Protein AF-A0A2N1U7B7-F1 (afdb_monomer)

Foldseek 3Di:
DCVVPVPVLLVVLQVCQQDLDPVSLLVLLQSLVVCVLVVVVVSNLSSLVSNQDALVVCVSVVVSLLVVLLLLLLVCLVVLCSLPSVSQLRSLVRLLPSPDPSSNVSSVLSNVSSVCSVVVAAWDDKDQQFDPDDDDDPVRLVVLLVQVLCVLSVTVVVRIGDGFLCVLVSSLVNVLSSHDPVVNVVCVCVSLPLNHDDPDQLRSLLQSLLVVLLSCVVNVNQQVNLSSLSSSLSRNVPCSVQSPPPDDNRRHNVSRDDHDLLQDLVSLVVCCVPVHLVVSLVSLLSNCVSGVLALVSLQSNLLSCVVVVVLQLSLLSLLQSCSSPVLDLSSLLSNLLSCLSQLVLLSVVQSVVSNVPHPVCVVPVQVRFSAEKEFEAEPDFQKWKDKQNHTPGGPRDIDGRHHFAKIWMWTADPVRDIAIDIDGGDTSWYKYWYQYVVVRDIDIDIGSGDWDWDQDPNDTDIPCVSNVQQSDNHSVSRDNDGSDSSSDDDDD

Nearest PDB structures (foldseek):
  8gck-assembly2_A  TM=8.714E-01  e=4.934E-02  Homo sapiens
  8fyu-assembly2_A  TM=8.654E-01  e=5.151E-02  Homo sapiens
  8gck-assembly1_B  TM=8.516E-01  e=5.615E-02  Homo sapiens
  8ei0-assembly1_A  TM=8.539E-01  e=7.928E-02  Homo sapiens
  7n61-assembly1_1F  TM=3.099E-01  e=2.175E-02  Chlamydomonas reinhardtii

pLDDT: mean 87.08, std 11.88, range [29.77, 98.19]

Sequence (492 aa):
MYRDNLSGFVNLCRSERVSLSGSRQNDILQACRFALWHQHGDELQSLFMACGMGESEIIERKEFYLKFAAMIGHMIVMVPNLANYFMLDYIAEDMIDGGDPELAEAGMKLQVIIRHGKNHEEKIVGQVTMPSLPVLSEAKLNFYRKNQAAFIAEFLESNWTYDSDRFYGLAVTAELLSLDPEDRAQYGEMLMGALGKFSNREEFFQYFATTTARILYENNYSDWAALTLDVFSPLCGKLAEDLNRPTAPQARRGDLPPIPPELELANIADIWKTQGIDEALELARKRIELTPGDAFSCGMLGNIFLAKFDIAQALTCLSRAYWLAPDSAMVVFVLAQAYHAGYFEKQVDLCLEKLHAMPEYRQNPDEFLLGVELFLKCDIPVAQATLDGRPVGRCPLQLRGIRPGHHKIVWKLADGKQYDYSVKLEDATVAKFRYHPVSRNVSQEISRCGSITIFHDGEARLLSDVVAVYLVDDLAKLPHPDVTECIGKVDD

Structure (mmCIF, N/CA/C/O backbone):
data_AF-A0A2N1U7B7-F1
#
_entry.id   AF-A0A2N1U7B7-F1
#
loop_
_atom_site.group_PDB
_atom_site.id
_atom_site.type_symbol
_atom_site.label_atom_id
_atom_site.label_alt_id
_atom_site.label_comp_id
_atom_site.label_asym_id
_atom_site.label_entity_id
_atom_site.label_seq_id
_atom_site.pdbx_PDB_ins_code
_atom_site.Cartn_x
_atom_site.Cartn_y
_atom_site.Cartn_z
_atom_site.occupancy
_atom_site.B_iso_or_equiv
_atom_site.auth_seq_id
_atom_site.auth_comp_id
_atom_site.auth_asym_id
_atom_site.auth_atom_id
_atom_site.pdbx_PDB_model_num
ATOM 1 N N . MET A 1 1 ? -15.022 -10.354 36.076 1.00 75.75 1 MET A N 1
ATOM 2 C CA . MET A 1 1 ? -16.328 -10.927 35.662 1.00 75.75 1 MET A CA 1
ATOM 3 C C . MET A 1 1 ? -16.240 -11.595 34.300 1.00 75.75 1 MET A C 1
ATOM 5 O O . MET A 1 1 ? -16.387 -12.806 34.268 1.00 75.75 1 MET A O 1
ATOM 9 N N . TYR A 1 2 ? -15.973 -10.871 33.203 1.00 89.56 2 TYR A N 1
ATOM 10 C CA . TYR A 1 2 ? -15.843 -11.514 31.885 1.00 89.56 2 TYR A CA 1
ATOM 11 C C . TYR A 1 2 ? -14.630 -12.467 31.808 1.00 89.56 2 TYR A C 1
ATOM 13 O O . TYR A 1 2 ? -14.744 -13.525 31.206 1.00 89.56 2 TYR A O 1
ATOM 21 N N . ARG A 1 3 ? -13.514 -12.148 32.491 1.00 89.25 3 ARG A N 1
ATOM 22 C CA . ARG A 1 3 ? -12.327 -13.027 32.592 1.00 89.25 3 ARG A CA 1
ATOM 23 C C . ARG A 1 3 ? -12.592 -14.335 33.341 1.00 89.25 3 ARG A C 1
ATOM 25 O O . ARG A 1 3 ? -12.086 -15.378 32.955 1.00 89.25 3 ARG A O 1
ATOM 32 N N . ASP A 1 4 ? -13.379 -14.272 34.413 1.00 89.69 4 ASP A N 1
ATOM 33 C CA . ASP A 1 4 ? -13.631 -15.425 35.290 1.00 89.69 4 ASP A CA 1
ATOM 34 C C . ASP A 1 4 ? -14.745 -16.331 34.746 1.00 89.69 4 ASP A C 1
ATOM 36 O O . ASP A 1 4 ? -14.756 -17.536 34.989 1.00 89.69 4 ASP A O 1
ATOM 40 N N . ASN A 1 5 ? -15.724 -15.740 34.052 1.00 93.88 5 ASN A N 1
ATOM 41 C CA . ASN A 1 5 ? -16.884 -16.431 33.500 1.00 93.88 5 ASN A CA 1
ATOM 42 C C . ASN A 1 5 ? -17.448 -15.660 32.294 1.00 93.88 5 ASN A C 1
ATOM 44 O O . ASN A 1 5 ? -18.440 -14.928 32.414 1.00 93.88 5 ASN A O 1
ATOM 48 N N . LEU A 1 6 ? -16.818 -15.837 31.130 1.00 95.06 6 LEU A N 1
ATOM 49 C CA . LEU A 1 6 ? -17.214 -15.165 29.892 1.00 95.06 6 LEU A CA 1
ATOM 50 C C . LEU A 1 6 ? -18.659 -15.499 29.509 1.00 95.06 6 LEU A C 1
ATOM 52 O O . LEU A 1 6 ? -19.449 -14.591 29.272 1.00 95.06 6 LEU A O 1
ATOM 56 N N . SER A 1 7 ? -19.053 -16.774 29.537 1.00 92.69 7 SER A N 1
ATOM 57 C CA . SER A 1 7 ? -20.412 -17.192 29.168 1.00 92.69 7 SER A CA 1
ATOM 58 C C . SER A 1 7 ? -21.479 -16.593 30.100 1.00 92.69 7 SER A C 1
ATOM 60 O O . SER A 1 7 ? -22.556 -16.193 29.654 1.00 92.69 7 SER A O 1
ATOM 62 N N . GLY A 1 8 ? -21.185 -16.473 31.400 1.00 94.56 8 GLY A N 1
ATOM 63 C CA . GLY A 1 8 ? -22.048 -15.785 32.362 1.00 94.56 8 GLY A CA 1
ATOM 64 C C . GLY A 1 8 ? -22.173 -14.287 32.079 1.00 94.56 8 GLY A C 1
ATOM 65 O O . GLY A 1 8 ? -23.274 -13.741 32.140 1.00 94.56 8 GLY A O 1
ATOM 66 N N . PHE A 1 9 ? -21.068 -13.634 31.714 1.00 95.81 9 PHE A N 1
ATOM 67 C CA . PHE A 1 9 ? -21.070 -12.229 31.311 1.00 95.81 9 PHE A CA 1
ATOM 68 C C . PHE A 1 9 ? -21.846 -12.003 30.003 1.00 95.81 9 PHE A C 1
ATOM 70 O O . PHE A 1 9 ? -22.675 -11.101 29.932 1.00 95.81 9 PHE A O 1
ATOM 77 N N . VAL A 1 10 ? -21.682 -12.876 29.007 1.00 93.75 10 VAL A N 1
ATOM 78 C CA . VAL A 1 10 ? -22.457 -12.849 27.755 1.00 93.75 10 VAL A CA 1
ATOM 79 C C . VAL A 1 10 ? -23.959 -12.948 28.027 1.00 93.75 10 VAL A C 1
ATOM 81 O O . VAL A 1 10 ? -24.742 -12.204 27.439 1.00 93.75 10 VAL A O 1
ATOM 84 N N . ASN A 1 11 ? -24.383 -13.828 28.939 1.00 92.69 11 ASN A N 1
ATOM 85 C CA . ASN A 1 11 ? -25.795 -13.938 29.314 1.00 92.69 11 ASN A CA 1
ATOM 86 C C . ASN A 1 11 ? -26.334 -12.650 29.951 1.00 92.69 11 ASN A C 1
ATOM 88 O O . ASN A 1 11 ? -27.462 -12.262 29.653 1.00 92.69 11 ASN A O 1
ATOM 92 N N . LEU A 1 12 ? -25.524 -11.964 30.762 1.00 92.75 12 LEU A N 1
ATOM 93 C CA . LEU A 1 12 ? -25.874 -10.654 31.310 1.00 92.75 12 LEU A CA 1
ATOM 94 C C . LEU A 1 12 ? -26.046 -9.610 30.195 1.00 92.75 12 LEU A C 1
ATOM 96 O O . LEU A 1 12 ? -27.054 -8.907 30.167 1.00 92.75 12 LEU A O 1
ATOM 100 N N . CYS A 1 13 ? -25.117 -9.552 29.236 1.00 93.12 13 CYS A N 1
ATOM 101 C CA . CYS A 1 13 ? -25.203 -8.644 28.089 1.00 93.12 13 CYS A CA 1
ATOM 102 C C . CYS A 1 13 ? -26.419 -8.936 27.199 1.00 93.12 13 CYS A C 1
ATOM 104 O O . CYS A 1 13 ? -27.029 -8.011 26.675 1.00 93.12 13 CYS A O 1
ATOM 106 N N . ARG A 1 14 ? -26.839 -10.199 27.051 1.00 90.25 14 ARG A N 1
ATOM 107 C CA . ARG A 1 14 ? -28.079 -10.528 26.323 1.00 90.25 14 ARG A CA 1
ATOM 108 C C . ARG A 1 14 ? -29.316 -9.922 26.986 1.00 90.25 14 ARG A C 1
ATOM 110 O O . ARG A 1 14 ? -30.218 -9.493 26.272 1.00 90.25 14 ARG A O 1
ATOM 117 N N . SER A 1 15 ? -29.361 -9.890 28.320 1.00 89.38 15 SER A N 1
ATOM 118 C CA . SER A 1 15 ? -30.490 -9.321 29.065 1.00 89.38 15 SER A CA 1
ATOM 119 C C . SER A 1 15 ? -30.435 -7.801 29.199 1.00 89.38 15 SER A C 1
ATOM 121 O O . SER A 1 15 ? -31.459 -7.147 29.041 1.00 89.38 15 SER A O 1
ATOM 123 N N . GLU A 1 16 ? -29.263 -7.241 29.503 1.00 90.56 16 GLU A N 1
ATOM 124 C CA . GLU A 1 16 ? -29.104 -5.811 29.807 1.00 90.56 16 GLU A CA 1
ATOM 125 C C . GLU A 1 16 ? -28.729 -4.974 28.579 1.00 90.56 16 GLU A C 1
ATOM 127 O O . GLU A 1 16 ? -28.833 -3.749 28.622 1.00 90.56 16 GLU A O 1
ATOM 132 N N . ARG A 1 17 ? -28.298 -5.627 27.490 1.00 93.38 17 ARG A N 1
ATOM 133 C CA . ARG A 1 17 ? -27.680 -4.990 26.320 1.00 93.38 17 ARG A CA 1
ATOM 134 C C . ARG A 1 17 ? -26.511 -4.087 26.753 1.00 93.38 17 ARG A C 1
ATOM 136 O O . ARG A 1 17 ? -25.799 -4.391 27.712 1.00 93.38 17 ARG A O 1
ATOM 143 N N . VAL A 1 18 ? -26.274 -2.993 26.037 1.00 94.56 18 VAL A N 1
ATOM 144 C CA . VAL A 1 18 ? -25.319 -1.943 26.411 1.00 94.56 18 VAL A CA 1
ATOM 145 C C . VAL A 1 18 ? -25.921 -1.068 27.517 1.00 94.56 18 VAL A C 1
ATOM 147 O O . VAL A 1 18 ? -26.920 -0.374 27.329 1.00 94.56 18 VAL A O 1
ATOM 150 N N . SER A 1 19 ? -25.302 -1.074 28.694 1.00 91.31 19 SER A N 1
ATOM 151 C CA . SER A 1 19 ? -25.736 -0.251 29.830 1.00 91.31 19 SER A CA 1
ATOM 152 C C . SER A 1 19 ? -25.459 1.246 29.608 1.00 91.31 19 SER A C 1
ATOM 154 O O . SER A 1 19 ? -24.524 1.611 28.901 1.00 91.31 19 SER A O 1
ATOM 156 N N . LEU A 1 20 ? -26.206 2.126 30.288 1.00 90.12 20 LEU A N 1
ATOM 157 C CA . LEU A 1 20 ? -25.865 3.556 30.415 1.00 90.12 20 LEU A CA 1
ATOM 158 C C . LEU A 1 20 ? -24.676 3.802 31.368 1.00 90.12 20 LEU A C 1
ATOM 160 O O . LEU A 1 20 ? -24.138 4.903 31.433 1.00 90.12 20 LEU A O 1
ATOM 164 N N . SER A 1 21 ? -24.260 2.792 32.138 1.00 90.38 21 SER A N 1
ATOM 165 C CA . SER A 1 21 ? -23.099 2.890 33.024 1.00 90.38 21 SER A CA 1
ATOM 166 C C . SER A 1 21 ? -21.790 2.784 32.237 1.00 90.38 21 SER A C 1
ATOM 168 O O . SER A 1 21 ? -21.498 1.742 31.649 1.00 90.38 21 SER A O 1
ATOM 170 N N . GLY A 1 22 ? -20.956 3.828 32.291 1.00 85.38 22 GLY A N 1
ATOM 171 C CA . GLY A 1 22 ? -19.671 3.863 31.582 1.00 85.38 22 GLY A CA 1
ATOM 172 C C . GLY A 1 22 ? -18.689 2.745 31.973 1.00 85.38 22 GLY A C 1
ATOM 173 O O . GLY A 1 22 ? -17.945 2.261 31.124 1.00 85.38 22 GLY A O 1
ATOM 174 N N . SER A 1 23 ? -18.706 2.264 33.224 1.00 86.56 23 SER A N 1
ATOM 175 C CA . SER A 1 23 ? -17.861 1.124 33.623 1.00 86.56 23 SER A CA 1
ATOM 176 C C . SER A 1 23 ? -18.312 -0.179 32.961 1.00 86.56 23 SER A C 1
ATOM 178 O O . SER A 1 23 ? -17.484 -0.922 32.443 1.00 86.56 23 SER A O 1
ATOM 180 N N . ARG A 1 24 ? -19.628 -0.420 32.895 1.00 89.38 24 ARG A N 1
ATOM 181 C CA . ARG A 1 24 ? -20.209 -1.581 32.204 1.00 89.38 24 ARG A CA 1
ATOM 182 C C . ARG A 1 24 ? -19.969 -1.540 30.698 1.00 89.38 24 ARG A C 1
ATOM 184 O O . ARG A 1 24 ? -19.723 -2.579 30.099 1.00 89.38 24 ARG A O 1
ATOM 191 N N . GLN A 1 25 ? -20.012 -0.356 30.093 1.00 94.19 25 GLN A N 1
ATOM 192 C CA . GLN A 1 25 ? -19.657 -0.164 28.685 1.00 94.19 25 GLN A CA 1
ATOM 193 C C . GLN A 1 25 ? -18.208 -0.587 28.409 1.00 94.19 25 GLN A C 1
ATOM 195 O O . GLN A 1 25 ? -17.950 -1.318 27.455 1.00 94.19 25 GLN A O 1
ATOM 200 N N . ASN A 1 26 ? -17.267 -0.195 29.275 1.00 92.25 26 ASN A N 1
ATOM 201 C CA . ASN A 1 26 ? -15.869 -0.604 29.145 1.00 92.25 26 ASN A CA 1
ATOM 202 C C . ASN A 1 26 ? -15.679 -2.122 29.318 1.00 92.25 26 ASN A C 1
ATOM 204 O O . ASN A 1 26 ? -14.907 -2.720 28.571 1.00 92.25 26 ASN A O 1
ATOM 208 N N . ASP A 1 27 ? -16.414 -2.757 30.240 1.00 94.31 27 ASP A N 1
ATOM 209 C CA . ASP A 1 27 ? -16.384 -4.218 30.409 1.00 94.31 27 ASP A CA 1
ATOM 210 C C . ASP A 1 27 ? -16.801 -4.953 29.123 1.00 94.31 27 ASP A C 1
ATOM 212 O O . ASP A 1 27 ? -16.214 -5.981 28.795 1.00 94.31 27 ASP A O 1
ATOM 216 N N . ILE A 1 28 ? -17.784 -4.432 28.375 1.00 96.69 28 ILE A N 1
ATOM 217 C CA . ILE A 1 28 ? -18.226 -5.019 27.097 1.00 96.69 28 ILE A CA 1
ATOM 218 C C . ILE A 1 28 ? -17.120 -4.927 26.040 1.00 96.69 28 ILE A C 1
ATOM 220 O O . ILE A 1 28 ? -16.837 -5.921 25.370 1.00 96.69 28 ILE A O 1
ATOM 224 N N . LEU A 1 29 ? -16.465 -3.766 25.909 1.00 96.00 29 LEU A N 1
ATOM 225 C CA . LEU A 1 29 ? -15.354 -3.586 24.964 1.00 96.00 29 LEU A CA 1
ATOM 226 C C . LEU A 1 29 ? -14.197 -4.547 25.278 1.00 96.00 29 LEU A C 1
ATOM 228 O O . LEU A 1 29 ? -13.679 -5.215 24.384 1.00 96.00 29 LEU A O 1
ATOM 232 N N . GLN A 1 30 ? -13.825 -4.674 26.556 1.00 95.94 30 GLN A N 1
ATOM 233 C CA . GLN A 1 30 ? -12.775 -5.607 26.974 1.00 95.94 30 GLN A CA 1
ATOM 234 C C . GLN A 1 30 ? -13.189 -7.074 26.806 1.00 95.94 30 GLN A C 1
ATOM 236 O O . GLN A 1 30 ? -12.376 -7.888 26.376 1.00 95.94 30 GLN A O 1
ATOM 241 N N . ALA A 1 31 ? -14.458 -7.420 27.042 1.00 97.06 31 ALA A N 1
ATOM 242 C CA . ALA A 1 31 ? -14.965 -8.763 26.776 1.00 97.06 31 ALA A CA 1
ATOM 243 C C . ALA A 1 31 ? -14.906 -9.128 25.283 1.00 97.06 31 ALA A C 1
ATOM 245 O O . ALA A 1 31 ? -14.601 -10.274 24.965 1.00 97.06 31 ALA A O 1
ATOM 246 N N . CYS A 1 32 ? -15.141 -8.175 24.371 1.00 97.31 32 CYS A N 1
ATOM 247 C CA . CYS A 1 32 ? -14.990 -8.401 22.928 1.00 97.31 32 CYS A CA 1
ATOM 248 C C . CYS A 1 32 ? -13.530 -8.702 22.558 1.00 97.31 32 CYS A C 1
ATOM 250 O O . CYS A 1 32 ? -13.266 -9.675 21.852 1.00 97.31 32 CYS A O 1
ATOM 252 N N . ARG A 1 33 ? -12.573 -7.918 23.079 1.00 95.88 33 ARG A N 1
ATOM 253 C CA . ARG A 1 33 ? -11.134 -8.176 22.887 1.00 95.88 33 ARG A CA 1
ATOM 254 C C . ARG A 1 33 ? -10.732 -9.538 23.440 1.00 95.88 33 ARG A C 1
ATOM 256 O O . ARG A 1 33 ? -10.102 -10.323 22.740 1.00 95.88 33 ARG A O 1
ATOM 263 N N . PHE A 1 34 ? -11.134 -9.829 24.673 1.00 96.19 34 PHE A N 1
ATOM 264 C CA . PHE A 1 34 ? -10.849 -11.099 25.327 1.00 96.19 34 PHE A CA 1
ATOM 265 C C . PHE A 1 34 ? -11.402 -12.276 24.520 1.00 96.19 34 PHE A C 1
ATOM 267 O O . PHE A 1 34 ? -10.673 -13.219 24.228 1.00 96.19 34 PHE A O 1
ATOM 274 N N . ALA A 1 35 ? -12.666 -12.201 24.097 1.00 96.56 35 ALA A N 1
ATOM 275 C CA . ALA A 1 35 ? -13.285 -13.252 23.305 1.00 96.56 35 ALA A CA 1
ATOM 276 C C . ALA A 1 35 ? -12.574 -13.458 21.957 1.00 96.56 35 ALA A C 1
ATOM 278 O O . ALA A 1 35 ? -12.356 -14.602 21.568 1.00 96.56 35 ALA A O 1
ATOM 279 N N . LEU A 1 36 ? -12.151 -12.384 21.277 1.00 94.50 36 LEU A N 1
ATOM 280 C CA . LEU A 1 36 ? -11.379 -12.497 20.037 1.00 94.50 36 LEU A CA 1
ATOM 281 C C . LEU A 1 36 ? -10.036 -13.201 20.267 1.00 94.50 36 LEU A C 1
ATOM 283 O O . LEU A 1 36 ? -9.757 -14.221 19.637 1.00 94.50 36 LEU A O 1
ATOM 287 N N . TRP A 1 37 ? -9.196 -12.658 21.151 1.00 90.50 37 TRP A N 1
ATOM 288 C CA . TRP A 1 37 ? -7.805 -13.105 21.273 1.00 90.50 37 TRP A CA 1
ATOM 289 C C . TRP A 1 37 ? -7.678 -14.486 21.921 1.00 90.50 37 TRP A C 1
ATOM 291 O O . TRP A 1 37 ? -6.771 -15.237 21.572 1.00 90.50 37 TRP A O 1
ATOM 301 N N . HIS A 1 38 ? -8.628 -14.865 22.781 1.00 92.38 38 HIS A N 1
ATOM 302 C CA . HIS A 1 38 ? -8.725 -16.213 23.358 1.00 92.38 38 HIS A CA 1
ATOM 303 C C . HIS A 1 38 ? -9.576 -17.185 22.516 1.00 92.38 38 HIS A C 1
ATOM 305 O O . HIS A 1 38 ? -9.845 -18.298 22.958 1.00 92.38 38 HIS A O 1
ATOM 311 N N . GLN A 1 39 ? -9.959 -16.804 21.290 1.00 89.44 39 GLN A N 1
ATOM 312 C CA . GLN A 1 39 ? -10.648 -17.661 20.310 1.00 89.44 39 GLN A CA 1
ATOM 313 C C . GLN A 1 39 ? -12.043 -18.164 20.745 1.00 89.44 39 GLN A C 1
ATOM 315 O O . GLN A 1 39 ? -12.482 -19.251 20.368 1.00 89.44 39 GLN A O 1
ATOM 320 N N . HIS A 1 40 ? -12.783 -17.351 21.497 1.00 93.94 40 HIS A N 1
ATOM 321 C CA . HIS A 1 40 ? -14.172 -17.595 21.899 1.00 93.94 40 HIS A CA 1
ATOM 322 C C . HIS A 1 40 ? -15.165 -17.007 20.881 1.00 93.94 40 HIS A C 1
ATOM 324 O O . HIS A 1 40 ? -15.832 -16.001 21.136 1.00 93.94 40 HIS A O 1
ATOM 330 N N . GLY A 1 41 ? -15.242 -17.617 19.694 1.00 88.50 41 GLY A N 1
ATOM 331 C CA . GLY A 1 41 ? -16.035 -17.104 18.566 1.00 88.50 41 GLY A CA 1
ATOM 332 C C . GLY A 1 41 ? -17.546 -16.996 18.828 1.00 88.50 41 GLY A C 1
ATOM 333 O O . GLY A 1 41 ? -18.159 -16.001 18.432 1.00 88.50 41 GLY A O 1
ATOM 334 N N . ASP A 1 42 ? -18.140 -17.968 19.527 1.00 92.06 42 ASP A N 1
ATOM 335 C CA . ASP A 1 42 ? -19.581 -17.994 19.835 1.00 92.06 42 ASP A CA 1
ATOM 336 C C . ASP A 1 42 ? -19.968 -16.894 20.839 1.00 92.06 42 ASP A C 1
ATOM 338 O O . ASP A 1 42 ? -20.998 -16.213 20.708 1.00 92.06 42 ASP A O 1
ATOM 342 N N . GLU A 1 43 ? -19.127 -16.687 21.854 1.00 96.94 43 GLU A N 1
ATOM 343 C CA . GLU A 1 43 ? -19.265 -15.592 22.804 1.00 96.94 43 GLU A CA 1
ATOM 344 C C . GLU A 1 43 ? -19.059 -14.236 22.131 1.00 96.94 43 GLU A C 1
ATOM 346 O O . GLU A 1 43 ? -19.864 -13.334 22.364 1.00 96.94 43 GLU A O 1
ATOM 351 N N . LEU A 1 44 ? -18.056 -14.096 21.256 1.00 96.31 44 LEU A N 1
ATOM 352 C CA . LEU A 1 44 ? -17.822 -12.868 20.493 1.00 96.31 44 LEU A CA 1
ATOM 353 C C . LEU A 1 44 ? -19.040 -12.508 19.633 1.00 96.31 44 LEU A C 1
ATOM 355 O O . LEU A 1 44 ? -19.528 -11.379 19.693 1.00 96.31 44 LEU A O 1
ATOM 359 N N . GLN A 1 45 ? -19.596 -13.488 18.911 1.00 93.62 45 GLN A N 1
ATOM 360 C CA . GLN A 1 45 ? -20.834 -13.306 18.154 1.00 93.62 45 GLN A CA 1
ATOM 361 C C . GLN A 1 45 ? -21.962 -12.803 19.055 1.00 93.62 45 GLN A C 1
ATOM 363 O O . GLN A 1 45 ? -22.675 -11.858 18.721 1.00 93.62 45 GLN A O 1
ATOM 368 N N . SER A 1 46 ? -22.127 -13.437 20.214 1.00 95.75 46 SER A N 1
ATOM 369 C CA . SER A 1 46 ? -23.184 -13.102 21.164 1.00 95.75 46 SER A CA 1
ATOM 370 C C . SER A 1 46 ? -23.017 -11.705 21.764 1.00 95.75 46 SER A C 1
ATOM 372 O O . SER A 1 46 ? -24.022 -11.043 22.026 1.00 95.75 46 SER A O 1
ATOM 374 N N . LEU A 1 47 ? -21.778 -11.249 21.968 1.00 97.62 47 LEU A N 1
ATOM 375 C CA . LEU A 1 47 ? -21.472 -9.888 22.407 1.00 97.62 47 LEU A CA 1
ATOM 376 C C . LEU A 1 47 ? -21.839 -8.868 21.329 1.00 97.62 47 LEU A C 1
ATOM 378 O O . LEU A 1 47 ? -22.522 -7.896 21.644 1.00 97.62 47 LEU A O 1
ATOM 382 N N . PHE A 1 48 ? -21.494 -9.113 20.061 1.00 96.88 48 PHE A N 1
ATOM 383 C CA . PHE A 1 48 ? -21.923 -8.245 18.958 1.00 96.88 48 PHE A CA 1
ATOM 384 C C . PHE A 1 48 ? -23.450 -8.173 18.870 1.00 96.88 48 PHE A C 1
ATOM 386 O O . PHE A 1 48 ? -24.010 -7.082 18.824 1.00 96.88 48 PHE A O 1
ATOM 393 N N . MET A 1 49 ? -24.144 -9.312 18.978 1.00 95.75 49 MET A N 1
ATOM 394 C CA . MET A 1 49 ? -25.614 -9.362 19.026 1.00 95.75 49 MET A CA 1
ATOM 395 C C . MET A 1 49 ? -26.218 -8.606 20.221 1.00 95.75 49 MET A C 1
ATOM 397 O O . MET A 1 49 ? -27.370 -8.178 20.162 1.00 95.75 49 MET A O 1
ATOM 401 N N . ALA A 1 50 ? -25.487 -8.477 21.330 1.00 95.12 50 ALA A N 1
ATOM 402 C CA . ALA A 1 50 ? -25.907 -7.687 22.484 1.00 95.12 50 ALA A CA 1
ATOM 403 C C . ALA A 1 50 ? -25.663 -6.181 22.306 1.00 95.12 50 ALA A C 1
ATOM 405 O O . ALA A 1 50 ? -26.338 -5.390 22.965 1.00 95.12 50 ALA A O 1
ATOM 406 N N . CYS A 1 51 ? -24.736 -5.809 21.420 1.00 97.50 51 CYS A N 1
ATOM 407 C CA . CYS A 1 51 ? -24.441 -4.428 21.051 1.00 97.50 51 CYS A CA 1
ATOM 408 C C . CYS A 1 51 ? -25.369 -3.883 19.956 1.00 97.50 51 CYS A C 1
ATOM 410 O O . CYS A 1 51 ? -25.379 -2.683 19.744 1.00 97.50 51 CYS A O 1
ATOM 412 N N . GLY A 1 52 ? -26.156 -4.722 19.276 1.00 94.88 52 GLY A N 1
ATOM 413 C CA . GLY A 1 52 ? -27.198 -4.249 18.359 1.00 94.88 52 GLY A CA 1
ATOM 414 C C . GLY A 1 52 ? -28.328 -3.540 19.111 1.00 94.88 52 GLY A C 1
ATOM 415 O O . GLY A 1 52 ? -28.964 -4.146 19.980 1.00 94.88 52 GLY A O 1
ATOM 416 N N . MET A 1 53 ? -28.576 -2.274 18.778 1.00 95.12 53 MET A N 1
ATOM 417 C CA . MET A 1 53 ? -29.601 -1.405 19.370 1.00 95.12 53 MET A CA 1
ATOM 418 C C . MET A 1 53 ? -30.199 -0.489 18.308 1.00 95.12 53 MET A C 1
ATOM 420 O O . MET A 1 53 ? -29.534 -0.210 17.323 1.00 95.12 53 MET A O 1
ATOM 424 N N . GLY A 1 54 ? -31.408 0.030 18.539 1.00 93.38 54 GLY A N 1
ATOM 425 C CA . GLY A 1 54 ? -31.993 1.010 17.621 1.00 93.38 54 GLY A CA 1
ATOM 426 C C . GLY A 1 54 ? -31.325 2.389 17.704 1.00 93.38 54 GLY A C 1
ATOM 427 O O . GLY A 1 54 ? -30.749 2.750 18.732 1.00 93.38 54 GLY A O 1
ATOM 428 N N . GLU A 1 55 ? -31.491 3.196 16.655 1.00 96.81 55 GLU A N 1
ATOM 429 C CA . GLU A 1 55 ? -30.941 4.556 16.489 1.00 96.81 55 GLU A CA 1
ATOM 430 C C . GLU A 1 55 ? -30.991 5.418 17.771 1.00 96.81 55 GLU A C 1
ATOM 432 O O . GLU A 1 55 ? -29.981 5.956 18.222 1.00 96.81 55 GLU A O 1
ATOM 437 N N . SER A 1 56 ? -32.163 5.521 18.415 1.00 95.56 56 SER A N 1
ATOM 438 C CA . SER A 1 56 ? -32.340 6.344 19.627 1.00 95.56 56 SER A CA 1
ATOM 439 C C . SER A 1 56 ? -31.506 5.845 20.813 1.00 95.56 56 SER A C 1
ATOM 441 O O . SER A 1 56 ? -30.949 6.645 21.563 1.00 95.56 56 SER A O 1
ATOM 443 N N . GLU A 1 57 ? -31.382 4.528 20.976 1.00 96.62 57 GLU A N 1
ATOM 444 C CA . GLU A 1 57 ? -30.584 3.929 22.047 1.00 96.62 57 GLU A CA 1
ATOM 445 C C . GLU A 1 57 ? -29.079 4.082 21.789 1.00 96.62 57 GLU A C 1
ATOM 447 O O . GLU A 1 57 ? -28.309 4.245 22.745 1.00 96.62 57 GLU A O 1
ATOM 452 N N . ILE A 1 58 ? -28.663 4.058 20.516 1.00 97.19 58 ILE A N 1
ATOM 453 C CA . ILE A 1 58 ? -27.287 4.340 20.095 1.00 97.19 58 ILE A CA 1
ATOM 454 C C . ILE A 1 58 ? -26.901 5.773 20.465 1.00 97.19 58 ILE A C 1
ATOM 456 O O . ILE A 1 58 ? -25.857 5.982 21.086 1.00 97.19 58 ILE A O 1
ATOM 460 N N . ILE A 1 59 ? -27.765 6.750 20.175 1.00 96.44 59 ILE A N 1
ATOM 461 C CA . ILE A 1 59 ? -27.531 8.167 20.498 1.00 96.44 59 ILE A CA 1
ATOM 462 C C . ILE A 1 59 ? -27.378 8.375 22.010 1.00 96.44 59 ILE A C 1
ATOM 464 O O . ILE A 1 59 ? -26.448 9.051 22.453 1.00 96.44 59 ILE A O 1
ATOM 468 N N . GLU A 1 60 ? -28.224 7.740 22.828 1.00 96.12 60 GLU A N 1
ATOM 469 C CA . GLU A 1 60 ? -28.106 7.783 24.297 1.00 96.12 60 GLU A CA 1
ATOM 470 C C . GLU A 1 60 ? -26.769 7.225 24.818 1.00 96.12 60 GLU A C 1
ATOM 472 O O . GLU A 1 60 ? -26.343 7.542 25.930 1.00 96.12 60 GLU A O 1
ATOM 477 N N . ARG A 1 61 ? -26.101 6.384 24.022 1.00 97.12 61 ARG A N 1
ATOM 478 C CA . ARG A 1 61 ? -24.843 5.698 24.348 1.00 97.12 61 ARG A CA 1
ATOM 479 C C . ARG A 1 61 ? -23.720 6.111 23.399 1.00 97.12 61 ARG A C 1
ATOM 481 O O . ARG A 1 61 ? -22.791 5.334 23.179 1.00 97.12 61 ARG A O 1
ATOM 488 N N . LYS A 1 62 ? -23.781 7.337 22.870 1.00 95.69 62 LYS A N 1
ATOM 489 C CA . LYS A 1 62 ? -22.856 7.867 21.858 1.00 95.69 62 LYS A CA 1
ATOM 490 C C . LYS A 1 62 ? -21.387 7.541 22.138 1.00 95.69 62 LYS A C 1
ATOM 492 O O . LYS A 1 62 ? -20.709 6.984 21.281 1.00 95.69 62 LYS A O 1
ATOM 497 N N . GLU A 1 63 ? -20.902 7.812 23.351 1.00 93.81 63 GLU A N 1
ATOM 498 C CA . GLU A 1 63 ? -19.498 7.551 23.708 1.00 93.81 63 GLU A CA 1
ATOM 499 C C . GLU A 1 63 ? -19.090 6.076 23.579 1.00 93.81 63 GLU A C 1
ATOM 501 O O . GLU A 1 63 ? -17.941 5.789 23.237 1.00 93.81 63 GLU A O 1
ATOM 506 N N . PHE A 1 64 ? -19.999 5.137 23.862 1.00 96.75 64 PHE A N 1
ATOM 507 C C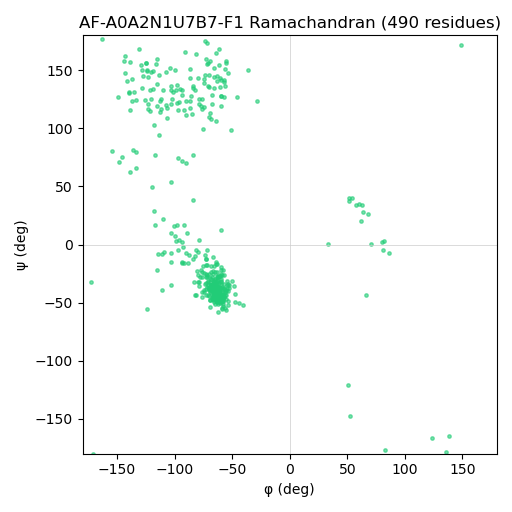A . PHE A 1 64 ? -19.734 3.712 23.680 1.0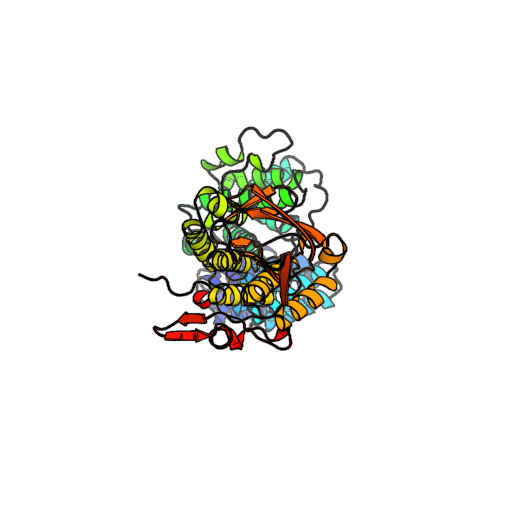0 96.75 64 PHE A CA 1
ATOM 508 C C . PHE A 1 64 ? -19.629 3.371 22.200 1.00 96.75 64 PHE A C 1
ATOM 510 O O . PHE A 1 64 ? -18.662 2.723 21.819 1.00 96.75 64 PHE A O 1
ATOM 517 N N . TYR A 1 65 ? -20.571 3.824 21.369 1.00 97.75 65 TYR A N 1
ATOM 518 C CA . TYR A 1 65 ? -20.592 3.468 19.949 1.00 97.75 65 TYR A CA 1
ATOM 519 C C . TYR A 1 65 ? -19.446 4.093 19.155 1.00 97.75 65 TYR A C 1
ATOM 521 O O . TYR A 1 65 ? -18.899 3.430 18.279 1.00 97.75 65 TYR A O 1
ATOM 529 N N . LEU A 1 66 ? -18.989 5.294 19.525 1.00 94.25 66 LEU A N 1
ATOM 530 C CA . LEU A 1 66 ? -17.760 5.866 18.963 1.00 94.25 66 LEU A CA 1
ATOM 531 C C . LEU A 1 66 ? -16.537 4.984 19.277 1.00 94.25 66 LEU A C 1
ATOM 533 O O . LEU A 1 66 ? -15.766 4.649 18.382 1.00 94.25 66 LEU A O 1
ATOM 537 N N . LYS A 1 67 ? -16.388 4.536 20.533 1.00 93.69 67 LYS A N 1
ATOM 538 C CA . LYS A 1 67 ? -15.295 3.629 20.942 1.00 93.69 67 LYS A CA 1
ATOM 539 C C . LYS A 1 67 ? -15.436 2.229 20.345 1.00 93.69 67 LYS A C 1
ATOM 541 O O . LYS A 1 67 ? -14.432 1.592 20.038 1.00 93.69 67 LYS A O 1
ATOM 546 N N . PHE A 1 68 ? -16.665 1.739 20.216 1.00 96.56 68 PHE A N 1
ATOM 547 C CA . PHE A 1 68 ? -16.976 0.442 19.631 1.00 96.56 68 PHE A CA 1
ATOM 548 C C . PHE A 1 68 ? -16.614 0.434 18.149 1.00 96.56 68 PHE A C 1
ATOM 550 O O . PHE A 1 68 ? -15.890 -0.456 17.723 1.00 96.56 68 PHE A O 1
ATOM 557 N N . ALA A 1 69 ? -17.039 1.443 17.385 1.00 94.88 69 ALA A N 1
ATOM 558 C CA . ALA A 1 69 ? -16.727 1.541 15.965 1.00 94.88 69 ALA A CA 1
ATOM 559 C C . ALA A 1 69 ? -15.216 1.614 15.708 1.00 94.88 69 ALA A C 1
ATOM 561 O O . ALA A 1 69 ? -14.715 0.869 14.869 1.00 94.88 69 ALA A O 1
ATOM 562 N N . ALA A 1 70 ? -14.494 2.420 16.492 1.00 91.31 70 ALA A N 1
ATOM 563 C CA . ALA A 1 70 ? -13.032 2.478 16.487 1.00 91.31 70 ALA A CA 1
ATOM 564 C C . ALA A 1 70 ? -12.390 1.098 16.734 1.00 91.31 70 ALA A C 1
ATOM 566 O O . ALA A 1 70 ? -11.648 0.569 15.905 1.00 91.31 70 ALA A O 1
ATOM 567 N N . MET A 1 71 ? -12.750 0.455 17.853 1.00 94.56 71 MET A N 1
ATOM 568 C CA . MET A 1 71 ? -12.236 -0.865 18.238 1.00 94.56 71 MET A CA 1
ATOM 569 C C . MET A 1 71 ? -12.522 -1.933 17.175 1.00 94.56 71 MET A C 1
ATOM 571 O O . MET A 1 71 ? -11.626 -2.685 16.797 1.00 94.56 71 MET A O 1
ATOM 575 N N . ILE A 1 72 ? -13.762 -2.018 16.690 1.00 95.06 72 ILE A N 1
ATOM 576 C CA . ILE A 1 72 ? -14.141 -2.992 15.664 1.00 95.06 72 ILE A CA 1
ATOM 577 C C . ILE A 1 72 ? -13.405 -2.707 14.358 1.00 95.06 72 ILE A C 1
ATOM 579 O O . ILE A 1 72 ? -12.935 -3.649 13.724 1.00 95.06 72 ILE A O 1
ATOM 583 N N . GLY A 1 73 ? -13.243 -1.435 13.989 1.00 90.00 73 GLY A N 1
ATOM 584 C CA . GLY A 1 73 ? -12.431 -1.032 12.849 1.00 90.00 73 GLY A CA 1
ATOM 585 C C . GLY A 1 73 ? -11.013 -1.599 12.938 1.00 90.00 73 GLY A C 1
ATOM 586 O O . GLY A 1 73 ? -10.572 -2.295 12.024 1.00 90.00 73 GLY A O 1
ATOM 587 N N . HIS A 1 74 ? -10.329 -1.403 14.070 1.00 88.62 74 HIS A N 1
ATOM 588 C CA . HIS A 1 74 ? -9.002 -1.983 14.304 1.00 88.62 74 HIS A CA 1
ATOM 589 C C . HIS A 1 74 ? -9.003 -3.515 14.230 1.00 88.62 74 HIS A C 1
ATOM 591 O O . HIS A 1 74 ? -8.130 -4.111 13.596 1.00 88.62 74 HIS A O 1
ATOM 597 N N . MET A 1 75 ? -9.983 -4.162 14.867 1.00 90.00 75 MET A N 1
ATOM 598 C CA . MET A 1 75 ? -10.090 -5.621 14.893 1.00 90.00 75 MET A CA 1
ATOM 599 C C . MET A 1 75 ? -10.323 -6.204 13.497 1.00 90.00 75 MET A C 1
ATOM 601 O O . MET A 1 75 ? -9.698 -7.207 13.174 1.00 90.00 75 MET A O 1
ATOM 605 N N . ILE A 1 76 ? -11.160 -5.587 12.656 1.00 87.44 76 ILE A N 1
ATOM 606 C CA . ILE A 1 76 ? -11.375 -6.020 11.266 1.00 87.44 76 ILE A CA 1
ATOM 607 C C . ILE A 1 76 ? -10.094 -5.854 10.450 1.00 87.44 76 ILE A C 1
ATOM 609 O O . ILE A 1 76 ? -9.758 -6.732 9.666 1.00 87.44 76 ILE A O 1
ATOM 613 N N . VAL A 1 77 ? -9.337 -4.776 10.654 1.00 79.62 77 VAL A N 1
ATOM 614 C CA . VAL A 1 77 ? -8.065 -4.595 9.942 1.00 79.62 77 VAL A CA 1
ATOM 615 C C . VAL A 1 77 ? -7.049 -5.678 10.280 1.00 79.62 77 VAL A C 1
ATOM 617 O O . VAL A 1 77 ? -6.344 -6.149 9.391 1.00 79.62 77 VAL A O 1
ATOM 620 N N . MET A 1 78 ? -6.992 -6.106 11.539 1.00 79.94 78 MET A N 1
ATOM 621 C CA . MET A 1 78 ? -6.110 -7.201 11.953 1.00 79.94 78 MET A CA 1
ATOM 622 C C . MET A 1 78 ? -6.674 -8.586 11.615 1.00 79.94 78 MET A C 1
ATOM 624 O O . MET A 1 78 ? -5.923 -9.518 11.345 1.00 79.94 78 MET A O 1
ATOM 628 N N . VAL A 1 79 ? -7.999 -8.732 11.638 1.00 83.19 79 VAL A N 1
ATOM 629 C CA . VAL A 1 79 ? -8.722 -9.988 11.424 1.00 83.19 79 VAL A CA 1
ATOM 630 C C . VAL A 1 79 ? -9.885 -9.735 10.451 1.00 83.19 79 VAL A C 1
ATOM 632 O O . VAL A 1 79 ? -11.039 -9.631 10.880 1.00 83.19 79 VAL A O 1
ATOM 635 N N . PRO A 1 80 ? -9.619 -9.675 9.128 1.00 80.50 80 PRO A N 1
ATOM 636 C CA . PRO A 1 80 ? -10.619 -9.297 8.118 1.00 80.50 80 PRO A CA 1
ATOM 637 C C . PRO A 1 80 ? -11.903 -10.127 8.150 1.00 80.50 80 PRO A C 1
ATOM 639 O O . PRO A 1 80 ? -12.990 -9.602 7.925 1.00 80.50 80 PRO A O 1
ATOM 642 N N . ASN A 1 81 ? -11.804 -11.403 8.538 1.00 80.38 81 ASN A N 1
ATOM 643 C CA . ASN A 1 81 ? -12.950 -12.305 8.678 1.00 80.38 81 ASN A CA 1
ATOM 644 C C . ASN A 1 81 ? -14.023 -11.804 9.657 1.00 80.38 81 ASN A C 1
ATOM 646 O O . ASN A 1 81 ? -15.176 -12.225 9.546 1.00 80.38 81 ASN A O 1
ATOM 650 N N . LEU A 1 82 ? -13.682 -10.906 10.590 1.00 89.88 82 LEU A N 1
ATOM 651 C CA . LEU A 1 82 ? -14.660 -10.282 11.481 1.00 89.88 82 LEU A CA 1
ATOM 652 C C . LEU A 1 82 ? -15.691 -9.437 10.728 1.00 89.88 82 LEU A C 1
ATOM 654 O O . LEU A 1 82 ? -16.810 -9.274 11.204 1.00 89.88 82 LEU A O 1
ATOM 658 N N . ALA A 1 83 ? -15.369 -8.961 9.528 1.00 88.62 83 ALA A N 1
ATOM 659 C CA . ALA A 1 83 ? -16.315 -8.224 8.705 1.00 88.62 83 ALA A CA 1
ATOM 660 C C . ALA A 1 83 ? -17.538 -9.064 8.287 1.00 88.62 83 ALA A C 1
ATOM 662 O O . ALA A 1 83 ? -18.564 -8.511 7.909 1.00 88.62 83 ALA A O 1
ATOM 663 N N . ASN A 1 84 ? -17.473 -10.397 8.390 1.00 88.69 84 ASN A N 1
ATOM 664 C CA . ASN A 1 84 ? -18.588 -11.288 8.056 1.00 88.69 84 ASN A CA 1
ATOM 665 C C . ASN A 1 84 ? -19.663 -11.383 9.156 1.00 88.69 84 ASN A C 1
ATOM 667 O O . ASN A 1 84 ? -20.707 -12.006 8.948 1.00 88.69 84 ASN A O 1
ATOM 671 N N . TYR A 1 85 ? -19.445 -10.775 10.326 1.00 93.44 85 TYR A N 1
ATOM 672 C CA . TYR A 1 85 ? -20.474 -10.688 11.358 1.00 93.44 85 TYR A CA 1
ATOM 673 C C . TYR A 1 85 ? -21.515 -9.636 10.969 1.00 93.44 85 TYR A C 1
ATOM 675 O O . TYR A 1 85 ? -21.321 -8.451 11.214 1.00 93.44 85 TYR A O 1
ATOM 683 N N . PHE A 1 86 ? -22.651 -10.088 10.427 1.00 92.75 86 PHE A N 1
ATOM 684 C CA . PHE A 1 86 ? -23.721 -9.217 9.912 1.00 92.75 86 PHE A CA 1
ATOM 685 C C . PHE A 1 86 ? -24.169 -8.116 10.887 1.00 92.75 86 PHE A C 1
ATOM 687 O O . PHE A 1 86 ? -24.568 -7.042 10.463 1.00 92.75 86 PHE A O 1
ATOM 694 N N . MET A 1 87 ? -24.108 -8.368 12.200 1.00 96.81 87 MET A N 1
ATOM 695 C CA . MET A 1 87 ? -24.503 -7.391 13.218 1.00 96.81 87 MET A CA 1
ATOM 696 C C . MET A 1 87 ? -23.640 -6.120 13.189 1.00 96.81 87 MET A C 1
ATOM 698 O O . MET A 1 87 ? -24.113 -5.056 13.570 1.00 96.81 87 MET A O 1
ATOM 702 N N . LEU A 1 88 ? -22.392 -6.208 12.720 1.00 97.12 88 LEU A N 1
ATOM 703 C CA . LEU A 1 88 ? -21.523 -5.042 12.578 1.00 97.12 88 LEU A CA 1
ATOM 704 C C . LEU A 1 88 ? -22.016 -4.100 11.471 1.00 97.12 88 LEU A C 1
ATOM 706 O O . LEU A 1 88 ? -21.915 -2.890 11.646 1.00 97.12 88 LEU A O 1
ATOM 710 N N . ASP A 1 89 ? -22.590 -4.636 10.384 1.00 95.00 89 ASP A N 1
ATOM 711 C CA . ASP A 1 89 ? -23.232 -3.817 9.346 1.00 95.00 89 ASP A CA 1
ATOM 712 C C . ASP A 1 89 ? -24.437 -3.065 9.922 1.00 95.00 89 ASP A C 1
ATOM 714 O O . ASP A 1 89 ? -24.509 -1.850 9.778 1.00 95.00 89 ASP A O 1
ATOM 718 N N . TYR A 1 90 ? -25.324 -3.765 10.645 1.00 96.56 90 TYR A N 1
ATOM 719 C CA . TYR A 1 90 ? -26.514 -3.160 11.262 1.00 96.56 90 TYR A CA 1
ATOM 720 C C . TYR A 1 90 ? -26.156 -2.038 12.238 1.00 96.56 90 TYR A C 1
ATOM 722 O O . TYR A 1 90 ? -26.720 -0.955 12.161 1.00 96.56 90 TYR A O 1
ATOM 730 N N . ILE A 1 91 ? -25.185 -2.265 13.131 1.00 98.00 91 ILE A N 1
ATOM 731 C CA . ILE A 1 91 ? -24.747 -1.226 14.074 1.00 98.00 91 ILE A CA 1
ATOM 732 C C . ILE A 1 91 ? -24.197 -0.013 13.314 1.00 98.00 91 ILE A C 1
ATOM 734 O O . ILE A 1 91 ? -24.489 1.121 13.683 1.00 98.00 91 ILE A O 1
ATOM 738 N N . ALA A 1 92 ? -23.407 -0.234 12.259 1.00 97.06 92 ALA A N 1
ATOM 739 C CA . ALA A 1 92 ? -22.856 0.856 11.464 1.00 97.06 92 ALA A CA 1
ATOM 740 C C . ALA A 1 92 ? -23.948 1.633 10.702 1.00 97.06 92 ALA A C 1
ATOM 742 O O . ALA A 1 92 ? -23.862 2.855 10.631 1.00 97.06 92 ALA A O 1
ATOM 743 N N . GLU A 1 93 ? -24.969 0.950 10.171 1.00 97.44 93 GLU A N 1
ATOM 744 C CA . GLU A 1 93 ? -26.156 1.557 9.545 1.00 97.44 93 GLU A CA 1
ATOM 745 C C . GLU A 1 93 ? -26.958 2.397 10.551 1.00 97.44 93 GLU A C 1
ATOM 747 O O . GLU A 1 93 ? -27.165 3.587 10.321 1.00 97.44 93 GLU A O 1
ATOM 752 N N . ASP A 1 94 ? -27.300 1.841 11.716 1.00 97.81 94 ASP A N 1
ATOM 753 C CA . ASP A 1 94 ? -28.077 2.552 12.743 1.00 97.81 94 ASP A CA 1
ATOM 754 C C . ASP A 1 94 ? -27.311 3.764 13.325 1.00 97.81 94 ASP A C 1
ATOM 756 O O . ASP A 1 94 ? -27.913 4.767 13.720 1.00 97.81 94 ASP A O 1
ATOM 760 N N . MET A 1 95 ? -25.971 3.715 13.356 1.00 98.19 95 MET A N 1
ATOM 761 C CA . MET A 1 95 ? -25.130 4.874 13.696 1.00 98.19 95 MET A CA 1
ATOM 762 C C . MET A 1 95 ? -25.240 6.008 12.664 1.00 98.19 95 MET A C 1
ATOM 764 O O . MET A 1 95 ? -25.151 7.177 13.043 1.00 98.19 95 MET A O 1
ATOM 768 N N . ILE A 1 96 ? -25.416 5.678 11.380 1.00 97.31 96 ILE A N 1
ATOM 769 C CA . ILE A 1 96 ? -25.567 6.643 10.280 1.00 97.31 96 ILE A CA 1
ATOM 770 C C . ILE A 1 96 ? -26.967 7.250 10.285 1.00 97.31 96 ILE A C 1
ATOM 772 O O . ILE A 1 96 ? -27.113 8.472 10.191 1.00 97.31 96 ILE A O 1
ATOM 776 N N . ASP A 1 97 ? -27.984 6.410 10.444 1.00 95.56 97 ASP A N 1
ATOM 777 C CA . ASP A 1 97 ? -29.381 6.810 10.287 1.00 95.56 97 ASP A CA 1
ATOM 778 C C . ASP A 1 97 ? -29.918 7.601 11.493 1.00 95.56 97 ASP A C 1
ATOM 780 O O . ASP A 1 97 ? -30.819 8.429 11.341 1.00 95.56 97 ASP A O 1
ATOM 784 N N . GLY A 1 98 ? -29.299 7.463 12.674 1.00 90.94 98 GLY A N 1
ATOM 785 C CA . GLY A 1 98 ? -29.712 8.165 13.896 1.00 90.94 98 GLY A CA 1
ATOM 786 C C . GLY A 1 98 ? -29.541 9.697 13.890 1.00 90.94 98 GLY A C 1
ATOM 787 O O . GLY A 1 98 ? -30.050 10.380 14.780 1.00 90.94 98 GLY A O 1
ATOM 788 N N . GLY A 1 99 ? -28.847 10.276 12.905 1.00 90.88 99 GLY A N 1
ATOM 789 C CA . GLY A 1 99 ? -28.795 11.730 12.687 1.00 90.88 99 GLY A CA 1
ATOM 790 C C . GLY A 1 99 ? -27.839 12.535 13.584 1.00 90.88 99 GLY A C 1
ATOM 791 O O . GLY A 1 99 ? -27.774 13.759 13.441 1.00 90.88 99 GLY A O 1
ATOM 792 N N . ASP A 1 100 ? -27.072 11.896 14.476 1.00 97.56 100 ASP A N 1
ATOM 793 C CA . ASP A 1 100 ? -25.939 12.543 15.158 1.00 97.56 100 ASP A CA 1
ATOM 794 C C . ASP A 1 100 ? -24.714 12.588 14.218 1.00 97.56 100 ASP A C 1
ATOM 796 O O . ASP A 1 100 ? -24.294 11.539 13.728 1.00 97.56 100 ASP A O 1
ATOM 800 N N . PRO A 1 101 ? -24.105 13.763 13.965 1.00 95.62 101 PRO A N 1
ATOM 801 C CA . PRO A 1 101 ? -23.039 13.883 12.968 1.00 95.62 101 PRO A CA 1
ATOM 802 C C . PRO A 1 101 ? -21.780 13.056 13.259 1.00 95.62 101 PRO A C 1
ATOM 804 O O . PRO A 1 101 ? -21.170 12.537 12.328 1.00 95.62 101 PRO A O 1
ATOM 807 N N . GLU A 1 102 ? -21.382 12.927 14.529 1.00 93.38 102 GLU A N 1
ATOM 808 C CA . GLU A 1 102 ? -20.169 12.184 14.901 1.00 93.38 102 GLU A CA 1
ATOM 809 C C . GLU A 1 102 ? -20.399 10.675 14.790 1.00 93.38 102 GLU A C 1
ATOM 811 O O . GLU A 1 102 ? -19.533 9.951 14.298 1.00 93.38 102 GLU A O 1
ATOM 816 N N . LEU A 1 103 ? -21.575 10.199 15.218 1.00 96.38 103 LEU A N 1
ATOM 817 C CA . LEU A 1 103 ? -21.962 8.800 15.035 1.00 96.38 103 LEU A CA 1
ATOM 818 C C . LEU A 1 103 ? -22.079 8.451 13.553 1.00 96.38 103 LEU A C 1
ATOM 820 O O . LEU A 1 103 ? -21.568 7.409 13.151 1.00 96.38 103 LEU A O 1
ATOM 824 N N . ALA A 1 104 ? -22.651 9.337 12.738 1.00 96.06 104 ALA A N 1
ATOM 825 C CA . ALA A 1 104 ? -22.754 9.106 11.306 1.00 96.06 104 ALA A CA 1
ATOM 826 C C . ALA A 1 104 ? -21.380 9.035 10.632 1.00 96.06 104 ALA A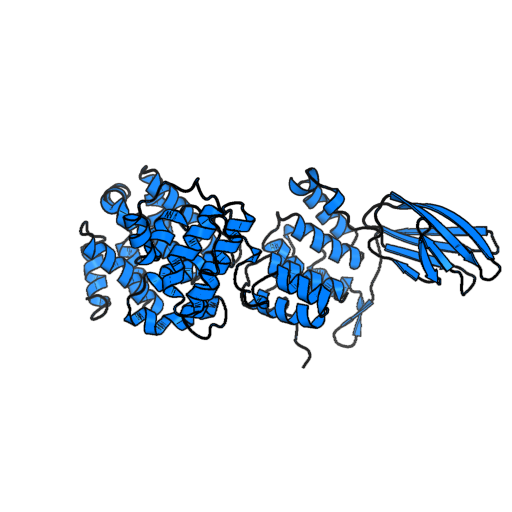 C 1
ATOM 828 O O . ALA A 1 104 ? -21.137 8.147 9.816 1.00 96.06 104 ALA A O 1
ATOM 829 N N . GLU A 1 105 ? -20.445 9.915 11.002 1.00 91.44 105 GLU A N 1
ATOM 830 C CA . GLU A 1 105 ? -19.073 9.852 10.496 1.00 91.44 105 GLU A CA 1
ATOM 831 C C . GLU A 1 105 ? -18.374 8.544 10.896 1.00 91.44 105 GLU A C 1
ATOM 833 O O . GLU A 1 105 ? -17.783 7.871 10.046 1.00 91.44 105 GLU A O 1
ATOM 838 N N . ALA A 1 106 ? -18.467 8.150 12.169 1.00 91.62 106 ALA A N 1
ATOM 839 C CA . ALA A 1 106 ? -17.882 6.904 12.659 1.00 91.62 106 ALA A CA 1
ATOM 840 C C . ALA A 1 106 ? -18.523 5.662 12.012 1.00 91.62 106 ALA A C 1
ATOM 842 O O . ALA A 1 106 ? -17.811 4.729 11.640 1.00 91.62 106 ALA A O 1
ATOM 843 N N . GLY A 1 107 ? -19.845 5.665 11.823 1.00 94.50 107 GLY A N 1
ATOM 844 C CA . GLY A 1 107 ? -20.591 4.600 11.155 1.00 94.50 107 GLY A CA 1
ATOM 845 C C . GLY A 1 107 ? -20.201 4.458 9.684 1.00 94.50 107 GLY A C 1
ATOM 846 O O . GLY A 1 107 ? -19.896 3.354 9.237 1.00 94.50 107 GLY A O 1
ATOM 847 N N . MET A 1 108 ? -20.089 5.570 8.944 1.00 91.06 108 MET A N 1
ATOM 848 C CA . MET A 1 108 ? -19.601 5.559 7.556 1.00 91.06 108 MET A CA 1
ATOM 849 C C . MET A 1 108 ? -18.173 5.010 7.462 1.00 91.06 108 MET A C 1
ATOM 851 O O . MET A 1 108 ? -17.888 4.180 6.596 1.00 91.06 108 MET A O 1
ATOM 855 N N . LYS A 1 109 ? -17.277 5.430 8.368 1.00 86.69 109 LYS A N 1
ATOM 856 C CA . LYS A 1 109 ? -15.907 4.893 8.446 1.00 86.69 109 LYS A CA 1
ATOM 857 C C . LYS A 1 109 ? -15.921 3.384 8.706 1.00 86.69 109 LYS A C 1
ATOM 859 O O . LYS A 1 109 ? -15.226 2.643 8.014 1.00 86.69 109 LYS A O 1
ATOM 864 N N . LEU A 1 110 ? -16.740 2.915 9.646 1.00 91.00 110 LEU A N 1
ATOM 865 C CA . LEU A 1 110 ? -16.857 1.494 9.963 1.00 91.00 110 LEU A CA 1
ATOM 866 C C . LEU A 1 110 ? -17.431 0.676 8.793 1.00 91.00 110 LEU A C 1
ATOM 868 O O . LEU A 1 110 ? -16.884 -0.377 8.483 1.00 91.00 110 LEU A O 1
ATOM 872 N N . GLN A 1 111 ? -18.470 1.155 8.101 1.00 90.88 111 GLN A N 1
ATOM 873 C CA . GLN A 1 111 ? -19.022 0.483 6.913 1.00 90.88 111 GLN A CA 1
ATOM 874 C C . GLN A 1 111 ? -17.985 0.313 5.810 1.00 90.88 111 GLN A C 1
ATOM 876 O O . GLN A 1 111 ? -17.923 -0.731 5.157 1.00 90.88 111 GLN A O 1
ATOM 881 N N . VAL A 1 112 ? -17.175 1.349 5.600 1.00 83.81 112 VAL A N 1
ATOM 882 C CA . VAL A 1 112 ? -16.046 1.296 4.683 1.00 83.81 112 VAL A CA 1
ATOM 883 C C . VAL A 1 112 ? -15.103 0.173 5.139 1.00 83.81 112 VAL A C 1
ATOM 885 O O . VAL A 1 112 ? -14.922 -0.789 4.399 1.00 83.81 112 VAL A O 1
ATOM 888 N N . ILE A 1 113 ? -14.630 0.166 6.387 1.00 82.75 113 ILE A N 1
ATOM 889 C CA . ILE A 1 113 ? -13.752 -0.907 6.897 1.00 82.75 113 ILE A CA 1
ATOM 890 C C . ILE A 1 113 ? -14.376 -2.309 6.746 1.00 82.75 113 ILE A C 1
ATOM 892 O O . ILE A 1 113 ? -13.694 -3.231 6.302 1.00 82.75 113 ILE A O 1
ATOM 896 N N . ILE A 1 114 ? -15.665 -2.484 7.052 1.00 88.50 114 ILE A N 1
ATOM 897 C CA . ILE A 1 114 ? -16.377 -3.764 6.902 1.00 88.50 114 ILE A CA 1
ATOM 898 C C . ILE A 1 114 ? -16.395 -4.215 5.439 1.00 88.50 114 ILE A C 1
ATOM 900 O O . ILE A 1 114 ? -16.079 -5.369 5.148 1.00 88.50 114 ILE A O 1
ATOM 904 N N . ARG A 1 115 ? -16.730 -3.323 4.501 1.00 83.06 115 ARG A N 1
ATOM 905 C CA . ARG A 1 115 ? -16.723 -3.640 3.065 1.00 83.06 115 ARG A CA 1
ATOM 906 C C . ARG A 1 115 ? -15.355 -4.151 2.625 1.00 83.06 115 ARG A C 1
ATOM 908 O O . ARG A 1 115 ? -15.276 -5.163 1.938 1.00 83.06 115 ARG A O 1
ATOM 915 N N . HIS A 1 116 ? -14.292 -3.503 3.088 1.00 74.81 116 HIS A N 1
ATOM 916 C CA . HIS A 1 116 ? -12.923 -3.898 2.770 1.00 74.81 116 HIS A CA 1
ATOM 917 C C . HIS A 1 116 ? -12.508 -5.208 3.441 1.00 74.81 116 HIS A C 1
ATOM 919 O O . HIS A 1 116 ? -11.890 -6.051 2.796 1.00 74.81 116 HIS A O 1
ATOM 925 N N . GLY A 1 117 ? -12.911 -5.434 4.693 1.00 76.94 117 GLY A N 1
ATOM 926 C CA . GLY A 1 117 ? -12.691 -6.710 5.372 1.00 76.94 117 GLY A CA 1
ATOM 927 C C . GLY A 1 117 ? -13.378 -7.885 4.666 1.00 76.94 117 GLY A C 1
ATOM 928 O O . GLY A 1 117 ? -12.773 -8.947 4.541 1.00 76.94 117 GLY A O 1
ATOM 929 N N . LYS A 1 118 ? -14.600 -7.684 4.144 1.00 80.69 118 LYS A N 1
ATOM 930 C CA . LYS A 1 118 ? -15.338 -8.678 3.334 1.00 80.69 118 LYS A CA 1
ATOM 931 C C . LYS A 1 118 ? -14.680 -8.932 1.985 1.00 80.69 118 LYS A C 1
ATOM 933 O O . LYS A 1 118 ? -14.644 -10.065 1.516 1.00 80.69 118 LYS A O 1
ATOM 938 N N . ASN A 1 119 ? -14.167 -7.872 1.375 1.00 68.06 119 ASN A N 1
ATOM 939 C CA . ASN A 1 119 ? -13.592 -7.917 0.044 1.00 68.06 119 ASN A CA 1
ATOM 940 C C . ASN A 1 119 ? -12.089 -8.191 0.052 1.00 68.06 119 ASN A C 1
ATOM 942 O O . ASN A 1 119 ? -11.529 -7.881 -0.981 1.00 68.06 119 ASN A O 1
ATOM 946 N N . HIS A 1 120 ? -11.482 -8.693 1.154 1.00 55.72 120 HIS A N 1
ATOM 947 C CA . HIS A 1 120 ? -10.084 -9.144 1.434 1.00 55.72 120 HIS A CA 1
ATOM 948 C C . HIS A 1 120 ? -8.887 -8.445 0.745 1.00 55.72 120 HIS A C 1
ATOM 950 O O . HIS A 1 120 ? -7.736 -8.841 0.927 1.00 55.72 120 HIS A O 1
ATOM 956 N N . GLU A 1 121 ? -9.140 -7.445 -0.081 1.00 47.22 121 GLU A N 1
ATOM 957 C CA . GLU A 1 121 ? -8.497 -7.419 -1.384 1.00 47.22 121 GLU A CA 1
ATOM 958 C C . GLU A 1 121 ? -8.780 -6.070 -2.126 1.00 47.22 121 GLU A C 1
ATOM 960 O O . GLU A 1 121 ? -7.885 -5.516 -2.758 1.00 47.22 121 GLU A O 1
ATOM 965 N N . GLU A 1 122 ? -9.937 -5.412 -1.942 1.00 44.38 122 GLU A N 1
ATOM 966 C CA . GLU A 1 122 ? -10.104 -3.996 -2.343 1.00 44.38 122 GLU A CA 1
ATOM 967 C C . GLU A 1 122 ? -9.316 -3.039 -1.423 1.00 44.38 122 GLU A C 1
ATOM 969 O O . GLU A 1 122 ? -9.390 -3.150 -0.195 1.00 44.38 122 GLU A O 1
ATOM 974 N N . LYS A 1 123 ? -8.625 -2.035 -1.986 1.00 46.78 123 LYS A N 1
ATOM 975 C CA . LYS A 1 123 ? -7.945 -0.982 -1.212 1.00 46.78 123 LYS A CA 1
ATOM 976 C C . LYS A 1 123 ? -8.768 0.310 -1.135 1.00 46.78 123 LYS A C 1
ATOM 978 O O . LYS A 1 123 ? -9.224 0.824 -2.152 1.00 46.78 123 LYS A O 1
ATOM 983 N N . ILE A 1 124 ? -8.882 0.865 0.075 1.00 41.59 124 ILE A N 1
ATOM 984 C CA . ILE A 1 124 ? -9.193 2.285 0.316 1.00 41.59 124 ILE A CA 1
ATOM 985 C C . ILE A 1 124 ? -7.871 3.041 0.235 1.00 41.59 124 ILE A C 1
ATOM 987 O O . ILE A 1 124 ? -6.871 2.604 0.806 1.00 41.59 124 ILE A O 1
ATOM 991 N N . VAL A 1 125 ? -7.872 4.169 -0.467 1.00 46.06 125 VAL A N 1
ATOM 992 C CA . VAL A 1 125 ? -6.746 5.103 -0.490 1.00 46.06 125 VAL A CA 1
ATOM 993 C C . VAL A 1 125 ? -6.871 6.048 0.696 1.00 46.06 125 VAL A C 1
ATOM 995 O O . VAL A 1 125 ? -7.911 6.684 0.883 1.00 46.06 125 VAL A O 1
ATOM 998 N N . GLY A 1 126 ? -5.798 6.148 1.471 1.00 52.78 126 GLY A N 1
ATOM 999 C CA . GLY A 1 126 ? -5.757 6.964 2.668 1.00 52.78 126 GLY A CA 1
ATOM 1000 C C . GLY A 1 126 ? -4.921 8.209 2.500 1.00 52.78 126 GLY A C 1
ATOM 1001 O O . GLY A 1 126 ? -3.936 8.241 1.769 1.00 52.78 126 GLY A O 1
ATOM 1002 N N . GLN A 1 127 ? -5.324 9.247 3.203 1.00 64.38 127 GLN A N 1
ATOM 1003 C CA . GLN A 1 127 ? -4.709 10.551 3.240 1.00 64.38 127 GLN A CA 1
ATOM 1004 C C . GLN A 1 127 ? -4.650 10.980 4.700 1.00 64.38 127 GLN A C 1
ATOM 1006 O O . GLN A 1 127 ? -5.635 10.940 5.439 1.00 64.38 127 GLN A O 1
ATOM 1011 N N . VAL A 1 128 ? -3.476 11.429 5.121 1.00 75.38 128 VAL A N 1
ATOM 1012 C CA . VAL A 1 128 ? -3.354 12.104 6.405 1.00 75.38 128 VAL A CA 1
ATOM 1013 C C . VAL A 1 128 ? -3.945 13.499 6.250 1.00 75.38 128 VAL A C 1
ATOM 1015 O O . VAL A 1 128 ? -3.459 14.296 5.451 1.00 75.38 128 VAL A O 1
ATOM 1018 N N . THR A 1 129 ? -4.998 13.790 7.004 1.00 83.50 129 THR A N 1
ATOM 1019 C CA . THR A 1 129 ? -5.726 15.062 6.961 1.00 83.50 129 THR A CA 1
ATOM 1020 C C . THR A 1 129 ? -5.670 15.737 8.323 1.00 83.50 129 THR A C 1
ATOM 1022 O O . THR A 1 129 ? -6.697 16.132 8.875 1.00 83.50 129 THR A O 1
ATOM 1025 N N . MET A 1 130 ? -4.467 15.841 8.901 1.00 87.56 130 MET A N 1
ATOM 1026 C CA . MET A 1 130 ? -4.318 16.453 10.220 1.00 87.56 130 MET A CA 1
ATOM 1027 C C . MET A 1 130 ? -4.792 17.915 10.192 1.00 87.56 130 MET A C 1
ATOM 1029 O O . MET A 1 130 ? -4.426 18.665 9.278 1.00 87.56 130 MET A O 1
ATOM 1033 N N . PRO A 1 131 ? -5.562 18.358 11.200 1.00 89.31 131 PRO A N 1
ATOM 1034 C CA . PRO A 1 131 ? -5.940 19.756 11.337 1.00 89.31 131 PRO A CA 1
ATOM 1035 C C . PRO A 1 131 ? -4.725 20.584 11.769 1.00 89.31 131 PRO A C 1
ATOM 1037 O O . PRO A 1 131 ? -3.676 20.045 12.119 1.00 89.31 131 PRO A O 1
ATOM 1040 N N . SER A 1 132 ? -4.848 21.909 11.815 1.00 88.56 132 SER A N 1
ATOM 1041 C CA . SER A 1 132 ? -3.842 22.730 12.502 1.00 88.56 132 SER A CA 1
ATOM 1042 C C . SER A 1 132 ? -3.695 22.275 13.955 1.00 88.56 132 SER A C 1
ATOM 1044 O O . SER A 1 132 ? -4.701 22.030 14.625 1.00 88.56 132 SER A O 1
ATOM 1046 N N . LEU A 1 133 ? -2.455 22.172 14.448 1.00 88.50 133 LEU A N 1
ATOM 1047 C CA . LEU A 1 133 ? -2.200 21.713 15.812 1.00 88.50 133 LEU A CA 1
ATOM 1048 C C . LEU A 1 133 ? -2.900 22.649 16.820 1.00 88.50 133 LEU A C 1
ATOM 1050 O O . LEU A 1 133 ? -2.601 23.849 16.839 1.00 88.50 133 LEU A O 1
ATOM 1054 N N . PRO A 1 134 ? -3.836 22.147 17.650 1.00 90.56 134 PRO A N 1
ATOM 1055 C CA . PRO A 1 134 ? -4.502 22.978 18.641 1.00 90.56 134 PRO A CA 1
ATOM 1056 C C . PRO A 1 134 ? -3.528 23.395 19.748 1.00 90.56 134 PRO A C 1
ATOM 1058 O O . PRO A 1 134 ? -2.530 22.731 20.022 1.00 90.56 134 PRO A O 1
ATOM 1061 N N . VAL A 1 135 ? -3.846 24.487 20.445 1.00 90.81 135 VAL A N 1
ATOM 1062 C CA . VAL A 1 135 ? -3.077 24.905 21.624 1.00 90.81 135 VAL A CA 1
ATOM 1063 C C . VAL A 1 135 ? -3.336 23.916 22.762 1.00 90.81 135 VAL A C 1
ATOM 1065 O O . VAL A 1 135 ? -4.426 23.883 23.332 1.00 90.81 135 VAL A O 1
ATOM 1068 N N . LEU A 1 136 ? -2.324 23.118 23.106 1.00 91.12 136 LEU A N 1
ATOM 1069 C CA . LEU A 1 136 ? -2.390 22.132 24.183 1.00 91.12 136 LEU A CA 1
ATOM 1070 C C . LEU A 1 136 ? -1.699 22.658 25.443 1.00 91.12 136 LEU A C 1
ATOM 1072 O O . LEU A 1 136 ? -0.567 23.136 25.401 1.00 91.12 136 LEU A O 1
ATOM 1076 N N . SER A 1 137 ? -2.375 22.547 26.588 1.00 94.00 137 SER A N 1
ATOM 1077 C CA . SER A 1 137 ? -1.764 22.855 27.883 1.00 94.00 137 SER A CA 1
ATOM 1078 C C . SER A 1 137 ? -0.743 21.786 28.274 1.00 94.00 137 SER A C 1
ATOM 1080 O O . SER A 1 137 ? -0.867 20.619 27.897 1.00 94.00 137 SER A O 1
ATOM 1082 N N . GLU A 1 138 ? 0.227 22.147 29.115 1.00 91.81 138 GLU A N 1
ATOM 1083 C CA . GLU A 1 138 ? 1.213 21.192 29.638 1.00 91.81 138 GLU A CA 1
ATOM 1084 C C . GLU A 1 138 ? 0.548 20.016 30.378 1.00 91.81 138 GLU A C 1
ATOM 1086 O O . GLU A 1 138 ? 0.993 18.874 30.279 1.00 91.81 138 GLU A O 1
ATOM 1091 N N . ALA A 1 139 ? -0.577 20.264 31.058 1.00 94.81 139 ALA A N 1
ATOM 1092 C CA . ALA A 1 139 ? -1.365 19.219 31.704 1.00 94.81 139 ALA A CA 1
ATOM 1093 C C . ALA A 1 139 ? -1.954 18.219 30.692 1.00 94.81 139 ALA A C 1
ATOM 1095 O O . ALA A 1 139 ? -1.903 17.013 30.935 1.00 94.81 139 ALA A O 1
ATOM 1096 N N . LYS A 1 140 ? -2.475 18.695 29.552 1.00 93.75 140 LYS A N 1
ATOM 1097 C CA . LYS A 1 140 ? -3.028 17.825 28.502 1.00 93.75 140 LYS A CA 1
ATOM 1098 C C . LYS A 1 140 ? -1.913 17.075 27.755 1.00 93.75 140 LYS A C 1
ATOM 1100 O O . LYS A 1 140 ? -2.068 15.887 27.493 1.00 93.75 140 LYS A O 1
ATOM 1105 N N . LEU A 1 141 ? -0.756 17.702 27.525 1.00 92.12 141 LEU A N 1
ATOM 1106 C CA . LEU A 1 141 ? 0.436 17.017 26.998 1.00 92.12 141 LEU A CA 1
ATOM 1107 C C . LEU A 1 141 ? 0.897 15.889 27.935 1.00 92.12 141 LEU A C 1
ATOM 1109 O O . LEU A 1 141 ? 1.072 14.749 27.511 1.00 92.12 141 LEU A O 1
ATOM 1113 N N . ASN A 1 142 ? 1.007 16.170 29.236 1.00 93.62 142 ASN A N 1
ATOM 1114 C CA . ASN A 1 142 ? 1.349 15.163 30.243 1.00 93.62 142 ASN A CA 1
ATOM 1115 C C . ASN A 1 142 ? 0.305 14.047 30.353 1.00 93.62 142 ASN A C 1
ATOM 1117 O O . ASN A 1 142 ? 0.660 12.907 30.657 1.00 93.62 142 ASN A O 1
ATOM 1121 N N . PHE A 1 143 ? -0.971 14.357 30.112 1.00 96.06 143 PHE A N 1
ATOM 1122 C CA . PHE A 1 143 ? -2.020 13.350 30.019 1.00 96.06 143 PHE A CA 1
ATOM 1123 C C . PHE A 1 143 ? -1.766 12.397 28.845 1.00 96.06 143 PHE A C 1
ATOM 1125 O O . PHE A 1 143 ? -1.760 11.188 29.068 1.00 96.06 143 PHE A O 1
ATOM 1132 N N . TYR A 1 144 ? -1.477 12.903 27.641 1.00 95.50 144 TYR A N 1
ATOM 1133 C CA . TYR A 1 144 ? -1.207 12.053 26.474 1.00 95.50 144 TYR A CA 1
ATOM 1134 C C . TYR A 1 144 ? 0.070 11.222 26.612 1.00 95.50 144 TYR A C 1
ATOM 1136 O O . TYR A 1 144 ? 0.051 10.036 26.299 1.00 95.50 144 TYR A O 1
ATOM 1144 N N . ARG A 1 145 ? 1.146 11.778 27.186 1.00 93.69 145 ARG A N 1
ATOM 1145 C CA . ARG A 1 145 ? 2.380 11.022 27.493 1.00 93.69 145 ARG A CA 1
ATOM 1146 C C . ARG A 1 145 ? 2.161 9.844 28.453 1.00 93.69 145 ARG A C 1
ATOM 1148 O O . ARG A 1 145 ? 3.007 8.959 28.544 1.00 93.69 145 ARG A O 1
ATOM 1155 N N . LYS A 1 146 ? 1.059 9.841 29.209 1.00 94.56 146 LYS A N 1
ATOM 1156 C CA . LYS A 1 146 ? 0.663 8.739 30.102 1.00 94.56 146 LYS A CA 1
ATOM 1157 C C . LYS A 1 146 ? -0.462 7.873 29.527 1.00 94.56 146 LYS A C 1
ATOM 1159 O O . LYS A 1 146 ? -0.705 6.794 30.055 1.00 94.56 146 LYS A O 1
ATOM 1164 N N . ASN A 1 147 ? -1.158 8.357 28.497 1.00 93.31 147 ASN A N 1
ATOM 1165 C CA . ASN A 1 147 ? -2.354 7.751 27.913 1.00 93.31 147 ASN A CA 1
ATOM 1166 C C . ASN A 1 147 ? -2.290 7.843 26.380 1.00 93.31 147 ASN A C 1
ATOM 1168 O O . ASN A 1 147 ? -3.122 8.492 25.747 1.00 93.31 147 ASN A O 1
ATOM 1172 N N . GLN A 1 148 ? -1.291 7.200 25.774 1.00 95.50 148 GLN A N 1
ATOM 1173 C CA . GLN A 1 148 ? -1.034 7.275 24.332 1.00 95.50 148 GLN A CA 1
ATOM 1174 C C . GLN A 1 148 ? -2.217 6.785 23.485 1.00 95.50 148 GLN A C 1
ATOM 1176 O O . GLN A 1 148 ? -2.468 7.337 22.419 1.00 95.50 148 GLN A O 1
ATOM 1181 N N . ALA A 1 149 ? -2.997 5.813 23.975 1.00 91.19 149 ALA A N 1
ATOM 1182 C CA . ALA A 1 149 ? -4.217 5.360 23.300 1.00 91.19 149 ALA A CA 1
ATOM 1183 C C . ALA A 1 149 ? -5.236 6.498 23.108 1.00 91.19 149 ALA A C 1
ATOM 1185 O O . ALA A 1 149 ? -5.880 6.578 22.068 1.00 91.19 149 ALA A O 1
ATOM 1186 N N . ALA A 1 150 ? -5.340 7.420 24.073 1.00 90.81 150 ALA A N 1
ATOM 1187 C CA . ALA A 1 150 ? -6.218 8.580 23.946 1.00 90.81 150 ALA A CA 1
ATOM 1188 C C . ALA A 1 150 ? -5.717 9.557 22.874 1.00 90.81 150 ALA A C 1
ATOM 1190 O O . ALA A 1 150 ? -6.524 10.145 22.167 1.00 90.81 150 ALA A O 1
ATOM 1191 N N . PHE A 1 151 ? -4.397 9.708 22.714 1.00 93.31 151 PHE A N 1
ATOM 1192 C CA . PHE A 1 151 ? -3.830 10.521 21.635 1.00 93.31 151 PHE A CA 1
ATOM 1193 C C . PHE A 1 151 ? -4.116 9.917 20.253 1.00 93.31 151 PHE A C 1
ATOM 1195 O O . PHE A 1 151 ? -4.450 10.651 19.324 1.00 93.31 151 PHE A O 1
ATOM 1202 N N . ILE A 1 152 ? -4.029 8.586 20.128 1.00 91.81 152 ILE A N 1
ATOM 1203 C CA . ILE A 1 152 ? -4.408 7.880 18.897 1.00 91.81 152 ILE A CA 1
ATOM 1204 C C . ILE A 1 152 ? -5.870 8.169 18.560 1.00 91.81 152 ILE A C 1
ATOM 1206 O O . ILE A 1 152 ? -6.134 8.695 17.485 1.00 91.81 152 ILE A O 1
ATOM 1210 N N . ALA A 1 153 ? -6.786 7.897 19.491 1.00 86.19 153 ALA A N 1
ATOM 1211 C CA . ALA A 1 153 ? -8.219 8.044 19.255 1.00 86.19 153 ALA A CA 1
ATOM 1212 C C . ALA A 1 153 ? -8.627 9.501 18.959 1.00 86.19 153 ALA A C 1
ATOM 1214 O O . ALA A 1 153 ? -9.351 9.772 18.002 1.00 86.19 153 ALA A O 1
ATOM 1215 N N . GLU A 1 154 ? -8.141 10.460 19.759 1.00 88.00 154 GLU A N 1
ATOM 1216 C CA . GLU A 1 154 ? -8.535 11.872 19.635 1.00 88.00 154 GLU A CA 1
ATOM 1217 C C . GLU A 1 154 ? -7.957 12.543 18.376 1.00 88.00 154 GLU A C 1
ATOM 1219 O O . GLU A 1 154 ? -8.596 13.437 17.824 1.00 88.00 154 GLU A O 1
ATOM 1224 N N . PHE A 1 155 ? -6.765 12.143 17.913 1.00 89.12 155 PHE A N 1
ATOM 1225 C CA . PHE A 1 155 ? -6.086 12.845 16.819 1.00 89.12 155 PHE A CA 1
ATOM 1226 C C . PHE A 1 155 ? -5.728 11.974 15.630 1.00 89.12 155 PHE A C 1
ATOM 1228 O O . PHE A 1 155 ? -6.095 12.334 14.515 1.00 89.12 155 PHE A O 1
ATOM 1235 N N . LEU A 1 156 ? -4.995 10.878 15.821 1.00 88.06 156 LEU A N 1
ATOM 1236 C CA . LEU A 1 156 ? -4.498 10.110 14.680 1.00 88.06 156 LEU A CA 1
ATOM 1237 C C . LEU A 1 156 ? -5.651 9.415 13.956 1.00 88.06 156 LEU A C 1
ATOM 1239 O O . LEU A 1 156 ? -5.854 9.648 12.775 1.00 88.06 156 LEU A O 1
ATOM 1243 N N . GLU A 1 157 ? -6.456 8.640 14.671 1.00 81.94 157 GLU A N 1
ATOM 1244 C CA . GLU A 1 157 ? -7.536 7.837 14.097 1.00 81.94 157 GLU A CA 1
ATOM 1245 C C . GLU A 1 157 ? -8.602 8.697 13.402 1.00 81.94 157 GLU A C 1
ATOM 1247 O O . GLU A 1 157 ? -9.029 8.405 12.286 1.00 81.94 157 GLU A O 1
ATOM 1252 N N . SER A 1 158 ? -8.980 9.817 14.020 1.00 79.06 158 SER A N 1
ATOM 1253 C CA . SER A 1 158 ? -9.994 10.715 13.461 1.00 79.06 158 SER A CA 1
ATOM 1254 C C . SER A 1 158 ? -9.535 11.426 12.180 1.00 79.06 158 SER A C 1
ATOM 1256 O O . SER A 1 158 ? -10.376 11.747 11.342 1.00 79.06 158 SER A O 1
ATOM 1258 N N . ASN A 1 159 ? -8.224 11.644 12.012 1.00 82.25 159 ASN A N 1
ATOM 1259 C CA . ASN A 1 159 ? -7.643 12.468 10.943 1.00 82.25 159 ASN A CA 1
ATOM 1260 C C . ASN A 1 159 ? -6.739 11.683 9.981 1.00 82.25 159 ASN A C 1
ATOM 1262 O O . ASN A 1 159 ? -5.944 12.270 9.242 1.00 82.25 159 ASN A O 1
ATOM 1266 N N . TRP A 1 160 ? -6.850 10.360 9.991 1.00 76.31 160 TRP A N 1
ATOM 1267 C CA . TRP A 1 160 ? -6.140 9.477 9.081 1.00 76.31 160 TRP A CA 1
ATOM 1268 C C . TRP A 1 160 ? -7.168 8.729 8.249 1.00 76.31 160 TRP A C 1
ATOM 1270 O O . TRP A 1 160 ? -7.813 7.799 8.732 1.00 76.31 160 TRP A O 1
ATOM 1280 N N . THR A 1 161 ? -7.360 9.141 6.996 1.00 65.44 161 THR A N 1
ATOM 1281 C CA . THR A 1 161 ? -8.193 8.351 6.089 1.00 65.44 161 THR A CA 1
ATOM 1282 C C . THR A 1 161 ? -7.398 7.107 5.673 1.00 65.44 161 THR A C 1
ATOM 1284 O O . THR A 1 161 ? -6.178 7.149 5.542 1.00 65.44 161 THR A O 1
ATOM 1287 N N . TYR A 1 162 ? -8.077 5.966 5.612 1.00 54.88 162 TYR A N 1
ATOM 1288 C CA . TYR A 1 162 ? -7.527 4.604 5.662 1.00 54.88 162 TYR A CA 1
ATOM 1289 C C . TYR A 1 162 ? -6.475 4.275 4.585 1.00 54.88 162 TYR A C 1
ATOM 1291 O O . TYR A 1 162 ? -6.794 4.369 3.409 1.00 54.88 162 TYR A O 1
ATOM 1299 N N . ASP A 1 163 ? -5.282 3.786 4.959 1.00 55.28 163 ASP A N 1
ATOM 1300 C CA . ASP A 1 163 ? -4.267 3.249 4.024 1.00 55.28 163 ASP A CA 1
ATOM 1301 C C . ASP A 1 163 ? -3.639 1.946 4.552 1.00 55.28 163 ASP A C 1
ATOM 1303 O O . ASP A 1 163 ? -3.377 1.803 5.752 1.00 55.28 163 ASP A O 1
ATOM 1307 N N . SER A 1 164 ? -3.369 1.000 3.648 1.00 46.00 164 SER A N 1
ATOM 1308 C CA . SER A 1 164 ? -2.709 -0.269 3.973 1.00 46.00 164 SER A CA 1
ATOM 1309 C C . SER A 1 164 ? -1.302 -0.075 4.539 1.00 46.00 164 SER A C 1
ATOM 1311 O O . SE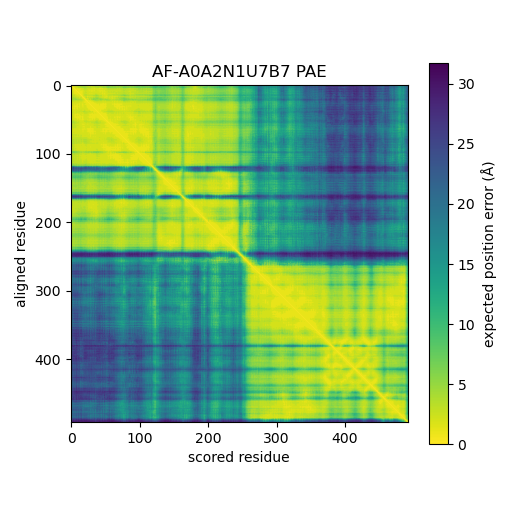R A 1 164 ? -0.718 1.008 4.520 1.00 46.00 164 SER A O 1
ATOM 1313 N N . ASP A 1 165 ? -0.779 -1.177 5.074 1.00 45.34 165 ASP A N 1
ATOM 1314 C CA . ASP A 1 165 ? 0.483 -1.373 5.801 1.00 45.34 165 ASP A CA 1
ATOM 1315 C C . ASP A 1 165 ? 0.547 -0.658 7.141 1.00 45.34 165 ASP A C 1
ATOM 1317 O O . ASP A 1 165 ? 0.990 -1.235 8.131 1.00 45.34 165 ASP A O 1
ATOM 1321 N N . ARG A 1 166 ? 0.101 0.599 7.203 1.00 57.19 166 ARG A N 1
ATOM 1322 C CA . ARG A 1 166 ? 0.365 1.467 8.356 1.00 57.19 166 ARG A CA 1
ATOM 1323 C C . ARG A 1 166 ? -0.876 1.876 9.138 1.00 57.19 166 ARG A C 1
ATOM 1325 O O . ARG A 1 166 ? -0.734 2.104 10.337 1.00 57.19 166 ARG A O 1
ATOM 1332 N N . PHE A 1 167 ? -2.082 1.832 8.556 1.00 66.25 167 PHE A N 1
ATOM 1333 C CA . PHE A 1 167 ? -3.298 1.763 9.382 1.00 66.25 167 PHE A CA 1
ATOM 1334 C C . PHE A 1 167 ? -3.306 0.475 10.216 1.00 66.25 167 PHE A C 1
ATOM 1336 O O . PHE A 1 167 ? -3.730 0.487 11.365 1.00 66.25 167 PHE A O 1
ATOM 1343 N N . TYR A 1 168 ? -2.712 -0.605 9.699 1.00 72.69 168 TYR A N 1
ATOM 1344 C CA . TYR A 1 168 ? -2.429 -1.805 10.485 1.00 72.69 168 TYR A CA 1
ATOM 1345 C C . TYR A 1 168 ? -1.502 -1.493 11.675 1.00 72.69 168 TYR A C 1
ATOM 1347 O O . TYR A 1 168 ? -1.781 -1.893 12.800 1.00 72.69 168 TYR A O 1
ATOM 1355 N N . GLY A 1 169 ? -0.449 -0.695 11.454 1.00 78.12 169 GLY A N 1
ATOM 1356 C CA . GLY A 1 169 ? 0.424 -0.143 12.500 1.00 78.12 169 GLY A CA 1
ATOM 1357 C C . GLY A 1 169 ? -0.327 0.603 13.600 1.00 78.12 169 GLY A C 1
ATOM 1358 O O . GLY A 1 169 ? -0.113 0.356 14.791 1.00 78.12 169 GLY A O 1
ATOM 1359 N N . LEU A 1 170 ? -1.230 1.497 13.195 1.00 85.06 170 LEU A N 1
ATOM 1360 C CA . LEU A 1 170 ? -2.079 2.266 14.099 1.00 85.06 170 LEU A CA 1
ATOM 1361 C C . LEU A 1 170 ? -3.049 1.365 14.870 1.00 85.06 170 LEU A C 1
ATOM 1363 O O . LEU A 1 170 ? -3.107 1.469 16.092 1.00 85.06 170 LEU A O 1
ATOM 1367 N N . ALA A 1 171 ? -3.727 0.444 14.180 1.00 85.56 171 ALA A N 1
ATOM 1368 C CA . ALA A 1 171 ? -4.665 -0.512 14.759 1.00 85.56 171 ALA A CA 1
ATOM 1369 C C . ALA A 1 171 ? -3.985 -1.421 15.790 1.00 85.56 171 ALA A C 1
ATOM 1371 O O . ALA A 1 171 ? -4.431 -1.496 16.933 1.00 85.56 171 ALA A O 1
ATOM 1372 N N . VAL A 1 172 ? -2.851 -2.035 15.435 1.00 87.44 172 VAL A N 1
ATOM 1373 C CA . VAL A 1 172 ? -2.050 -2.851 16.361 1.00 87.44 172 VAL A CA 1
ATOM 1374 C C . VAL A 1 172 ? -1.637 -2.035 17.579 1.00 87.44 172 VAL A C 1
ATOM 1376 O O . VAL A 1 172 ? -1.760 -2.510 18.705 1.00 87.44 172 VAL A O 1
ATOM 1379 N N . THR A 1 173 ? -1.164 -0.804 17.383 1.00 92.00 173 THR A N 1
ATOM 1380 C CA . THR A 1 173 ? -0.694 0.044 18.487 1.00 92.00 173 THR A CA 1
ATOM 1381 C C . THR A 1 173 ? -1.841 0.461 19.406 1.00 92.00 173 THR A C 1
ATOM 1383 O O . THR A 1 173 ? -1.708 0.368 20.630 1.00 92.00 173 THR A O 1
ATOM 1386 N N . ALA A 1 174 ? -2.972 0.886 18.840 1.00 91.75 174 ALA A N 1
ATOM 1387 C CA . ALA A 1 174 ? -4.175 1.255 19.579 1.00 91.75 174 ALA A CA 1
ATOM 1388 C C . ALA A 1 174 ? -4.699 0.079 20.410 1.00 91.75 174 ALA A C 1
ATOM 1390 O O . ALA A 1 174 ? -4.975 0.228 21.604 1.00 91.75 174 ALA A O 1
ATOM 1391 N N . GLU A 1 175 ? -4.769 -1.105 19.804 1.00 91.88 175 GLU A N 1
ATOM 1392 C CA . GLU A 1 175 ? -5.255 -2.315 20.456 1.00 91.88 175 GLU A CA 1
ATOM 1393 C C . GLU A 1 175 ? -4.274 -2.816 21.516 1.00 91.88 175 GLU A C 1
ATOM 1395 O O . GLU A 1 175 ? -4.680 -3.047 22.654 1.00 91.88 175 GLU A O 1
ATOM 1400 N N . LEU A 1 176 ? -2.968 -2.844 21.234 1.00 93.25 176 LEU A N 1
ATOM 1401 C CA . LEU A 1 176 ? -1.940 -3.200 22.216 1.00 93.25 176 LEU A CA 1
ATOM 1402 C C . LEU A 1 176 ? -2.000 -2.307 23.467 1.00 93.25 176 LEU A C 1
ATOM 1404 O O . LEU A 1 176 ? -1.840 -2.794 24.591 1.00 93.25 176 LEU A O 1
ATOM 1408 N N . LEU A 1 177 ? -2.225 -1.002 23.288 1.00 93.56 177 LEU A N 1
ATOM 1409 C CA . LEU A 1 177 ? -2.351 -0.043 24.390 1.00 93.56 177 LEU A CA 1
ATOM 1410 C C . LEU A 1 177 ? -3.687 -0.158 25.139 1.00 93.56 177 LEU A C 1
ATOM 1412 O O . LEU A 1 177 ? -3.737 0.203 26.317 1.00 93.56 177 LEU A O 1
ATOM 1416 N N . SER A 1 178 ? -4.727 -0.677 24.485 1.00 92.31 178 SER A N 1
ATOM 1417 C CA . SER A 1 178 ? -6.073 -0.849 25.046 1.00 92.31 178 SER A CA 1
ATOM 1418 C C . SER A 1 178 ? -6.304 -2.217 25.691 1.00 92.31 178 SER A C 1
ATOM 1420 O O . SER A 1 178 ? -7.257 -2.359 26.457 1.00 92.31 178 SER A O 1
ATOM 1422 N N . LEU A 1 179 ? -5.450 -3.208 25.409 1.00 91.75 179 LEU A N 1
ATOM 1423 C CA . LEU A 1 179 ? -5.477 -4.511 26.071 1.00 91.75 179 LEU A CA 1
ATOM 1424 C C . LEU A 1 179 ? -5.188 -4.382 27.563 1.00 91.75 179 LEU A C 1
ATOM 1426 O O . LEU A 1 179 ? -4.273 -3.657 27.978 1.00 91.75 179 LEU A O 1
ATOM 1430 N N . ASP A 1 180 ? -5.912 -5.177 28.341 1.00 91.88 180 ASP A N 1
ATOM 1431 C CA . ASP A 1 180 ? -5.594 -5.444 29.736 1.00 91.88 180 ASP A CA 1
ATOM 1432 C C . ASP A 1 180 ? -4.169 -6.013 29.887 1.00 91.88 180 ASP A C 1
ATOM 1434 O O . ASP A 1 180 ? -3.659 -6.676 28.974 1.00 91.88 180 ASP A O 1
ATOM 1438 N N . PRO A 1 181 ? -3.504 -5.780 31.033 1.00 91.56 181 PRO A N 1
ATOM 1439 C CA . PRO A 1 181 ? -2.113 -6.180 31.243 1.00 91.56 181 PRO A CA 1
ATOM 1440 C C . PRO A 1 181 ? -1.828 -7.664 30.976 1.00 91.56 181 PRO A C 1
ATOM 1442 O O . PRO A 1 181 ? -0.792 -7.984 30.394 1.00 91.56 181 PRO A O 1
ATOM 1445 N N . GLU A 1 182 ? -2.734 -8.555 31.377 1.00 92.25 182 GLU A N 1
ATOM 1446 C CA . GLU A 1 182 ? -2.610 -10.004 31.218 1.00 92.25 182 GLU A CA 1
ATOM 1447 C C . GLU A 1 182 ? -2.647 -10.413 29.741 1.00 92.25 182 GLU A C 1
ATOM 1449 O O . GLU A 1 182 ? -1.768 -11.138 29.275 1.00 92.25 182 GLU A O 1
ATOM 1454 N N . ASP A 1 183 ? -3.613 -9.890 28.981 1.00 92.12 183 ASP A N 1
ATOM 1455 C CA . ASP A 1 183 ? -3.739 -10.193 27.552 1.00 92.12 183 ASP A CA 1
ATOM 1456 C C . ASP A 1 183 ? -2.609 -9.540 26.753 1.00 92.12 183 ASP A C 1
ATOM 1458 O O . ASP A 1 183 ? -2.089 -10.128 25.806 1.00 92.12 183 ASP A O 1
ATOM 1462 N N . ARG A 1 184 ? -2.166 -8.344 27.157 1.00 91.44 184 ARG A N 1
ATOM 1463 C CA . ARG A 1 184 ? -1.009 -7.676 26.552 1.00 91.44 184 ARG A CA 1
ATOM 1464 C C . ARG A 1 184 ? 0.268 -8.496 26.726 1.00 91.44 184 ARG A C 1
ATOM 1466 O O . ARG A 1 184 ? 1.075 -8.545 25.802 1.00 91.44 184 ARG A O 1
ATOM 1473 N N . ALA A 1 185 ? 0.461 -9.122 27.887 1.00 88.25 185 ALA A N 1
ATOM 1474 C CA . ALA A 1 185 ? 1.607 -9.993 28.133 1.00 88.25 185 ALA A CA 1
ATOM 1475 C C . ALA A 1 185 ? 1.547 -11.279 27.293 1.00 88.25 185 ALA A C 1
ATOM 1477 O O . ALA A 1 185 ? 2.585 -11.761 26.852 1.00 88.25 185 ALA A O 1
ATOM 1478 N N . GLN A 1 186 ? 0.347 -11.812 27.054 1.00 89.69 186 GLN A N 1
ATOM 1479 C CA . GLN A 1 186 ? 0.154 -13.057 26.312 1.00 89.69 186 GLN A CA 1
ATOM 1480 C C . GLN A 1 186 ? 0.188 -12.874 24.785 1.00 89.69 186 GLN A C 1
ATOM 1482 O O . GLN A 1 186 ? 0.804 -13.676 24.089 1.00 89.69 186 GLN A O 1
ATOM 1487 N N . TYR A 1 187 ? -0.466 -11.836 24.257 1.00 86.00 187 TYR A N 1
ATOM 1488 C CA . TYR A 1 187 ? -0.685 -11.651 22.815 1.00 86.00 187 TYR A CA 1
ATOM 1489 C C . TYR A 1 187 ? 0.102 -10.485 22.213 1.00 86.00 187 TYR A C 1
ATOM 1491 O O . TYR A 1 187 ? 0.128 -10.331 20.993 1.00 86.00 187 TYR A O 1
ATOM 1499 N N . GLY A 1 188 ? 0.766 -9.666 23.033 1.00 85.06 188 GLY A N 1
ATOM 1500 C CA . GLY A 1 188 ? 1.475 -8.482 22.552 1.00 85.06 188 GLY A CA 1
ATOM 1501 C C . GLY A 1 188 ? 2.553 -8.800 21.515 1.00 85.06 188 GLY A C 1
ATOM 1502 O O . GLY A 1 188 ? 2.621 -8.123 20.495 1.00 85.06 188 GLY A O 1
ATOM 1503 N N . GLU A 1 189 ? 3.356 -9.847 21.729 1.00 82.88 189 GLU A N 1
ATOM 1504 C CA . GLU A 1 189 ? 4.390 -10.263 20.766 1.00 82.88 189 GLU A CA 1
ATOM 1505 C C . GLU A 1 189 ? 3.796 -10.698 19.425 1.00 82.88 189 GLU A C 1
ATOM 1507 O O . GLU A 1 189 ? 4.309 -10.314 18.377 1.00 82.88 189 GLU A O 1
ATOM 1512 N N . MET A 1 190 ? 2.684 -11.437 19.452 1.00 81.50 190 MET A N 1
ATOM 1513 C CA . MET A 1 190 ? 1.967 -11.854 18.245 1.00 81.50 190 MET A CA 1
ATOM 1514 C C . MET A 1 190 ? 1.458 -10.642 17.456 1.00 81.50 190 MET A C 1
ATOM 1516 O O . MET A 1 190 ? 1.660 -10.569 16.246 1.00 81.50 190 MET A O 1
ATOM 1520 N N . LEU A 1 191 ? 0.834 -9.679 18.141 1.00 81.31 191 LEU A N 1
ATOM 1521 C CA . LEU A 1 191 ? 0.300 -8.465 17.519 1.00 81.31 191 LEU A CA 1
ATOM 1522 C C . LEU A 1 191 ? 1.403 -7.604 16.896 1.00 81.31 191 LEU A C 1
ATOM 1524 O O . LEU A 1 191 ? 1.263 -7.148 15.764 1.00 81.31 191 LEU A O 1
ATOM 1528 N N . MET A 1 192 ? 2.517 -7.418 17.608 1.00 82.62 192 MET A N 1
ATOM 1529 C CA . MET A 1 192 ? 3.677 -6.687 17.089 1.00 82.62 192 MET A CA 1
ATOM 1530 C C . MET A 1 192 ? 4.322 -7.429 15.910 1.00 82.62 192 MET A C 1
ATOM 1532 O O . MET A 1 192 ? 4.696 -6.797 14.925 1.00 82.62 192 MET A O 1
ATOM 1536 N N . GLY A 1 193 ? 4.400 -8.763 15.979 1.00 66.25 193 GLY A N 1
ATOM 1537 C CA . GLY A 1 193 ? 5.010 -9.625 14.963 1.00 66.25 193 GLY A CA 1
ATOM 1538 C C . GLY A 1 193 ? 4.416 -9.475 13.561 1.00 66.25 193 GLY A C 1
ATOM 1539 O O . GLY A 1 193 ? 5.116 -9.688 12.573 1.00 66.25 193 GLY A O 1
ATOM 1540 N N . ALA A 1 194 ? 3.156 -9.050 13.467 1.00 64.25 194 ALA A N 1
ATOM 1541 C CA . ALA A 1 194 ? 2.486 -8.791 12.197 1.00 64.25 194 ALA A CA 1
ATOM 1542 C C . ALA A 1 194 ? 3.052 -7.580 11.426 1.00 64.25 194 ALA A C 1
ATOM 1544 O O . ALA A 1 194 ? 2.837 -7.477 10.225 1.00 64.25 194 ALA A O 1
ATOM 1545 N N . LEU A 1 195 ? 3.788 -6.677 12.085 1.00 64.94 195 LEU A N 1
ATOM 1546 C CA . LEU A 1 195 ? 4.413 -5.499 11.460 1.00 64.94 195 LEU A CA 1
ATOM 1547 C C . LEU A 1 195 ? 5.917 -5.662 11.222 1.00 64.94 195 LEU A C 1
ATOM 1549 O O . LEU A 1 195 ? 6.551 -4.799 10.617 1.00 64.94 195 LEU A O 1
ATOM 1553 N N . GLY A 1 196 ? 6.506 -6.744 11.726 1.00 65.75 196 GLY A N 1
ATOM 1554 C CA . GLY A 1 196 ? 7.939 -6.984 11.673 1.00 65.75 196 GLY A CA 1
ATOM 1555 C C . GLY A 1 196 ? 8.436 -7.783 12.871 1.00 65.75 196 GLY A C 1
ATOM 1556 O O . GLY A 1 196 ? 7.715 -8.039 13.834 1.00 65.75 196 GLY A O 1
ATOM 1557 N N . LYS A 1 197 ? 9.706 -8.187 12.820 1.00 70.62 197 LYS A N 1
ATOM 1558 C CA . LYS A 1 197 ? 10.373 -8.825 13.960 1.00 70.62 197 LYS A CA 1
ATOM 1559 C C . LYS A 1 197 ? 10.962 -7.741 14.853 1.00 70.62 197 LYS A C 1
ATOM 1561 O O . LYS A 1 197 ? 11.861 -7.028 14.423 1.00 70.62 197 LYS A O 1
ATOM 1566 N N . PHE A 1 198 ? 10.480 -7.670 16.087 1.00 78.88 198 PHE A N 1
ATOM 1567 C CA . PHE A 1 198 ? 10.981 -6.760 17.113 1.00 78.88 198 PHE A CA 1
ATOM 1568 C C . PHE A 1 198 ? 11.586 -7.576 18.251 1.00 78.88 198 PHE A C 1
ATOM 1570 O O . PHE A 1 198 ? 11.023 -8.587 18.669 1.00 78.88 198 PHE A O 1
ATOM 1577 N N . SER A 1 199 ? 12.728 -7.139 18.766 1.00 77.88 199 SER A N 1
ATOM 1578 C CA . SER A 1 199 ? 13.428 -7.797 19.873 1.00 77.88 199 SER A CA 1
ATOM 1579 C C . SER A 1 199 ? 12.697 -7.604 21.200 1.00 77.88 199 SER A C 1
ATOM 1581 O O . SER A 1 199 ? 12.868 -8.393 22.126 1.00 77.88 199 SER A O 1
ATOM 1583 N N . ASN A 1 200 ? 11.933 -6.515 21.323 1.00 84.81 200 ASN A N 1
ATOM 1584 C CA . ASN A 1 200 ? 11.117 -6.189 22.486 1.00 84.81 200 ASN A CA 1
ATOM 1585 C C . ASN A 1 200 ? 10.069 -5.108 22.147 1.00 84.81 200 ASN A C 1
ATOM 1587 O O . ASN A 1 200 ? 10.037 -4.544 21.054 1.00 84.81 200 ASN A O 1
ATOM 1591 N N . ARG A 1 201 ? 9.222 -4.792 23.133 1.00 89.94 201 ARG A N 1
ATOM 1592 C CA . ARG A 1 201 ? 8.154 -3.788 23.027 1.00 89.94 201 ARG A CA 1
ATOM 1593 C C . ARG A 1 201 ? 8.664 -2.348 22.859 1.00 89.94 201 ARG A C 1
ATOM 1595 O O . ARG A 1 201 ? 7.981 -1.548 22.228 1.00 89.94 201 ARG A O 1
ATOM 1602 N N . GLU A 1 202 ? 9.825 -2.008 23.418 1.00 92.12 202 GLU A N 1
ATOM 1603 C CA . GLU A 1 202 ? 10.410 -0.663 23.284 1.00 92.12 202 GLU A CA 1
ATOM 1604 C C . GLU A 1 202 ? 10.801 -0.388 21.825 1.00 92.12 202 GLU A C 1
ATOM 1606 O O . GLU A 1 202 ? 10.505 0.682 21.298 1.00 92.12 202 GLU A O 1
ATOM 1611 N N . GLU A 1 203 ? 11.390 -1.383 21.154 1.00 87.38 203 GLU A N 1
ATOM 1612 C CA . GLU A 1 203 ? 11.755 -1.321 19.733 1.00 87.38 203 GLU A CA 1
ATOM 1613 C C . GLU A 1 203 ? 10.518 -1.177 18.836 1.00 87.38 203 GLU A C 1
ATOM 1615 O O . GLU A 1 203 ? 10.503 -0.352 17.922 1.00 87.38 203 GLU A O 1
ATOM 1620 N N . PHE A 1 204 ? 9.441 -1.907 19.143 1.00 89.38 204 PHE A N 1
ATOM 1621 C CA . PHE A 1 204 ? 8.165 -1.760 18.440 1.00 89.38 204 PHE A CA 1
ATOM 1622 C C . PHE A 1 204 ? 7.608 -0.331 18.533 1.00 89.38 204 PHE A C 1
ATOM 1624 O O . PHE A 1 204 ? 7.221 0.252 17.520 1.00 89.38 204 PHE A O 1
ATOM 1631 N N . PHE A 1 205 ? 7.579 0.272 19.727 1.00 92.31 205 PHE A N 1
ATOM 1632 C CA . PHE A 1 205 ? 7.072 1.640 19.859 1.00 92.31 205 PHE A CA 1
ATOM 1633 C C . PHE A 1 205 ? 8.004 2.683 19.253 1.00 92.31 205 PHE A C 1
ATOM 1635 O O . PHE A 1 205 ? 7.510 3.676 18.720 1.00 92.31 205 PHE A O 1
ATOM 1642 N N . GLN A 1 206 ? 9.320 2.455 19.269 1.00 89.38 206 GLN A N 1
ATOM 1643 C CA . GLN A 1 206 ? 10.260 3.307 18.546 1.00 89.38 206 GLN A CA 1
ATOM 1644 C C . GLN A 1 206 ? 9.961 3.266 17.045 1.00 89.38 206 GLN A C 1
ATOM 1646 O O . GLN A 1 206 ? 9.868 4.319 16.409 1.00 89.38 206 GLN A O 1
ATOM 1651 N N . TYR A 1 207 ? 9.747 2.070 16.491 1.00 85.81 207 TYR A N 1
ATOM 1652 C CA . TYR A 1 207 ? 9.343 1.881 15.102 1.00 85.81 207 TYR A CA 1
ATOM 1653 C C . TYR A 1 207 ? 8.024 2.605 14.796 1.00 85.81 207 TYR A C 1
ATOM 1655 O O . TYR A 1 207 ? 7.966 3.404 13.858 1.00 85.81 207 TYR A O 1
ATOM 1663 N N . PHE A 1 208 ? 6.985 2.394 15.608 1.00 88.44 208 PHE A N 1
ATOM 1664 C CA . PHE A 1 208 ? 5.678 3.029 15.425 1.00 88.44 208 PHE A CA 1
ATOM 1665 C C . PHE A 1 208 ? 5.764 4.564 15.479 1.00 88.44 208 PHE A C 1
ATOM 1667 O O . PHE A 1 208 ? 5.259 5.251 14.589 1.00 88.44 208 PHE A O 1
ATOM 1674 N N . ALA A 1 209 ? 6.439 5.120 16.489 1.00 89.94 209 ALA A N 1
ATOM 1675 C CA . ALA A 1 209 ? 6.581 6.566 16.649 1.00 89.94 209 ALA A CA 1
ATOM 1676 C C . ALA A 1 209 ? 7.357 7.184 15.477 1.00 89.94 209 ALA A C 1
ATOM 1678 O O . ALA A 1 209 ? 6.951 8.203 14.918 1.00 89.94 209 ALA A O 1
ATOM 1679 N N . THR A 1 210 ? 8.448 6.532 15.069 1.00 84.81 210 THR A N 1
ATOM 1680 C CA . THR A 1 210 ? 9.320 6.996 13.984 1.00 84.81 210 THR A CA 1
ATOM 1681 C C . THR A 1 210 ? 8.607 6.976 12.636 1.00 84.81 210 THR A C 1
ATOM 1683 O O . THR A 1 210 ? 8.672 7.949 11.881 1.00 84.81 210 THR A O 1
ATOM 1686 N N . THR A 1 211 ? 7.904 5.885 12.330 1.00 79.88 211 THR A N 1
ATOM 1687 C CA . THR A 1 211 ? 7.156 5.735 11.072 1.00 79.88 211 THR A CA 1
ATOM 1688 C C . THR A 1 211 ? 5.992 6.715 10.992 1.00 79.88 211 THR A C 1
ATOM 1690 O O . THR A 1 211 ? 5.841 7.387 9.972 1.00 79.88 211 THR A O 1
ATOM 1693 N N . THR A 1 212 ? 5.226 6.873 12.074 1.00 85.31 212 THR A N 1
ATOM 1694 C CA . THR A 1 212 ? 4.113 7.832 12.141 1.00 85.31 212 THR A CA 1
ATOM 1695 C C . THR A 1 212 ? 4.612 9.268 11.962 1.00 85.31 212 THR A C 1
ATOM 1697 O O . THR A 1 212 ? 4.091 10.010 11.128 1.00 85.31 212 THR A O 1
ATOM 1700 N N . ALA A 1 213 ? 5.684 9.654 12.664 1.00 85.88 213 ALA A N 1
ATOM 1701 C CA . ALA A 1 213 ? 6.285 10.980 12.525 1.00 85.88 213 ALA A CA 1
ATOM 1702 C C . ALA A 1 213 ? 6.824 11.240 11.109 1.00 85.88 213 ALA A C 1
ATOM 1704 O O . ALA A 1 213 ? 6.670 12.340 10.581 1.00 85.88 213 ALA A O 1
ATOM 1705 N N . ARG A 1 214 ? 7.426 10.235 10.461 1.00 79.81 214 ARG A N 1
ATOM 1706 C CA . ARG A 1 214 ? 7.928 10.352 9.083 1.00 79.81 214 ARG A CA 1
ATOM 1707 C C . ARG A 1 214 ? 6.815 10.677 8.089 1.00 79.81 214 ARG A C 1
ATOM 1709 O O . ARG A 1 214 ? 6.998 11.580 7.279 1.00 79.81 214 ARG A O 1
ATOM 1716 N N . ILE A 1 215 ? 5.670 10.005 8.198 1.00 77.88 215 ILE A N 1
ATOM 1717 C CA . ILE A 1 215 ? 4.509 10.255 7.329 1.00 77.88 215 ILE A CA 1
ATOM 1718 C C . ILE A 1 215 ? 3.996 11.678 7.528 1.00 77.88 215 ILE A C 1
ATOM 1720 O O . ILE A 1 215 ? 3.720 12.389 6.562 1.00 77.88 215 ILE A O 1
ATOM 1724 N N . LEU A 1 216 ? 3.914 12.118 8.783 1.00 83.12 216 LEU A N 1
ATOM 1725 C CA . LEU A 1 216 ? 3.512 13.479 9.110 1.00 83.12 216 LEU A CA 1
ATOM 1726 C C . LEU A 1 216 ? 4.485 14.502 8.501 1.00 83.12 216 LEU A C 1
ATOM 1728 O O . LEU A 1 216 ? 4.029 15.459 7.886 1.00 83.12 216 LEU A O 1
ATOM 1732 N N . TYR A 1 217 ? 5.804 14.276 8.549 1.00 80.00 217 TYR A N 1
ATOM 1733 C CA . TYR A 1 217 ? 6.769 15.141 7.853 1.00 80.00 217 TYR A CA 1
ATOM 1734 C C . TYR A 1 217 ? 6.585 15.166 6.337 1.00 80.00 217 TYR A C 1
ATOM 1736 O O . TYR A 1 217 ? 6.623 16.239 5.740 1.00 80.00 217 TYR A O 1
ATOM 1744 N N . GLU A 1 218 ? 6.409 14.003 5.712 1.00 74.38 218 GLU A N 1
ATOM 1745 C CA . GLU A 1 218 ? 6.232 13.880 4.258 1.00 74.38 218 GLU A CA 1
ATOM 1746 C C . GLU A 1 218 ? 4.971 14.601 3.764 1.00 74.38 218 GLU A C 1
ATOM 1748 O O . GLU A 1 218 ? 4.953 15.106 2.645 1.00 74.38 218 GLU A O 1
ATOM 1753 N N . ASN A 1 219 ? 3.962 14.725 4.628 1.00 76.50 219 ASN A N 1
ATOM 1754 C CA . ASN A 1 219 ? 2.714 15.436 4.360 1.00 76.50 219 ASN A CA 1
ATOM 1755 C C . ASN A 1 219 ? 2.695 16.874 4.921 1.00 76.50 219 ASN A C 1
ATOM 1757 O O . ASN A 1 219 ? 1.637 17.490 5.004 1.00 76.50 219 ASN A O 1
ATOM 1761 N N . ASN A 1 220 ? 3.858 17.442 5.268 1.00 81.88 220 ASN A N 1
ATOM 1762 C CA . ASN A 1 220 ? 4.023 18.812 5.783 1.00 81.88 220 ASN A CA 1
ATOM 1763 C C . ASN A 1 220 ? 3.344 19.100 7.141 1.00 81.88 220 ASN A C 1
ATOM 1765 O O . ASN A 1 220 ? 3.034 20.248 7.458 1.00 81.88 220 ASN A O 1
ATOM 1769 N N . TYR A 1 221 ? 3.175 18.081 7.983 1.00 86.62 221 TYR A N 1
ATOM 1770 C CA . TYR A 1 221 ? 2.641 18.171 9.346 1.00 86.62 221 TYR A CA 1
ATOM 1771 C C . TYR A 1 221 ? 3.745 18.074 10.413 1.00 86.62 221 TYR A C 1
ATOM 1773 O O . TYR A 1 221 ? 3.687 17.252 11.329 1.00 86.62 221 TYR A O 1
ATOM 1781 N N . SER A 1 222 ? 4.769 18.924 10.308 1.00 84.56 222 SER A N 1
ATOM 1782 C CA . SER A 1 222 ? 5.971 18.891 11.161 1.00 84.56 222 SER A CA 1
ATOM 1783 C C . SER A 1 222 ? 5.679 18.996 12.664 1.00 84.56 222 SER A C 1
ATOM 1785 O O . SER A 1 222 ? 6.305 18.301 13.462 1.00 84.56 222 SER A O 1
ATOM 1787 N N . ASP A 1 223 ? 4.706 19.822 13.059 1.00 87.06 223 ASP A N 1
ATOM 1788 C CA . ASP A 1 223 ? 4.344 20.004 14.472 1.00 87.06 223 ASP A CA 1
ATOM 1789 C C . ASP A 1 223 ? 3.661 18.755 15.049 1.00 87.06 223 ASP A C 1
ATOM 1791 O O . ASP A 1 223 ? 3.942 18.340 16.175 1.00 87.06 223 ASP A O 1
ATOM 1795 N N . TRP A 1 224 ? 2.811 18.099 14.253 1.00 90.50 224 TRP A N 1
ATOM 1796 C CA . TRP A 1 224 ? 2.204 16.818 14.621 1.00 90.50 224 TRP A CA 1
ATOM 1797 C C . TRP A 1 224 ? 3.229 15.696 14.683 1.00 90.50 224 TRP A C 1
ATOM 1799 O O . TRP A 1 224 ? 3.141 14.841 15.565 1.00 90.50 224 TRP A O 1
ATOM 1809 N N . ALA A 1 225 ? 4.207 15.697 13.775 1.00 88.19 225 ALA A N 1
ATOM 1810 C CA . ALA A 1 225 ? 5.307 14.746 13.808 1.00 88.19 225 ALA A CA 1
ATOM 1811 C C . ALA A 1 225 ? 6.094 14.878 15.121 1.00 88.19 225 ALA A C 1
ATOM 1813 O O . ALA A 1 225 ? 6.304 13.883 15.814 1.00 88.19 225 ALA A O 1
ATOM 1814 N N . ALA A 1 226 ? 6.454 16.106 15.508 1.00 85.50 226 ALA A N 1
ATOM 1815 C CA . ALA A 1 226 ? 7.153 16.383 16.761 1.00 85.50 226 ALA A CA 1
ATOM 1816 C C . ALA A 1 226 ? 6.330 15.974 17.994 1.00 85.50 226 ALA A C 1
ATOM 1818 O O . ALA A 1 226 ? 6.854 15.317 18.894 1.00 85.50 226 ALA A O 1
ATOM 1819 N N . LEU A 1 227 ? 5.033 16.301 18.018 1.00 90.38 227 LEU A N 1
ATOM 1820 C CA . LEU A 1 227 ? 4.147 15.911 19.114 1.00 90.38 227 LEU A CA 1
ATOM 1821 C C . LEU A 1 227 ? 3.987 14.388 19.215 1.00 90.38 227 LEU A C 1
ATOM 1823 O O . LEU A 1 227 ? 3.970 13.845 20.316 1.00 90.38 227 LEU A O 1
ATOM 1827 N N . THR A 1 228 ? 3.910 13.690 18.082 1.00 91.19 228 THR A N 1
ATOM 1828 C CA . THR A 1 228 ? 3.845 12.223 18.056 1.00 91.19 228 THR A CA 1
ATOM 1829 C C . THR A 1 228 ? 5.099 11.617 18.685 1.00 91.19 228 THR A C 1
ATOM 1831 O O . THR A 1 228 ? 4.993 10.745 19.543 1.00 91.19 228 THR A O 1
ATOM 1834 N N . LEU A 1 229 ? 6.291 12.108 18.336 1.00 90.06 229 LEU A N 1
ATOM 1835 C CA . LEU A 1 229 ? 7.534 11.635 18.955 1.00 90.06 229 LEU A CA 1
ATOM 1836 C C . LEU A 1 229 ? 7.521 11.857 20.473 1.00 90.06 229 LEU A C 1
ATOM 1838 O O . LEU A 1 229 ? 7.778 10.919 21.221 1.00 90.06 229 LEU A O 1
ATOM 1842 N N . ASP A 1 230 ? 7.150 13.054 20.933 1.00 89.19 230 ASP A N 1
ATOM 1843 C CA . ASP A 1 230 ? 7.071 13.392 22.361 1.00 89.19 230 ASP A CA 1
ATOM 1844 C C . ASP A 1 230 ? 6.083 12.498 23.134 1.00 89.19 230 ASP A C 1
ATOM 1846 O O . ASP A 1 230 ? 6.402 11.980 24.206 1.00 89.19 230 ASP A O 1
ATOM 1850 N N . VAL A 1 231 ? 4.891 12.264 22.580 1.00 93.12 231 VAL A N 1
ATOM 1851 C CA . VAL A 1 231 ? 3.841 11.459 23.224 1.00 93.12 231 VAL A CA 1
ATOM 1852 C C . VAL A 1 231 ? 4.241 9.984 23.353 1.00 93.12 231 VAL A C 1
ATOM 1854 O O . VAL A 1 231 ? 3.945 9.359 24.378 1.00 93.12 231 VAL A O 1
ATOM 1857 N N . PHE A 1 232 ? 4.924 9.422 22.351 1.00 93.94 232 PHE A N 1
ATOM 1858 C CA . PHE A 1 232 ? 5.293 8.001 22.320 1.00 93.94 232 PHE A CA 1
ATOM 1859 C C . PHE A 1 232 ? 6.694 7.698 22.870 1.00 93.94 232 PHE A C 1
ATOM 1861 O O . PHE A 1 232 ? 6.958 6.554 23.245 1.00 93.94 232 PHE A O 1
ATOM 1868 N N . SER A 1 233 ? 7.559 8.704 23.015 1.00 91.56 233 SER A N 1
ATOM 1869 C CA . SER A 1 233 ? 8.905 8.585 23.598 1.00 91.56 233 SER A CA 1
ATOM 1870 C C . SER A 1 233 ? 8.941 7.802 24.930 1.00 91.56 233 SER A C 1
ATOM 1872 O O . SER A 1 233 ? 9.765 6.893 25.052 1.00 91.56 233 SER A O 1
ATOM 1874 N N . PRO A 1 234 ? 8.007 7.993 25.892 1.00 93.62 234 PRO A N 1
ATOM 1875 C CA . PRO A 1 234 ? 7.982 7.217 27.139 1.00 93.62 234 PRO A CA 1
ATOM 1876 C C . PRO A 1 234 ? 7.838 5.697 26.970 1.00 93.62 234 PRO A C 1
ATOM 1878 O O . PRO A 1 234 ? 8.244 4.945 27.854 1.00 93.62 234 PRO A O 1
ATOM 1881 N N . LEU A 1 235 ? 7.254 5.229 25.862 1.00 93.88 235 LEU A N 1
ATOM 1882 C CA . LEU A 1 235 ? 7.067 3.801 25.587 1.00 93.88 235 LEU A CA 1
ATOM 1883 C C . LEU A 1 235 ? 8.316 3.136 24.992 1.00 93.88 235 LEU A C 1
ATOM 1885 O O . LEU A 1 235 ? 8.372 1.911 24.907 1.00 93.88 235 LEU A O 1
ATOM 1889 N N . CYS A 1 236 ? 9.312 3.934 24.610 1.00 91.94 236 CYS A N 1
ATOM 1890 C CA . CYS A 1 236 ? 10.530 3.482 23.943 1.00 91.94 236 CYS A CA 1
ATOM 1891 C C . CYS A 1 236 ? 11.678 3.201 24.928 1.00 91.94 236 CYS A C 1
ATOM 1893 O O . CYS A 1 236 ? 12.783 2.882 24.502 1.00 91.94 236 CYS A O 1
ATOM 1895 N N . GLY A 1 237 ? 11.452 3.344 26.239 1.00 89.31 237 GLY A N 1
ATOM 1896 C CA . GLY A 1 237 ? 12.442 3.041 27.276 1.00 89.31 237 GLY A CA 1
ATOM 1897 C C . GLY A 1 237 ? 13.797 3.703 27.019 1.00 89.31 237 GLY A C 1
ATOM 1898 O O . GLY A 1 237 ? 13.884 4.926 26.926 1.00 89.31 237 GLY A O 1
ATOM 1899 N N . LYS A 1 238 ? 14.867 2.908 26.898 1.00 86.81 238 LYS A N 1
ATOM 1900 C CA . LYS A 1 238 ? 16.220 3.446 26.631 1.00 86.81 238 LYS A CA 1
ATOM 1901 C C . LYS A 1 238 ? 16.378 4.006 25.215 1.00 86.81 238 LYS A C 1
ATOM 1903 O O . LYS A 1 238 ? 17.194 4.895 25.005 1.00 86.81 238 LYS A O 1
ATOM 1908 N N . LEU A 1 239 ? 15.581 3.518 24.266 1.00 85.12 239 LEU A N 1
ATOM 1909 C CA . LEU A 1 239 ? 15.578 3.965 22.870 1.00 85.12 239 LEU A CA 1
ATOM 1910 C C . LEU A 1 239 ? 14.929 5.348 22.698 1.00 85.12 239 LEU A C 1
ATOM 1912 O O . LEU A 1 239 ? 15.014 5.954 21.631 1.00 85.12 239 LEU A O 1
ATOM 1916 N N . ALA A 1 240 ? 14.303 5.876 23.755 1.00 84.12 240 ALA A N 1
ATOM 1917 C CA . ALA A 1 240 ? 13.733 7.216 23.771 1.00 84.12 240 ALA A CA 1
ATOM 1918 C C . ALA A 1 240 ? 14.788 8.304 23.506 1.00 84.12 240 ALA A C 1
ATOM 1920 O O . ALA A 1 240 ? 14.472 9.327 22.907 1.00 84.12 240 ALA A O 1
ATOM 1921 N N . GLU A 1 241 ? 16.052 8.084 23.888 1.00 77.50 241 GLU A N 1
ATOM 1922 C CA . GLU A 1 241 ? 17.147 9.023 23.603 1.00 77.50 241 GLU A CA 1
ATOM 1923 C C . GLU A 1 241 ? 17.370 9.229 22.100 1.00 77.50 241 GLU A C 1
ATOM 1925 O O . GLU A 1 241 ? 17.686 10.342 21.681 1.00 77.50 241 GLU A O 1
ATOM 1930 N N . ASP A 1 242 ? 17.141 8.200 21.279 1.00 70.12 242 ASP A N 1
ATOM 1931 C CA . ASP A 1 242 ? 17.268 8.292 19.823 1.00 70.12 242 ASP A CA 1
ATOM 1932 C C . ASP A 1 242 ? 16.086 9.026 19.173 1.00 70.12 242 ASP A C 1
ATOM 1934 O O . ASP A 1 242 ? 16.251 9.619 18.111 1.00 70.12 242 ASP A O 1
ATOM 1938 N N . LEU A 1 243 ? 14.921 9.054 19.830 1.00 69.38 243 LEU A N 1
ATOM 1939 C CA . LEU A 1 243 ? 13.793 9.915 19.446 1.00 69.38 243 LEU A CA 1
ATOM 1940 C C . LEU A 1 243 ? 13.976 11.362 19.939 1.00 69.38 243 LEU A C 1
ATOM 1942 O O . LEU A 1 243 ? 13.436 12.288 19.339 1.00 69.38 243 LEU A O 1
ATOM 1946 N N . ASN A 1 244 ? 14.745 11.548 21.019 1.00 59.19 244 ASN A N 1
ATOM 1947 C CA . ASN A 1 244 ? 14.927 12.810 21.743 1.00 59.19 244 ASN A CA 1
ATOM 1948 C C . ASN A 1 244 ? 16.272 13.522 21.448 1.00 59.19 244 ASN A C 1
ATOM 1950 O O . ASN A 1 244 ? 16.618 14.478 22.152 1.00 59.19 244 ASN A O 1
ATOM 1954 N N . ARG A 1 245 ? 17.067 13.093 20.449 1.00 55.53 245 ARG A N 1
ATOM 1955 C CA . ARG A 1 245 ? 18.303 13.810 20.049 1.00 55.53 245 ARG A CA 1
ATOM 1956 C C . ARG A 1 245 ? 17.966 15.256 19.670 1.00 55.53 245 ARG A C 1
ATOM 1958 O O . ARG A 1 245 ? 16.909 15.472 19.087 1.00 55.53 245 ARG A O 1
ATOM 1965 N N . PRO A 1 246 ? 18.821 16.244 20.023 1.00 46.22 246 PRO A N 1
ATOM 1966 C CA . PRO A 1 246 ? 18.402 17.603 20.355 1.00 46.22 246 PRO A CA 1
ATOM 1967 C C . PRO A 1 246 ? 17.495 18.201 19.287 1.00 46.22 246 PRO A C 1
ATOM 1969 O O . PRO A 1 246 ? 17.931 18.713 18.257 1.00 46.22 246 PRO A O 1
ATOM 1972 N N . THR A 1 247 ? 16.208 18.122 19.596 1.00 44.88 247 THR A N 1
ATOM 1973 C CA . THR A 1 247 ? 15.101 18.688 18.857 1.00 44.88 247 THR A CA 1
ATOM 1974 C C . THR A 1 247 ? 15.253 20.201 18.897 1.00 44.88 247 THR A C 1
ATOM 1976 O O . THR A 1 247 ? 14.991 20.843 19.918 1.00 44.88 247 THR A O 1
ATOM 1979 N N . ALA A 1 248 ? 15.662 20.811 17.787 1.00 41.59 248 ALA A N 1
ATOM 1980 C CA . ALA A 1 248 ? 15.225 22.176 17.537 1.00 41.59 248 ALA A CA 1
ATOM 1981 C C . ALA A 1 248 ? 13.678 22.187 17.577 1.00 41.59 248 ALA A C 1
ATOM 1983 O O . ALA A 1 248 ? 13.070 21.158 17.278 1.00 41.59 248 ALA A O 1
ATOM 1984 N N . PRO A 1 249 ? 13.010 23.321 17.853 1.00 46.56 249 PRO A N 1
ATOM 1985 C CA . PRO A 1 249 ? 11.549 23.468 17.716 1.00 46.56 249 PRO A CA 1
ATOM 1986 C C . PRO A 1 249 ? 11.007 23.217 16.286 1.00 46.56 249 PRO A C 1
ATOM 1988 O O . PRO A 1 249 ? 9.867 23.534 15.981 1.00 46.56 249 PRO A O 1
ATOM 1991 N N . GLN A 1 250 ? 11.831 22.653 15.406 1.00 52.91 250 GLN A N 1
ATOM 1992 C CA . GLN A 1 250 ? 11.534 22.123 14.090 1.00 52.91 250 GLN A CA 1
ATOM 1993 C C . GLN A 1 250 ? 12.287 20.792 14.008 1.00 52.91 250 GLN A C 1
ATOM 1995 O O . GLN A 1 250 ? 13.418 20.738 13.520 1.00 52.91 250 GLN A O 1
ATOM 2000 N N . ALA A 1 251 ? 11.724 19.729 14.575 1.00 53.78 251 ALA A N 1
ATOM 2001 C CA . ALA A 1 251 ? 12.264 18.402 14.331 1.00 53.78 251 ALA A CA 1
ATOM 2002 C C . ALA A 1 251 ? 12.199 18.126 12.810 1.00 53.78 251 ALA A C 1
ATOM 2004 O O . ALA A 1 251 ? 11.303 18.616 12.116 1.00 53.78 251 ALA A O 1
ATOM 2005 N N . ARG A 1 252 ? 13.218 17.461 12.253 1.00 60.72 252 ARG A N 1
ATOM 2006 C CA . ARG A 1 252 ? 13.335 17.228 10.805 1.00 60.72 252 ARG A CA 1
ATOM 2007 C C . ARG A 1 252 ? 13.371 15.738 10.527 1.00 60.72 252 ARG A C 1
ATOM 2009 O O . ARG A 1 252 ? 13.945 14.965 11.285 1.00 60.72 252 ARG A O 1
ATOM 2016 N N . ARG A 1 253 ? 12.835 15.341 9.372 1.00 63.09 253 ARG A N 1
ATOM 2017 C CA . ARG A 1 253 ? 12.821 13.947 8.901 1.00 63.09 253 ARG A CA 1
ATOM 2018 C C . ARG A 1 253 ? 14.185 13.241 8.999 1.00 63.09 253 ARG A C 1
ATOM 2020 O O . ARG A 1 253 ? 14.215 12.049 9.278 1.00 63.09 253 ARG A O 1
ATOM 2027 N N . GLY A 1 254 ? 15.288 13.956 8.764 1.00 64.38 254 GLY A N 1
ATOM 2028 C CA . GLY A 1 254 ? 16.647 13.396 8.793 1.00 64.38 254 GLY A CA 1
ATOM 2029 C C . GLY A 1 254 ? 17.195 13.069 10.187 1.00 64.38 254 GLY A C 1
ATOM 2030 O O . GLY A 1 254 ? 18.206 12.384 10.273 1.00 64.38 254 GLY A O 1
ATOM 2031 N N . ASP A 1 255 ? 16.536 13.533 11.252 1.00 68.12 255 ASP A N 1
ATOM 2032 C CA . ASP A 1 255 ? 16.958 13.305 12.641 1.00 68.12 255 ASP A CA 1
ATOM 2033 C C . ASP A 1 255 ? 16.334 12.020 13.236 1.00 68.12 255 ASP A C 1
ATOM 2035 O O . ASP A 1 255 ? 16.689 11.608 14.338 1.00 68.12 255 ASP A O 1
ATOM 2039 N N . LEU A 1 256 ? 15.405 11.384 12.509 1.00 68.00 256 LEU A N 1
ATOM 2040 C CA . LEU A 1 256 ? 14.691 10.177 12.930 1.00 68.00 256 LEU A CA 1
ATOM 2041 C C . LEU A 1 256 ? 15.578 8.915 12.881 1.00 68.00 256 LEU A C 1
ATOM 2043 O O . LEU A 1 256 ? 16.366 8.778 11.939 1.00 68.00 256 LEU A O 1
ATOM 2047 N N . PRO A 1 257 ? 15.399 7.947 13.808 1.00 66.69 257 PRO A N 1
ATOM 2048 C CA . PRO A 1 257 ? 16.074 6.653 13.736 1.00 66.69 257 PRO A CA 1
ATOM 2049 C C . PRO A 1 257 ? 15.847 5.943 12.389 1.00 66.69 257 PRO A C 1
ATOM 2051 O O . PRO A 1 257 ? 14.779 6.089 11.781 1.00 66.69 257 PRO A O 1
ATOM 2054 N N . PRO A 1 258 ? 16.827 5.159 11.904 1.00 67.69 258 PRO A N 1
ATOM 2055 C CA . PRO A 1 258 ? 16.618 4.305 10.745 1.00 67.69 258 PRO A CA 1
ATOM 2056 C C . PRO A 1 258 ? 15.596 3.211 11.084 1.00 67.69 258 PRO A C 1
ATOM 2058 O O . PRO A 1 258 ? 15.659 2.583 12.137 1.00 67.69 258 PRO A O 1
ATOM 2061 N N . ILE A 1 259 ? 14.648 2.993 10.178 1.00 66.88 259 ILE A N 1
ATOM 2062 C CA . ILE A 1 259 ? 13.658 1.912 10.245 1.00 66.88 259 ILE A CA 1
ATOM 2063 C C . ILE A 1 259 ? 14.280 0.652 9.606 1.00 66.88 259 ILE A C 1
ATOM 2065 O O . ILE A 1 259 ? 15.120 0.816 8.713 1.00 66.88 259 ILE A O 1
ATOM 2069 N N . PRO A 1 260 ? 13.904 -0.585 10.011 1.00 69.06 260 PRO A N 1
ATOM 2070 C CA . PRO A 1 260 ? 14.357 -1.799 9.332 1.00 69.06 260 PRO A CA 1
ATOM 2071 C C . PRO A 1 260 ? 14.243 -1.668 7.801 1.00 69.06 260 PRO A C 1
ATOM 2073 O O . PRO A 1 260 ? 13.172 -1.286 7.316 1.00 69.06 260 PRO A O 1
ATOM 2076 N N . PRO A 1 261 ? 15.322 -1.921 7.034 1.00 63.78 261 PRO A N 1
ATOM 2077 C CA . PRO A 1 261 ? 15.377 -1.616 5.603 1.00 63.78 261 PRO A CA 1
ATOM 2078 C C . PRO A 1 261 ? 14.234 -2.218 4.780 1.00 63.78 261 PRO A C 1
ATOM 2080 O O . PRO A 1 261 ? 13.710 -1.558 3.887 1.00 63.78 261 PRO A O 1
ATOM 2083 N N . GLU A 1 262 ? 13.803 -3.433 5.118 1.00 65.12 262 GLU A N 1
ATOM 2084 C CA . GLU A 1 262 ? 12.697 -4.145 4.473 1.00 65.12 262 GLU A CA 1
ATOM 2085 C C . GLU A 1 262 ? 11.333 -3.454 4.634 1.00 65.12 262 GLU A C 1
ATOM 2087 O O . GLU A 1 262 ? 10.411 -3.748 3.887 1.00 65.12 262 GLU A O 1
ATOM 2092 N N . LEU A 1 263 ? 11.176 -2.520 5.574 1.00 64.25 263 LEU A N 1
ATOM 2093 C CA . LEU A 1 263 ? 9.912 -1.818 5.816 1.00 64.25 263 LEU A CA 1
ATOM 2094 C C . LEU A 1 263 ? 9.845 -0.446 5.116 1.00 64.25 263 LEU A C 1
ATOM 2096 O O . LEU A 1 263 ? 8.790 0.197 5.128 1.00 64.25 263 LEU A O 1
ATOM 2100 N N . GLU A 1 264 ? 10.927 0.003 4.462 1.00 72.12 264 GLU A N 1
ATOM 2101 C CA . GLU A 1 264 ? 10.986 1.279 3.733 1.00 72.12 264 GLU A CA 1
ATOM 2102 C C . GLU A 1 264 ? 11.324 1.107 2.243 1.00 72.12 264 GLU A C 1
ATOM 2104 O O . GLU A 1 264 ? 12.456 0.797 1.875 1.00 72.12 264 GLU A O 1
ATOM 2109 N N . LEU A 1 265 ? 10.380 1.462 1.360 1.00 69.12 265 LEU A N 1
ATOM 2110 C CA . LEU A 1 265 ? 10.603 1.513 -0.096 1.00 69.12 265 LEU A CA 1
ATOM 2111 C C . LEU A 1 265 ? 11.811 2.358 -0.499 1.00 69.12 265 LEU A C 1
ATOM 2113 O O . LEU A 1 265 ? 12.531 2.007 -1.430 1.00 69.12 265 LEU A O 1
ATOM 2117 N N . ALA A 1 266 ? 12.036 3.473 0.200 1.00 68.31 266 ALA A N 1
ATOM 2118 C CA . ALA A 1 266 ? 13.166 4.355 -0.064 1.00 68.31 266 ALA A CA 1
ATOM 2119 C C . ALA A 1 266 ? 14.511 3.662 0.208 1.00 68.31 266 ALA A C 1
ATOM 2121 O O . ALA A 1 266 ? 15.448 3.858 -0.561 1.00 68.31 266 ALA A O 1
ATOM 2122 N N . ASN A 1 267 ? 14.590 2.816 1.242 1.00 75.75 267 ASN A N 1
ATOM 2123 C CA . ASN A 1 267 ? 15.805 2.061 1.548 1.00 75.75 267 ASN A CA 1
ATOM 2124 C C . ASN A 1 267 ? 16.003 0.918 0.555 1.00 75.75 267 ASN A C 1
ATOM 2126 O O . ASN A 1 267 ? 17.123 0.716 0.105 1.00 75.75 267 ASN A O 1
ATOM 2130 N N . ILE A 1 268 ? 14.934 0.231 0.136 1.00 80.25 268 ILE A N 1
ATOM 2131 C CA . ILE A 1 268 ? 15.013 -0.761 -0.950 1.00 80.25 268 ILE A CA 1
ATOM 2132 C C . ILE A 1 268 ? 15.565 -0.104 -2.225 1.00 80.25 268 ILE A C 1
ATOM 2134 O O . ILE A 1 268 ? 16.481 -0.632 -2.851 1.00 80.25 268 ILE A O 1
ATOM 2138 N N . ALA A 1 269 ? 15.070 1.085 -2.580 1.00 74.56 269 ALA A N 1
ATOM 2139 C CA . ALA A 1 269 ? 15.559 1.836 -3.733 1.00 74.56 269 ALA A CA 1
ATOM 2140 C C . ALA A 1 269 ? 17.016 2.316 -3.575 1.00 74.56 269 ALA A C 1
ATOM 2142 O O . ALA A 1 269 ? 17.751 2.376 -4.562 1.00 74.56 269 ALA A O 1
ATOM 2143 N N . ASP A 1 270 ? 17.447 2.678 -2.365 1.00 75.50 270 ASP A N 1
ATOM 2144 C CA . ASP A 1 270 ? 18.836 3.064 -2.089 1.00 75.50 270 ASP A CA 1
ATOM 2145 C C . ASP A 1 270 ? 19.788 1.864 -2.157 1.00 75.50 270 ASP A C 1
ATOM 2147 O O . ASP A 1 270 ? 20.834 1.934 -2.801 1.00 75.50 270 ASP A O 1
ATOM 2151 N N . ILE A 1 271 ? 19.393 0.728 -1.585 1.00 83.69 271 ILE A N 1
ATOM 2152 C CA . ILE A 1 271 ? 20.136 -0.536 -1.649 1.00 83.69 271 ILE A CA 1
ATOM 2153 C C . ILE A 1 271 ? 20.246 -1.008 -3.094 1.00 83.69 271 ILE A C 1
ATOM 2155 O O . ILE A 1 271 ? 21.331 -1.386 -3.530 1.00 83.69 271 ILE A O 1
ATOM 2159 N N . TRP A 1 272 ? 19.180 -0.868 -3.879 1.00 83.88 272 TRP A N 1
ATOM 2160 C CA . TRP A 1 272 ? 19.232 -1.155 -5.306 1.00 83.88 272 TRP A CA 1
ATOM 2161 C C . TRP A 1 272 ? 20.294 -0.308 -6.029 1.00 83.88 272 TRP A C 1
ATOM 2163 O O . TRP A 1 272 ? 21.050 -0.816 -6.858 1.00 83.88 272 TRP A O 1
ATOM 2173 N N . LYS A 1 273 ? 20.415 0.979 -5.686 1.00 78.44 273 LYS A N 1
ATOM 2174 C CA . LYS A 1 273 ? 21.417 1.878 -6.282 1.00 78.44 273 LYS A CA 1
ATOM 2175 C C . LYS A 1 273 ? 22.842 1.625 -5.788 1.00 78.44 273 LYS A C 1
ATOM 2177 O O . LYS A 1 273 ? 23.781 1.865 -6.545 1.00 78.44 273 LYS A O 1
ATOM 2182 N N . THR A 1 274 ? 23.009 1.237 -4.527 1.00 82.38 274 THR A N 1
ATOM 2183 C CA . THR A 1 274 ? 24.313 1.230 -3.842 1.00 82.38 274 THR A CA 1
ATOM 2184 C C . THR A 1 274 ? 24.937 -0.155 -3.715 1.00 82.38 274 THR A C 1
ATOM 2186 O O . THR A 1 274 ? 26.159 -0.265 -3.793 1.00 82.38 274 THR A O 1
ATOM 2189 N N . GLN A 1 275 ? 24.123 -1.193 -3.526 1.00 86.12 275 GLN A N 1
ATOM 2190 C CA . GLN A 1 275 ? 24.564 -2.565 -3.256 1.00 86.12 275 GLN A CA 1
ATOM 2191 C C . GLN A 1 275 ? 24.269 -3.488 -4.438 1.00 86.12 275 GLN A C 1
ATOM 2193 O O . GLN A 1 275 ? 25.142 -4.259 -4.823 1.00 86.12 275 GLN A O 1
ATOM 2198 N N . GLY A 1 276 ? 23.119 -3.319 -5.091 1.00 87.62 276 GLY A N 1
ATOM 2199 C CA . GLY A 1 276 ? 22.789 -4.055 -6.304 1.00 87.62 276 GLY A CA 1
ATOM 2200 C C . GLY A 1 276 ? 21.363 -4.583 -6.327 1.00 87.62 276 GLY A C 1
ATOM 2201 O O . GLY A 1 276 ? 20.548 -4.339 -5.441 1.00 87.62 276 GLY A O 1
ATOM 2202 N N . ILE A 1 277 ? 21.051 -5.279 -7.418 1.00 90.75 277 ILE A N 1
ATOM 2203 C CA . ILE A 1 277 ? 19.717 -5.813 -7.691 1.00 90.75 277 ILE A CA 1
ATOM 2204 C C . ILE A 1 277 ? 19.356 -6.971 -6.750 1.00 90.75 277 ILE A C 1
ATOM 2206 O O . ILE A 1 277 ? 18.196 -7.081 -6.362 1.00 90.75 277 ILE A O 1
ATOM 2210 N N . ASP A 1 278 ? 20.312 -7.831 -6.396 1.00 88.75 278 ASP A N 1
ATOM 2211 C CA . ASP A 1 278 ? 20.026 -9.059 -5.647 1.00 88.75 278 ASP A CA 1
ATOM 2212 C C . ASP A 1 278 ? 19.683 -8.756 -4.180 1.00 88.75 278 ASP A C 1
ATOM 2214 O O . ASP A 1 278 ? 18.676 -9.242 -3.669 1.00 88.75 278 ASP A O 1
ATOM 2218 N N . GLU A 1 279 ? 20.426 -7.858 -3.530 1.00 86.44 279 GLU A N 1
ATOM 2219 C CA . GLU A 1 279 ? 20.144 -7.402 -2.164 1.00 86.44 279 GLU A CA 1
ATOM 2220 C C . GLU A 1 279 ? 18.807 -6.655 -2.072 1.00 86.44 279 GLU A C 1
ATOM 2222 O O . GLU A 1 279 ? 18.043 -6.831 -1.119 1.00 86.44 279 GLU A O 1
ATOM 2227 N N . ALA A 1 280 ? 18.497 -5.831 -3.076 1.00 89.19 280 ALA A N 1
ATOM 2228 C CA . ALA A 1 280 ? 17.220 -5.131 -3.141 1.00 89.19 280 ALA A CA 1
ATOM 2229 C C . ALA A 1 280 ? 16.045 -6.096 -3.339 1.00 89.19 280 ALA A C 1
ATOM 2231 O O . ALA A 1 280 ? 14.974 -5.877 -2.772 1.00 89.19 280 ALA A O 1
ATOM 2232 N N . LEU A 1 281 ? 16.246 -7.164 -4.118 1.00 91.19 281 LEU A N 1
ATOM 2233 C CA . LEU A 1 281 ? 15.227 -8.174 -4.370 1.00 91.19 281 LEU A CA 1
ATOM 2234 C C . LEU A 1 281 ? 14.844 -8.910 -3.082 1.00 91.19 281 LEU A C 1
ATOM 2236 O O . LEU A 1 281 ? 13.656 -9.017 -2.792 1.00 91.19 281 LEU A O 1
ATOM 2240 N N . GLU A 1 282 ? 15.817 -9.346 -2.280 1.00 89.00 282 GLU A N 1
ATOM 2241 C CA . GLU A 1 282 ? 15.561 -10.013 -0.992 1.00 89.00 282 GLU A CA 1
ATOM 2242 C C . GLU A 1 282 ? 14.747 -9.133 -0.034 1.00 89.00 282 GLU A C 1
ATOM 2244 O O . GLU A 1 282 ? 13.765 -9.576 0.570 1.00 89.00 282 GLU A O 1
ATOM 2249 N N . LEU A 1 283 ? 15.095 -7.848 0.062 1.00 85.50 283 LEU A N 1
ATOM 2250 C CA . LEU A 1 283 ? 14.348 -6.909 0.898 1.00 85.50 283 LEU A CA 1
ATOM 2251 C C . LEU A 1 283 ? 12.945 -6.632 0.356 1.00 85.50 283 LEU A C 1
ATOM 2253 O O . LEU A 1 283 ? 12.004 -6.551 1.141 1.00 85.50 283 LEU A O 1
ATOM 2257 N N . ALA A 1 284 ? 12.783 -6.518 -0.963 1.00 87.25 284 ALA A N 1
ATOM 2258 C CA . ALA A 1 284 ? 11.477 -6.331 -1.587 1.00 87.25 284 ALA A CA 1
ATOM 2259 C C . ALA A 1 284 ? 10.563 -7.556 -1.412 1.00 87.25 284 ALA A C 1
ATOM 2261 O O . ALA A 1 284 ? 9.369 -7.384 -1.160 1.00 87.25 284 ALA A O 1
ATOM 2262 N N . ARG A 1 285 ? 11.118 -8.777 -1.469 1.00 90.56 285 ARG A N 1
ATOM 2263 C CA . ARG A 1 285 ? 10.409 -10.032 -1.158 1.00 90.56 285 ARG A CA 1
ATOM 2264 C C . ARG A 1 285 ? 9.937 -10.054 0.296 1.00 90.56 285 ARG A C 1
ATOM 2266 O O . ARG A 1 285 ? 8.755 -10.246 0.557 1.00 90.56 285 ARG A O 1
ATOM 2273 N N . LYS A 1 286 ? 10.824 -9.747 1.242 1.00 83.12 286 LYS A N 1
ATOM 2274 C CA . LYS A 1 286 ? 10.447 -9.648 2.658 1.00 83.12 286 LYS A CA 1
ATOM 2275 C C . LYS A 1 286 ? 9.398 -8.560 2.898 1.00 83.12 286 LYS A C 1
ATOM 2277 O O . LYS A 1 286 ? 8.502 -8.732 3.719 1.00 83.12 286 LYS A O 1
ATOM 2282 N N . ARG A 1 287 ? 9.481 -7.438 2.174 1.00 80.62 287 ARG A N 1
ATOM 2283 C CA . ARG A 1 287 ? 8.501 -6.356 2.294 1.00 80.62 287 ARG A CA 1
ATOM 2284 C C . ARG A 1 287 ? 7.111 -6.803 1.870 1.00 80.62 287 ARG A C 1
ATOM 2286 O O . ARG A 1 287 ? 6.183 -6.585 2.630 1.00 80.62 287 ARG A O 1
ATOM 2293 N N . ILE A 1 288 ? 6.959 -7.429 0.702 1.00 80.38 288 ILE A N 1
ATOM 2294 C CA . ILE A 1 288 ? 5.637 -7.873 0.233 1.00 80.38 288 ILE A CA 1
ATOM 2295 C C . ILE A 1 288 ? 5.030 -8.959 1.142 1.00 80.38 288 ILE A C 1
ATOM 2297 O O . ILE A 1 288 ? 3.814 -8.998 1.289 1.00 80.38 288 ILE A O 1
ATOM 2301 N N . GLU A 1 289 ? 5.847 -9.787 1.806 1.00 76.69 289 GLU A N 1
ATOM 2302 C CA . GLU A 1 289 ? 5.370 -10.723 2.841 1.00 76.69 289 GLU A CA 1
ATOM 2303 C C . GLU A 1 289 ? 4.811 -9.994 4.066 1.00 76.69 289 GLU A C 1
ATOM 2305 O O . GLU A 1 289 ? 3.758 -10.360 4.584 1.00 76.69 289 GLU A O 1
ATOM 2310 N N . LEU A 1 290 ? 5.518 -8.959 4.528 1.00 63.47 290 LEU A N 1
ATOM 2311 C CA . LEU A 1 290 ? 5.100 -8.134 5.664 1.00 63.47 290 LEU A CA 1
ATOM 2312 C C . LEU A 1 290 ? 3.930 -7.217 5.301 1.00 63.47 290 LEU A C 1
ATOM 2314 O O . LEU A 1 290 ? 3.144 -6.836 6.166 1.00 63.47 290 LEU A O 1
ATOM 2318 N N . THR A 1 291 ? 3.825 -6.847 4.027 1.00 62.94 291 THR A N 1
ATOM 2319 C CA . THR A 1 291 ? 2.859 -5.879 3.533 1.00 62.94 291 THR A CA 1
ATOM 2320 C C . THR A 1 291 ? 2.133 -6.333 2.262 1.00 62.94 291 THR A C 1
ATOM 2322 O O . THR A 1 291 ? 2.254 -5.736 1.186 1.00 62.94 291 THR A O 1
ATOM 2325 N N . PRO A 1 292 ? 1.313 -7.394 2.375 1.00 66.06 292 PRO A N 1
ATOM 2326 C CA . PRO A 1 292 ? 0.693 -8.061 1.229 1.00 66.06 292 PRO A CA 1
ATOM 2327 C C . PRO A 1 292 ? -0.317 -7.188 0.466 1.00 66.06 292 PRO A C 1
ATOM 2329 O O . PRO A 1 292 ? -0.651 -7.499 -0.681 1.00 66.06 292 PRO A O 1
ATOM 2332 N N . GLY A 1 293 ? -0.817 -6.119 1.095 1.00 66.69 293 GLY A N 1
ATOM 2333 C CA . GLY A 1 293 ? -1.799 -5.184 0.536 1.00 66.69 293 GLY A CA 1
ATOM 2334 C C . GLY A 1 293 ? -1.211 -3.886 -0.027 1.00 66.69 293 GLY A C 1
ATOM 2335 O O . GLY A 1 293 ? -1.976 -3.023 -0.458 1.00 66.69 293 GLY A O 1
ATOM 2336 N N . ASP A 1 294 ? 0.115 -3.707 -0.030 1.00 68.19 294 ASP A N 1
ATOM 2337 C CA . ASP A 1 294 ? 0.730 -2.504 -0.595 1.00 68.19 294 ASP A CA 1
ATOM 2338 C C . ASP A 1 294 ? 1.069 -2.656 -2.076 1.00 68.19 294 ASP A C 1
ATOM 2340 O O . ASP A 1 294 ? 2.001 -3.361 -2.480 1.00 68.19 294 ASP A O 1
ATOM 2344 N N . ALA A 1 295 ? 0.327 -1.910 -2.895 1.00 76.69 295 ALA A N 1
ATOM 2345 C CA . ALA A 1 295 ? 0.564 -1.793 -4.325 1.00 76.69 295 ALA A CA 1
ATOM 2346 C C . ALA A 1 295 ? 1.997 -1.346 -4.639 1.00 76.69 295 ALA A C 1
ATOM 2348 O O . ALA A 1 295 ? 2.580 -1.810 -5.616 1.00 76.69 295 ALA A O 1
ATOM 2349 N N . PHE A 1 296 ? 2.596 -0.484 -3.812 1.00 79.00 296 PHE A N 1
ATOM 2350 C CA . PHE A 1 296 ? 3.952 0.003 -4.031 1.00 79.00 296 PHE A CA 1
ATOM 2351 C C . PHE A 1 296 ? 5.018 -1.023 -3.623 1.00 79.00 296 PHE A C 1
ATOM 2353 O O . PHE A 1 296 ? 6.068 -1.049 -4.260 1.00 79.00 296 PHE A O 1
ATOM 2360 N N . SER A 1 297 ? 4.758 -1.919 -2.656 1.00 83.00 297 SER A N 1
ATOM 2361 C CA . SER A 1 297 ? 5.588 -3.124 -2.431 1.00 83.00 297 SER A CA 1
ATOM 2362 C C . SER A 1 297 ? 5.630 -3.981 -3.682 1.00 83.00 297 SER A C 1
ATOM 2364 O O . SER A 1 297 ? 6.708 -4.302 -4.182 1.00 83.00 297 SER A O 1
ATOM 2366 N N . CYS A 1 298 ? 4.447 -4.318 -4.198 1.00 89.56 298 CYS A N 1
ATOM 2367 C CA . CYS A 1 298 ? 4.297 -5.154 -5.382 1.00 89.56 298 CYS A CA 1
ATOM 2368 C C . CYS A 1 298 ? 4.942 -4.481 -6.601 1.00 89.56 298 CYS A C 1
ATOM 2370 O O . CYS A 1 298 ? 5.695 -5.110 -7.340 1.00 89.56 298 CYS A O 1
ATOM 2372 N N . GLY A 1 299 ? 4.715 -3.176 -6.767 1.00 88.44 299 GLY A N 1
ATOM 2373 C CA . GLY A 1 299 ? 5.301 -2.370 -7.831 1.00 88.44 299 GLY A CA 1
ATOM 2374 C C . GLY A 1 299 ? 6.821 -2.263 -7.734 1.00 88.44 299 GLY A C 1
ATOM 2375 O O . GLY A 1 299 ? 7.498 -2.382 -8.750 1.00 88.44 299 GLY A O 1
ATOM 2376 N N . MET A 1 300 ? 7.375 -2.099 -6.528 1.00 89.44 300 MET A N 1
ATOM 2377 C CA . MET A 1 300 ? 8.823 -2.083 -6.299 1.00 89.44 300 MET A CA 1
ATOM 2378 C C . MET A 1 300 ? 9.448 -3.431 -6.651 1.00 89.44 300 MET A C 1
ATOM 2380 O O . MET A 1 300 ? 10.415 -3.471 -7.408 1.00 89.44 300 MET A O 1
ATOM 2384 N N . LEU A 1 301 ? 8.868 -4.531 -6.162 1.00 94.38 301 LEU A N 1
ATOM 2385 C CA . LEU A 1 301 ? 9.327 -5.879 -6.484 1.00 94.38 301 LEU A CA 1
ATOM 2386 C C . LEU A 1 301 ? 9.264 -6.140 -7.998 1.00 94.38 301 LEU A C 1
ATOM 2388 O O . LEU A 1 301 ? 10.246 -6.581 -8.593 1.00 94.38 301 LEU A O 1
ATOM 2392 N N . GLY A 1 302 ? 8.152 -5.775 -8.642 1.00 95.56 302 GLY A N 1
ATOM 2393 C CA . GLY A 1 302 ? 7.985 -5.882 -10.090 1.00 95.56 302 GLY A CA 1
ATOM 2394 C C . GLY A 1 302 ? 8.988 -5.042 -10.883 1.00 95.56 302 GLY A C 1
ATOM 2395 O O . GLY A 1 302 ? 9.530 -5.511 -11.880 1.00 95.56 302 GLY A O 1
ATOM 2396 N N . ASN A 1 303 ? 9.306 -3.833 -10.420 1.00 91.81 303 ASN A N 1
ATOM 2397 C CA . ASN A 1 303 ? 10.308 -2.971 -11.048 1.00 91.81 303 ASN A CA 1
ATOM 2398 C C . ASN A 1 303 ? 11.733 -3.547 -10.920 1.00 91.81 303 ASN A C 1
ATOM 2400 O O . ASN A 1 303 ? 12.517 -3.498 -11.867 1.00 91.81 303 ASN A O 1
ATOM 2404 N N . ILE A 1 304 ? 12.061 -4.158 -9.777 1.00 93.62 304 ILE A N 1
ATOM 2405 C CA . ILE A 1 304 ? 13.342 -4.852 -9.582 1.00 93.62 304 ILE A CA 1
ATOM 2406 C C . ILE A 1 304 ? 13.435 -6.077 -10.509 1.00 93.62 304 ILE A C 1
ATOM 2408 O O . ILE A 1 304 ? 14.463 -6.270 -11.162 1.00 93.62 304 ILE A O 1
ATOM 2412 N N . PHE A 1 305 ? 12.363 -6.867 -10.652 1.00 94.81 305 PHE A N 1
ATOM 2413 C CA . PHE A 1 305 ? 12.314 -7.966 -11.629 1.00 94.81 305 PHE A CA 1
ATOM 2414 C C . PHE A 1 305 ? 12.450 -7.474 -13.074 1.00 94.81 305 PHE A C 1
ATOM 2416 O O . PHE A 1 305 ? 13.213 -8.048 -13.855 1.00 94.81 305 PHE A O 1
ATOM 2423 N N . LEU A 1 306 ? 11.799 -6.362 -13.421 1.00 92.56 306 LEU A N 1
ATOM 2424 C CA . LEU A 1 306 ? 11.929 -5.742 -14.738 1.00 92.56 306 LEU A CA 1
ATOM 2425 C C . LEU A 1 306 ? 13.378 -5.320 -15.022 1.00 92.56 306 LEU A C 1
ATOM 2427 O O . LEU A 1 306 ? 13.874 -5.501 -16.135 1.00 92.56 306 LEU A O 1
ATOM 2431 N N . ALA A 1 307 ? 14.093 -4.828 -14.010 1.00 90.25 307 ALA A N 1
ATOM 2432 C CA . ALA A 1 307 ? 15.510 -4.502 -14.119 1.00 90.25 307 ALA A CA 1
ATOM 2433 C C . ALA A 1 307 ? 16.416 -5.733 -14.279 1.00 90.25 307 ALA A C 1
ATOM 2435 O O . ALA A 1 307 ? 17.435 -5.646 -14.966 1.00 90.25 307 ALA A O 1
ATOM 2436 N N . LYS A 1 308 ? 16.020 -6.892 -13.728 1.00 91.00 308 LYS A N 1
ATOM 2437 C CA . LYS A 1 308 ? 16.614 -8.208 -14.051 1.00 91.00 308 LYS A CA 1
ATOM 2438 C C . LYS A 1 308 ? 16.234 -8.718 -15.440 1.00 91.00 308 LYS A C 1
ATOM 2440 O O . LYS A 1 308 ? 16.759 -9.743 -15.867 1.00 91.00 308 LYS A O 1
ATOM 2445 N N . PHE A 1 309 ? 15.356 -8.008 -16.148 1.00 89.75 309 PHE A N 1
ATOM 2446 C CA . PHE A 1 309 ? 14.745 -8.436 -17.403 1.00 89.75 309 PHE A CA 1
ATOM 2447 C C . PHE A 1 309 ? 13.891 -9.710 -17.259 1.00 89.75 309 PHE A C 1
ATOM 2449 O O . PHE A 1 309 ? 13.587 -10.373 -18.251 1.00 89.75 309 PHE A O 1
ATOM 2456 N N . ASP A 1 310 ? 13.459 -10.026 -16.033 1.00 93.25 310 ASP A N 1
ATOM 2457 C CA . ASP A 1 310 ? 12.471 -11.066 -15.762 1.00 93.25 310 ASP A CA 1
ATOM 2458 C C . ASP A 1 310 ? 11.066 -10.481 -15.933 1.00 93.25 310 ASP A C 1
ATOM 2460 O O . ASP A 1 310 ? 10.380 -10.096 -14.986 1.00 93.25 310 ASP A O 1
ATOM 2464 N N . ILE A 1 311 ? 10.668 -10.339 -17.197 1.00 95.50 311 ILE A N 1
ATOM 2465 C CA . ILE A 1 311 ? 9.407 -9.692 -17.570 1.00 95.50 311 ILE A CA 1
ATOM 2466 C C . ILE A 1 311 ? 8.206 -10.511 -17.082 1.00 95.50 311 ILE A C 1
ATOM 2468 O O . ILE A 1 311 ? 7.181 -9.931 -16.737 1.00 95.50 311 ILE A O 1
ATOM 2472 N N . ALA A 1 312 ? 8.321 -11.842 -17.025 1.00 95.12 312 ALA A N 1
ATOM 2473 C CA . ALA A 1 312 ? 7.234 -12.695 -16.558 1.00 95.12 312 ALA A CA 1
ATOM 2474 C C . ALA A 1 312 ? 6.941 -12.436 -15.078 1.00 95.12 312 ALA A C 1
ATOM 2476 O O . ALA A 1 312 ? 5.804 -12.117 -14.728 1.00 95.12 312 ALA A O 1
ATOM 2477 N N . GLN A 1 313 ? 7.972 -12.475 -14.232 1.00 95.50 313 GLN A N 1
ATOM 2478 C CA . GLN A 1 313 ? 7.802 -12.213 -12.809 1.00 95.50 313 GLN A CA 1
ATOM 2479 C C . GLN A 1 313 ? 7.449 -10.744 -12.529 1.00 95.50 313 GLN A C 1
ATOM 2481 O O . GLN A 1 313 ? 6.626 -10.459 -11.657 1.00 95.50 313 GLN A O 1
ATOM 2486 N N . ALA A 1 314 ? 7.990 -9.808 -13.318 1.00 97.06 314 ALA A N 1
ATOM 2487 C CA . ALA A 1 314 ? 7.597 -8.404 -13.252 1.00 97.06 314 ALA A CA 1
ATOM 2488 C C . ALA A 1 314 ? 6.096 -8.219 -13.515 1.00 97.06 314 ALA A C 1
ATOM 2490 O O . ALA A 1 314 ? 5.433 -7.526 -12.746 1.00 97.06 314 ALA A O 1
ATOM 2491 N N . LEU A 1 315 ? 5.543 -8.858 -14.555 1.00 98.00 315 LEU A N 1
ATOM 2492 C CA . LEU A 1 315 ? 4.113 -8.787 -14.865 1.00 98.00 315 LEU A CA 1
ATOM 2493 C C . LEU A 1 315 ? 3.251 -9.424 -13.772 1.00 98.00 315 LEU A C 1
ATOM 2495 O O . LEU A 1 315 ? 2.226 -8.842 -13.438 1.00 98.00 315 LEU A O 1
ATOM 2499 N N . THR A 1 316 ? 3.677 -10.526 -13.146 1.00 96.88 316 THR A N 1
ATOM 2500 C CA . THR A 1 316 ? 2.990 -11.094 -11.969 1.00 96.88 316 THR A CA 1
ATOM 2501 C C . THR A 1 316 ? 2.858 -10.056 -10.850 1.00 96.88 316 THR A C 1
ATOM 2503 O O . THR A 1 316 ? 1.751 -9.732 -10.412 1.00 96.88 316 THR A O 1
ATOM 2506 N N . CYS A 1 317 ? 3.976 -9.456 -10.430 1.00 96.38 317 CYS A N 1
ATOM 2507 C CA . CYS A 1 317 ? 3.985 -8.459 -9.360 1.00 96.38 317 CYS A CA 1
ATOM 2508 C C . CYS A 1 317 ? 3.228 -7.176 -9.736 1.00 96.38 317 CYS A C 1
ATOM 2510 O O . CYS A 1 317 ? 2.511 -6.614 -8.909 1.00 96.38 317 CYS A O 1
ATOM 2512 N N . LEU A 1 318 ? 3.367 -6.705 -10.978 1.00 97.69 318 LEU A N 1
ATOM 2513 C CA . LEU A 1 318 ? 2.729 -5.475 -11.454 1.00 97.69 318 LEU A CA 1
ATOM 2514 C C . LEU A 1 318 ? 1.236 -5.655 -11.732 1.00 97.69 318 LEU A C 1
ATOM 2516 O O . LEU A 1 318 ? 0.487 -4.700 -11.563 1.00 97.69 318 LEU A O 1
ATOM 2520 N N . SER A 1 319 ? 0.786 -6.864 -12.075 1.00 97.25 319 SER A N 1
ATOM 2521 C CA . SER A 1 319 ? -0.636 -7.221 -12.144 1.00 97.25 319 SER A CA 1
ATOM 2522 C C . SER A 1 319 ? -1.279 -7.111 -10.766 1.00 97.25 319 SER A C 1
ATOM 2524 O O . SER A 1 319 ? -2.311 -6.459 -10.616 1.00 97.25 319 SER A O 1
ATOM 2526 N N . ARG A 1 320 ? -0.617 -7.655 -9.731 1.00 93.31 320 ARG A N 1
ATOM 2527 C CA . ARG A 1 320 ? -1.052 -7.485 -8.338 1.00 93.31 320 ARG A CA 1
ATOM 2528 C C . ARG A 1 320 ? -1.020 -6.015 -7.914 1.00 93.31 320 ARG A C 1
ATOM 2530 O O . ARG A 1 320 ? -1.982 -5.536 -7.326 1.00 93.31 320 ARG A O 1
ATOM 2537 N N . ALA A 1 321 ? 0.048 -5.284 -8.239 1.00 90.44 321 ALA A N 1
ATOM 2538 C CA . ALA A 1 321 ? 0.153 -3.856 -7.939 1.00 90.44 321 ALA A CA 1
ATOM 2539 C C . ALA A 1 321 ? -0.982 -3.049 -8.587 1.00 90.44 321 ALA A C 1
ATOM 2541 O O . ALA A 1 321 ? -1.595 -2.217 -7.922 1.00 90.44 321 ALA A O 1
ATOM 2542 N N . TYR A 1 322 ? -1.268 -3.308 -9.868 1.00 94.00 322 TYR A N 1
ATOM 2543 C CA . TYR A 1 322 ? -2.349 -2.665 -10.613 1.00 94.00 322 TYR A CA 1
ATOM 2544 C C . TYR A 1 322 ? -3.697 -2.962 -9.988 1.00 94.00 322 TYR A C 1
ATOM 2546 O O . TYR A 1 322 ? -4.492 -2.056 -9.792 1.00 94.00 322 TYR A O 1
ATOM 2554 N N . TRP A 1 323 ? -3.943 -4.212 -9.629 1.00 89.81 323 TRP A N 1
ATOM 2555 C CA . TRP A 1 323 ? -5.190 -4.575 -8.993 1.00 89.81 323 TRP A CA 1
ATOM 2556 C C . TRP A 1 323 ? -5.355 -3.937 -7.596 1.00 89.81 323 TRP A C 1
ATOM 2558 O O . TRP A 1 323 ? -6.437 -3.451 -7.276 1.00 89.81 323 TRP A O 1
ATOM 2568 N N . LEU A 1 324 ? -4.273 -3.818 -6.815 1.00 75.06 324 LEU A N 1
ATOM 2569 C CA . LEU A 1 324 ? -4.273 -3.108 -5.527 1.00 75.06 324 LEU A CA 1
ATOM 2570 C C . LEU A 1 324 ? -4.443 -1.581 -5.671 1.00 75.06 324 LEU A C 1
ATOM 2572 O O . LEU A 1 324 ? -4.926 -0.931 -4.744 1.00 75.06 324 LEU A O 1
ATOM 2576 N N . ALA A 1 325 ? -4.006 -0.985 -6.786 1.00 76.00 325 ALA A N 1
ATOM 2577 C CA . ALA A 1 325 ? -4.085 0.458 -7.029 1.00 76.00 325 ALA A CA 1
ATOM 2578 C C . ALA A 1 325 ? -4.275 0.800 -8.526 1.00 76.00 325 ALA A C 1
ATOM 2580 O O . ALA A 1 325 ? -3.367 1.361 -9.154 1.00 76.00 325 ALA A O 1
ATOM 2581 N N . PRO A 1 326 ? -5.462 0.533 -9.108 1.00 84.94 326 PRO A N 1
ATOM 2582 C CA . PRO A 1 326 ? -5.699 0.675 -10.552 1.00 84.94 326 PRO A CA 1
ATOM 2583 C C . PRO A 1 326 ? -5.752 2.134 -11.016 1.00 84.94 326 PRO A C 1
ATOM 2585 O O . PRO A 1 326 ? -5.611 2.421 -12.208 1.00 84.94 326 PRO A O 1
ATOM 2588 N N . ASP A 1 327 ? -5.939 3.057 -10.070 1.00 83.19 327 ASP A N 1
ATOM 2589 C CA . ASP A 1 327 ? -5.965 4.499 -10.300 1.00 83.19 327 ASP A CA 1
ATOM 2590 C C . ASP A 1 327 ? -4.637 5.197 -9.950 1.00 83.19 327 ASP A C 1
ATOM 2592 O O . ASP A 1 327 ? -4.544 6.419 -10.007 1.00 83.19 327 ASP A O 1
ATOM 2596 N N . SER A 1 328 ? -3.580 4.440 -9.629 1.00 80.00 328 SER A N 1
ATOM 2597 C CA . SER A 1 328 ? -2.244 4.998 -9.401 1.00 80.00 328 SER A CA 1
ATOM 2598 C C . SER A 1 328 ? -1.480 5.152 -10.715 1.00 80.00 328 SER A C 1
ATOM 2600 O O . SER A 1 328 ? -1.052 4.164 -11.317 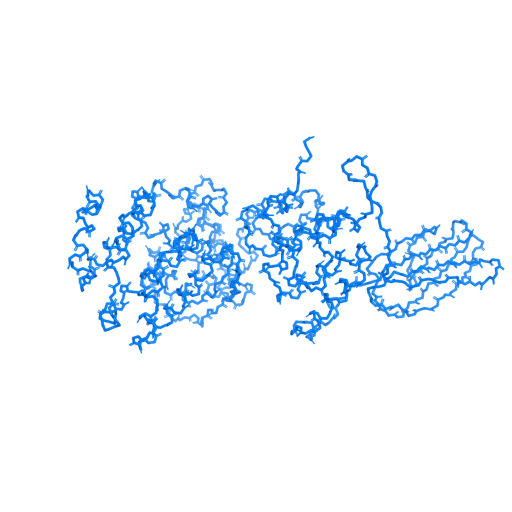1.00 80.00 328 SER A O 1
ATOM 2602 N N . ALA A 1 329 ? -1.231 6.398 -11.130 1.00 84.88 329 ALA A N 1
ATOM 2603 C CA . ALA A 1 329 ? -0.460 6.695 -12.339 1.00 84.88 329 ALA A CA 1
ATOM 2604 C C . ALA A 1 329 ? 0.927 6.036 -12.327 1.00 84.88 329 ALA A C 1
ATOM 2606 O O . ALA A 1 329 ? 1.369 5.485 -13.330 1.00 84.88 329 ALA A O 1
ATOM 2607 N N . MET A 1 330 ? 1.597 5.998 -11.173 1.00 84.69 330 MET A N 1
ATOM 2608 C CA . MET A 1 330 ? 2.895 5.329 -11.055 1.00 84.69 330 MET A CA 1
ATOM 2609 C C . MET A 1 330 ? 2.804 3.820 -11.291 1.00 84.69 330 MET A C 1
ATOM 2611 O O . MET A 1 330 ? 3.661 3.258 -11.967 1.00 84.69 330 MET A O 1
ATOM 2615 N N . VAL A 1 331 ? 1.769 3.156 -10.774 1.00 87.19 331 VAL A N 1
ATOM 2616 C CA . VAL A 1 331 ? 1.587 1.709 -10.964 1.00 87.19 331 VAL A CA 1
ATOM 2617 C C . VAL A 1 331 ? 1.278 1.388 -12.424 1.00 87.19 331 VAL A C 1
ATOM 2619 O O . VAL A 1 331 ? 1.924 0.516 -13.005 1.00 87.19 331 VAL A O 1
ATOM 2622 N N . VAL A 1 332 ? 0.351 2.128 -13.042 1.00 95.44 332 VAL A N 1
ATOM 2623 C CA . VAL A 1 332 ? 0.013 1.946 -14.464 1.00 95.44 332 VAL A CA 1
ATOM 2624 C C . VAL A 1 332 ? 1.230 2.213 -15.352 1.00 95.44 332 VAL A C 1
ATOM 2626 O O . VAL A 1 332 ? 1.460 1.491 -16.319 1.00 95.44 332 VAL A O 1
ATOM 2629 N N . PHE A 1 333 ? 2.052 3.202 -15.003 1.00 94.44 333 PHE A N 1
ATOM 2630 C CA . PHE A 1 333 ? 3.276 3.515 -15.732 1.00 94.44 333 PHE A CA 1
ATOM 2631 C C . PHE A 1 333 ? 4.329 2.411 -15.651 1.00 94.44 333 PHE A C 1
ATOM 2633 O O . PHE A 1 333 ? 4.872 2.019 -16.682 1.00 94.44 333 PHE A O 1
ATOM 2640 N N . VAL A 1 334 ? 4.604 1.860 -14.467 1.00 92.62 334 VAL A N 1
ATOM 2641 C CA . VAL A 1 334 ? 5.577 0.760 -14.340 1.00 92.62 334 VAL A CA 1
ATOM 2642 C C . VAL A 1 334 ? 5.055 -0.513 -15.024 1.00 92.62 334 VAL A C 1
ATOM 2644 O O . VAL A 1 334 ? 5.826 -1.221 -15.672 1.00 92.62 334 VAL A O 1
ATOM 2647 N N . LEU A 1 335 ? 3.742 -0.770 -14.985 1.00 98.00 335 LEU A N 1
ATOM 2648 C CA . LEU A 1 335 ? 3.120 -1.835 -15.777 1.00 98.00 335 LEU A CA 1
ATOM 2649 C C . LEU A 1 335 ? 3.317 -1.610 -17.290 1.00 98.00 335 LEU A C 1
ATOM 2651 O O . LEU A 1 335 ? 3.713 -2.531 -18.008 1.00 98.00 335 LEU A O 1
ATOM 2655 N N . ALA A 1 336 ? 3.136 -0.377 -17.772 1.00 97.44 336 ALA A N 1
ATOM 2656 C CA . ALA A 1 336 ? 3.395 -0.011 -19.164 1.00 97.44 336 ALA A CA 1
ATOM 2657 C C . ALA A 1 336 ? 4.869 -0.208 -19.559 1.00 97.44 336 ALA A C 1
ATOM 2659 O O . ALA A 1 336 ? 5.147 -0.667 -20.667 1.00 97.44 336 ALA A O 1
ATOM 2660 N N . GLN A 1 337 ? 5.819 0.072 -18.658 1.00 95.25 337 GLN A N 1
ATOM 2661 C CA . GLN A 1 337 ? 7.243 -0.208 -18.883 1.00 95.25 337 GLN A CA 1
ATOM 2662 C C . GLN A 1 337 ? 7.513 -1.706 -19.041 1.00 95.25 337 GLN A C 1
ATOM 2664 O O . GLN A 1 337 ? 8.265 -2.094 -19.937 1.00 95.25 337 GLN A O 1
ATOM 2669 N N . ALA A 1 338 ? 6.883 -2.552 -18.221 1.00 96.81 338 ALA A N 1
ATOM 2670 C CA . ALA A 1 338 ? 7.010 -4.001 -18.345 1.00 96.81 338 ALA A CA 1
ATOM 2671 C C . ALA A 1 338 ? 6.437 -4.510 -19.677 1.00 96.81 338 ALA A C 1
ATOM 2673 O O . ALA A 1 338 ? 7.095 -5.288 -20.374 1.00 96.81 338 ALA A O 1
ATOM 2674 N N . TYR A 1 339 ? 5.267 -4.014 -20.094 1.00 97.25 339 TYR A N 1
ATOM 2675 C CA . TYR A 1 339 ? 4.705 -4.349 -21.404 1.00 97.25 339 TYR A CA 1
ATOM 2676 C C . TYR A 1 339 ? 5.556 -3.844 -22.570 1.00 97.25 339 TYR A C 1
ATOM 2678 O O . TYR A 1 339 ? 5.733 -4.566 -23.553 1.00 97.25 339 TYR A O 1
ATOM 2686 N N . HIS A 1 340 ? 6.126 -2.642 -22.455 1.00 94.69 340 HIS A N 1
ATOM 2687 C CA . HIS A 1 340 ? 7.027 -2.086 -23.459 1.00 94.69 340 HIS A CA 1
ATOM 2688 C C . HIS A 1 340 ? 8.304 -2.926 -23.590 1.00 94.69 340 HIS A C 1
ATOM 2690 O O . HIS A 1 340 ? 8.687 -3.281 -24.704 1.00 94.69 340 HIS A O 1
ATOM 2696 N N . ALA A 1 341 ? 8.904 -3.336 -22.468 1.00 92.50 341 ALA A N 1
ATOM 2697 C CA . ALA A 1 341 ? 10.063 -4.226 -22.453 1.00 92.50 341 ALA A CA 1
ATOM 2698 C C . ALA A 1 341 ? 9.758 -5.618 -23.034 1.00 92.50 341 ALA A C 1
ATOM 2700 O O . ALA A 1 341 ? 10.645 -6.242 -23.612 1.00 92.50 341 ALA A O 1
ATOM 2701 N N . GLY A 1 342 ? 8.514 -6.091 -22.898 1.00 94.25 342 GLY A N 1
ATOM 2702 C CA . GLY A 1 342 ? 8.014 -7.331 -23.500 1.00 94.25 342 GLY A CA 1
ATOM 2703 C C . GLY A 1 342 ? 7.594 -7.220 -24.969 1.00 94.25 342 GLY A C 1
ATOM 2704 O O . GLY A 1 342 ? 7.267 -8.236 -25.581 1.00 94.25 342 GLY A O 1
ATOM 2705 N N . TYR A 1 343 ? 7.618 -6.012 -25.542 1.00 94.12 343 TYR A N 1
ATOM 2706 C CA . TYR A 1 343 ? 7.121 -5.691 -26.884 1.00 94.12 343 TYR A CA 1
ATOM 2707 C C . TYR A 1 343 ? 5.625 -5.983 -27.101 1.00 94.12 343 TYR A C 1
ATOM 2709 O O . TYR A 1 343 ? 5.199 -6.359 -28.197 1.00 94.12 343 TYR A O 1
ATOM 2717 N N . PHE A 1 344 ? 4.815 -5.785 -26.059 1.00 95.81 344 PHE A N 1
ATOM 2718 C CA . PHE A 1 344 ? 3.367 -5.994 -26.072 1.00 95.81 344 PHE A CA 1
ATOM 2719 C C . PHE A 1 344 ? 2.610 -4.695 -26.397 1.00 95.81 344 PHE A C 1
ATOM 2721 O O . PHE A 1 344 ? 1.968 -4.111 -25.526 1.00 95.81 344 PHE A O 1
ATOM 2728 N N . GLU A 1 345 ? 2.675 -4.243 -27.656 1.00 94.81 345 GLU A N 1
ATOM 2729 C CA . GLU A 1 345 ? 2.133 -2.943 -28.111 1.00 94.81 345 GLU A CA 1
ATOM 2730 C C . GLU A 1 345 ? 0.701 -2.667 -27.633 1.00 94.81 345 GLU A C 1
ATOM 2732 O O . GLU A 1 345 ? 0.443 -1.620 -27.045 1.00 94.81 345 GLU A O 1
ATOM 2737 N N . LYS A 1 346 ? -0.211 -3.628 -27.815 1.00 95.88 346 LYS A N 1
ATOM 2738 C CA . LYS A 1 346 ? -1.613 -3.469 -27.409 1.00 95.88 346 LYS A CA 1
ATOM 2739 C C . LYS A 1 346 ? -1.757 -3.141 -25.918 1.00 95.88 346 LYS A C 1
ATOM 2741 O O . LYS A 1 346 ? -2.603 -2.336 -25.551 1.00 95.88 346 LYS A O 1
ATOM 2746 N N . GLN A 1 347 ? -0.918 -3.737 -25.072 1.00 97.56 347 GLN A N 1
ATOM 2747 C CA . GLN A 1 347 ? -0.992 -3.529 -23.625 1.00 97.56 347 GLN A CA 1
ATOM 2748 C C . GLN A 1 347 ? -0.360 -2.213 -23.202 1.00 97.56 347 GLN A C 1
ATOM 2750 O O . GLN A 1 347 ? -0.868 -1.549 -22.302 1.00 97.56 347 GLN A O 1
ATOM 2755 N N . VAL A 1 348 ? 0.678 -1.779 -23.920 1.00 97.00 348 VAL A N 1
ATOM 2756 C CA . VAL A 1 348 ? 1.190 -0.413 -23.797 1.00 97.00 348 VAL A CA 1
ATOM 2757 C C . VAL A 1 348 ? 0.088 0.599 -24.119 1.00 97.00 348 VAL A C 1
ATOM 2759 O O . VAL A 1 348 ? -0.090 1.545 -23.359 1.00 97.00 348 VAL A O 1
ATOM 2762 N N . ASP A 1 349 ? -0.684 0.388 -25.189 1.00 96.56 349 ASP A N 1
ATOM 2763 C CA . ASP A 1 349 ? -1.776 1.294 -25.569 1.00 96.56 349 ASP A CA 1
ATOM 2764 C C . ASP A 1 349 ? -2.874 1.369 -24.503 1.00 96.56 349 ASP A C 1
ATOM 2766 O O . ASP A 1 349 ? -3.277 2.473 -24.135 1.00 96.56 349 ASP A O 1
ATOM 2770 N N . LEU A 1 350 ? -3.297 0.229 -23.941 1.00 97.94 350 LEU A N 1
ATOM 2771 C CA . LEU A 1 350 ? -4.265 0.208 -22.837 1.00 97.94 350 LEU A CA 1
ATOM 2772 C C . LEU A 1 350 ? -3.757 0.984 -21.612 1.00 97.94 350 LEU A C 1
ATOM 2774 O O . LEU A 1 350 ? -4.498 1.767 -21.013 1.00 97.94 350 LEU A O 1
ATOM 2778 N N . CYS A 1 351 ? -2.490 0.792 -21.229 1.00 97.81 351 CYS A N 1
ATOM 2779 C CA . CYS A 1 351 ? -1.912 1.510 -20.096 1.00 97.81 351 CYS A CA 1
ATOM 2780 C C . CYS A 1 351 ? -1.787 3.015 -20.365 1.00 97.81 351 CYS A C 1
ATOM 2782 O O . CYS A 1 351 ? -2.099 3.812 -19.481 1.00 97.81 351 CYS A O 1
ATOM 2784 N N . LEU A 1 352 ? -1.364 3.420 -21.567 1.00 95.81 352 LEU A N 1
ATOM 2785 C CA . LEU A 1 352 ? -1.261 4.834 -21.940 1.00 95.81 352 LEU A CA 1
ATOM 2786 C C . LEU A 1 352 ? -2.637 5.509 -21.993 1.00 95.81 352 LEU A C 1
ATOM 2788 O O . LEU A 1 352 ? -2.780 6.621 -21.493 1.00 95.81 352 LEU A O 1
ATOM 2792 N N . GLU A 1 353 ? -3.665 4.838 -22.518 1.00 96.44 353 GLU A N 1
ATOM 2793 C CA . GLU A 1 353 ? -5.044 5.344 -22.495 1.00 96.44 353 GLU A CA 1
ATOM 2794 C C . GLU A 1 353 ? -5.517 5.599 -21.057 1.00 96.44 353 GLU A C 1
ATOM 2796 O O . GLU A 1 353 ? -6.017 6.686 -20.744 1.00 96.44 353 GLU A O 1
ATOM 2801 N N . LYS A 1 354 ? -5.288 4.633 -20.158 1.00 96.06 354 LYS A N 1
ATOM 2802 C CA . LYS A 1 354 ? -5.618 4.762 -18.734 1.00 96.06 354 LYS A CA 1
ATOM 2803 C C . LYS A 1 354 ? -4.829 5.903 -18.073 1.00 96.06 354 LYS A C 1
ATOM 2805 O O . LYS A 1 354 ? -5.433 6.698 -17.354 1.00 96.06 354 LYS A O 1
ATOM 2810 N N . LEU A 1 355 ? -3.527 6.034 -18.347 1.00 94.31 355 LEU A N 1
ATOM 2811 C CA . LEU A 1 355 ? -2.680 7.121 -17.830 1.00 94.31 355 LEU A CA 1
ATOM 2812 C C . LEU A 1 355 ? -3.144 8.500 -18.297 1.00 94.31 355 LEU A C 1
ATOM 2814 O O . LEU A 1 355 ? -3.247 9.413 -17.483 1.00 94.31 355 LEU A O 1
ATOM 2818 N N . HIS A 1 356 ? -3.471 8.666 -19.580 1.00 94.75 356 HIS A N 1
ATOM 2819 C CA . HIS A 1 356 ? -3.896 9.954 -20.137 1.00 94.75 356 HIS A CA 1
ATOM 2820 C C . HIS A 1 356 ? -5.170 10.502 -19.471 1.00 94.75 356 HIS A C 1
ATOM 2822 O O . HIS A 1 356 ? -5.377 11.719 -19.422 1.00 94.75 356 HIS A O 1
ATOM 2828 N N . ALA A 1 357 ? -6.020 9.623 -18.932 1.00 93.69 357 ALA A N 1
ATOM 2829 C CA . ALA A 1 357 ? -7.211 10.012 -18.187 1.00 93.69 357 ALA A CA 1
ATOM 2830 C C . ALA A 1 357 ? -6.903 10.527 -16.764 1.00 93.69 357 ALA A C 1
ATOM 2832 O O . ALA A 1 357 ? -7.729 11.241 -16.182 1.00 93.69 357 ALA A O 1
ATOM 2833 N N . MET A 1 358 ? -5.727 10.232 -16.203 1.00 87.81 358 MET A N 1
ATOM 2834 C CA . MET A 1 358 ? -5.379 10.544 -14.813 1.00 87.81 358 MET A CA 1
ATOM 2835 C C . MET A 1 358 ? -4.962 12.016 -14.609 1.00 87.81 358 MET A C 1
ATOM 2837 O O . MET A 1 358 ? -4.336 12.619 -15.490 1.00 87.81 358 MET A O 1
ATOM 2841 N N . PRO A 1 359 ? -5.318 12.646 -13.472 1.00 83.44 359 PRO A N 1
ATOM 2842 C CA . PRO A 1 359 ? -4.895 14.010 -13.144 1.00 83.44 359 PRO A CA 1
ATOM 2843 C C . PRO A 1 359 ? -3.373 14.197 -13.086 1.00 83.44 359 PRO A C 1
ATOM 2845 O O . PRO A 1 359 ? -2.875 15.223 -13.544 1.00 83.44 359 PRO A O 1
ATOM 2848 N N . GLU A 1 360 ? -2.645 13.217 -12.557 1.00 81.69 360 GLU A N 1
ATOM 2849 C CA . GLU A 1 360 ? -1.191 13.227 -12.375 1.00 81.69 360 GLU A CA 1
ATOM 2850 C C . GLU A 1 360 ? -0.477 13.353 -13.723 1.00 81.69 360 GLU A C 1
ATOM 2852 O O . GLU A 1 360 ? 0.378 14.222 -13.899 1.00 81.69 360 GLU A O 1
ATOM 2857 N N . TYR A 1 361 ? -0.904 12.563 -14.715 1.00 83.38 361 TYR A N 1
ATOM 2858 C CA . TYR A 1 361 ? -0.376 12.638 -16.077 1.00 83.38 361 TYR A CA 1
ATOM 2859 C C . TYR A 1 361 ? -0.625 14.012 -16.707 1.00 83.38 361 TYR A C 1
ATOM 2861 O O . TYR A 1 361 ? 0.253 14.577 -17.350 1.00 83.38 361 TYR A O 1
ATOM 2869 N N . ARG A 1 362 ? -1.814 14.596 -16.501 1.00 88.38 362 ARG A N 1
ATOM 2870 C CA . ARG A 1 362 ? -2.143 15.933 -17.029 1.00 88.38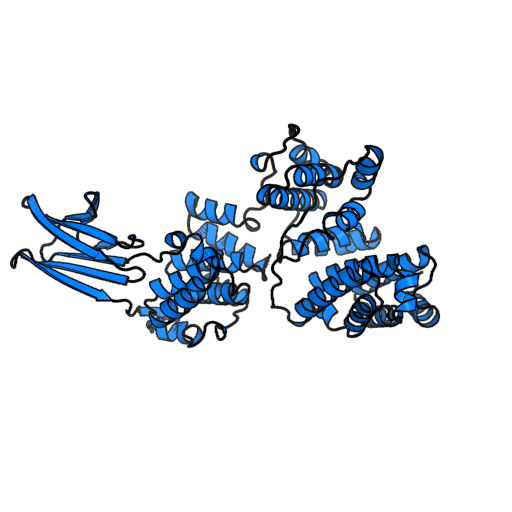 362 ARG A CA 1
ATOM 2871 C C . ARG A 1 362 ? -1.299 17.043 -16.405 1.00 88.38 362 ARG A C 1
ATOM 2873 O O . ARG A 1 362 ? -1.054 18.050 -17.067 1.00 88.38 362 ARG A O 1
ATOM 2880 N N . GLN A 1 363 ? -0.890 16.883 -15.148 1.00 82.75 363 GLN A N 1
ATOM 2881 C CA . GLN A 1 363 ? -0.031 17.842 -14.456 1.00 82.75 363 GLN A CA 1
ATOM 2882 C C . GLN A 1 363 ? 1.424 17.739 -14.919 1.00 82.75 363 GLN A C 1
ATOM 2884 O O . GLN A 1 363 ? 2.067 18.774 -15.099 1.00 82.75 363 GLN A O 1
ATOM 2889 N N . ASN A 1 364 ? 1.934 16.520 -15.123 1.00 84.19 364 ASN A N 1
ATOM 2890 C CA . ASN A 1 364 ? 3.330 16.296 -15.485 1.00 84.19 364 ASN A CA 1
A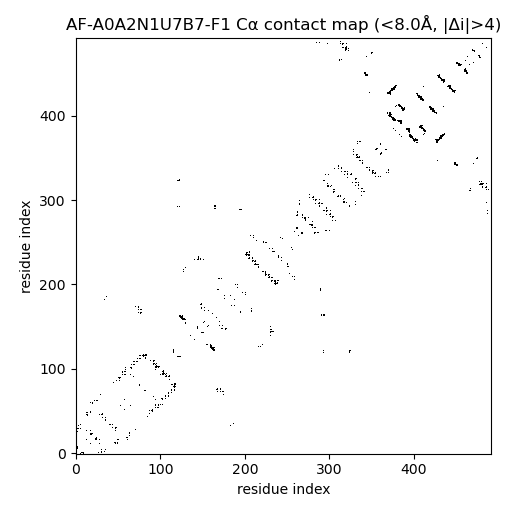TOM 2891 C C . ASN A 1 364 ? 3.522 15.089 -16.431 1.00 84.19 364 ASN A C 1
ATOM 2893 O O . ASN A 1 364 ? 3.996 14.036 -16.007 1.00 84.19 364 ASN A O 1
ATOM 2897 N N . PRO A 1 365 ? 3.184 15.218 -17.727 1.00 88.12 365 PRO A N 1
ATOM 2898 C CA . PRO A 1 365 ? 3.233 14.094 -18.668 1.00 88.12 365 PRO A CA 1
ATOM 2899 C C . PRO A 1 365 ? 4.662 13.595 -18.938 1.00 88.12 365 PRO A C 1
ATOM 2901 O O . PRO A 1 365 ? 4.859 12.424 -19.256 1.00 88.12 365 PRO A O 1
ATOM 2904 N N . ASP A 1 366 ? 5.666 14.461 -18.770 1.00 87.69 366 ASP A N 1
ATOM 2905 C CA . ASP A 1 366 ? 7.076 14.138 -19.009 1.00 87.69 366 ASP A CA 1
ATOM 2906 C C . ASP A 1 366 ? 7.635 13.100 -18.016 1.00 87.69 366 ASP A C 1
ATOM 2908 O O . ASP A 1 366 ? 8.618 12.424 -18.329 1.00 87.69 366 ASP A O 1
ATOM 2912 N N . GLU A 1 367 ? 7.025 12.948 -16.833 1.00 82.06 367 GLU A N 1
ATOM 2913 C CA . GLU A 1 367 ? 7.398 11.915 -15.851 1.00 82.06 367 GLU A CA 1
ATOM 2914 C C . GLU A 1 367 ? 6.976 10.503 -16.274 1.00 82.06 367 GLU A C 1
ATOM 2916 O O . GLU A 1 367 ? 7.538 9.524 -15.785 1.00 82.06 367 GLU A O 1
ATOM 2921 N N . PHE A 1 368 ? 6.042 10.398 -17.223 1.00 89.56 368 PHE A N 1
ATOM 2922 C CA . PHE A 1 368 ? 5.426 9.142 -17.650 1.00 89.56 368 PHE A CA 1
ATOM 2923 C C . PHE A 1 368 ? 5.851 8.710 -19.062 1.00 89.56 368 PHE A C 1
ATOM 2925 O O . PHE A 1 368 ? 5.154 7.933 -19.713 1.00 89.56 368 PHE A O 1
ATOM 2932 N N . LEU A 1 369 ? 6.997 9.197 -19.550 1.00 92.25 369 LEU A N 1
ATOM 2933 C CA . LEU A 1 369 ? 7.570 8.769 -20.830 1.00 92.25 369 LEU A CA 1
ATOM 2934 C C . LEU A 1 369 ? 8.230 7.393 -20.690 1.00 92.25 369 LEU A C 1
ATOM 2936 O O . LEU A 1 369 ? 9.124 7.207 -19.860 1.00 92.25 369 LEU A O 1
ATOM 2940 N N . LEU A 1 370 ? 7.826 6.436 -21.528 1.00 91.88 370 LEU A N 1
ATOM 2941 C CA . LEU A 1 370 ? 8.409 5.086 -21.542 1.00 91.88 370 LEU A CA 1
ATOM 2942 C C . LEU A 1 370 ? 9.816 5.080 -22.155 1.00 91.88 370 LEU A C 1
ATOM 2944 O O . LEU A 1 370 ? 10.656 4.241 -21.824 1.00 91.88 370 LEU A O 1
ATOM 2948 N N . GLY A 1 371 ? 10.087 6.059 -23.015 1.00 92.19 371 GLY A N 1
ATOM 2949 C CA . GLY A 1 371 ? 11.323 6.203 -23.753 1.00 92.19 371 GLY A CA 1
ATOM 2950 C C . GLY A 1 371 ? 11.365 5.343 -25.012 1.00 92.19 371 GLY A C 1
ATOM 2951 O O . GLY A 1 371 ? 10.410 4.675 -25.404 1.00 92.19 371 GLY A O 1
ATOM 2952 N N . VAL A 1 372 ? 12.517 5.409 -25.670 1.00 94.00 372 VAL A N 1
ATOM 2953 C CA . VAL A 1 372 ? 12.799 4.749 -26.941 1.00 94.00 372 VAL A CA 1
ATOM 2954 C C . VAL A 1 372 ? 13.942 3.770 -26.752 1.00 94.00 372 VAL A C 1
ATOM 2956 O O . VAL A 1 372 ? 14.990 4.096 -26.178 1.00 94.00 372 VAL A O 1
ATOM 2959 N N . GLU A 1 373 ? 13.754 2.568 -27.279 1.00 91.81 373 GLU A N 1
ATOM 2960 C CA . GLU A 1 373 ? 14.802 1.569 -27.402 1.00 91.81 373 GLU A CA 1
ATOM 2961 C C . GLU A 1 373 ? 15.489 1.709 -28.764 1.00 91.81 373 GLU A C 1
ATOM 2963 O O . GLU A 1 373 ? 14.880 1.526 -29.815 1.00 91.81 373 GLU A O 1
ATOM 2968 N N . LEU A 1 374 ? 16.775 2.056 -28.759 1.00 94.06 374 LEU A N 1
ATOM 2969 C CA . LEU A 1 374 ? 17.536 2.407 -29.951 1.00 94.06 374 LEU A CA 1
ATOM 2970 C C . LEU A 1 374 ? 18.604 1.352 -30.255 1.00 94.06 374 LEU A C 1
ATOM 2972 O O . LEU A 1 374 ? 19.567 1.193 -29.506 1.00 94.06 374 LEU A O 1
ATOM 2976 N N . PHE A 1 375 ? 18.488 0.684 -31.400 1.00 94.06 375 PHE A N 1
ATOM 2977 C CA . PHE A 1 375 ? 19.505 -0.229 -31.919 1.00 94.06 375 PHE A CA 1
ATOM 2978 C C . PHE A 1 375 ? 20.292 0.427 -33.047 1.00 94.06 375 PHE A C 1
ATOM 2980 O O . PHE A 1 375 ? 19.736 0.756 -34.094 1.00 94.06 375 PHE A O 1
ATOM 2987 N N . LEU A 1 376 ? 21.609 0.538 -32.880 1.00 95.69 376 LEU A N 1
ATOM 2988 C CA . LEU A 1 376 ? 22.500 1.085 -33.900 1.00 95.69 376 LEU A CA 1
ATOM 2989 C C . LEU A 1 376 ? 23.408 -0.011 -34.452 1.00 95.69 376 LEU A C 1
ATOM 2991 O O . LEU A 1 376 ? 24.126 -0.688 -33.714 1.00 95.69 376 LEU A O 1
ATOM 2995 N N . LYS A 1 377 ? 23.387 -0.180 -35.774 1.00 95.56 377 LYS A N 1
ATOM 2996 C CA . LYS A 1 377 ? 24.208 -1.139 -36.519 1.00 95.56 377 LYS A CA 1
ATOM 2997 C C . LYS A 1 377 ? 24.997 -0.420 -37.609 1.00 95.56 377 LYS A C 1
ATOM 2999 O O . LYS A 1 377 ? 24.611 0.642 -38.091 1.00 95.56 377 LYS A O 1
ATOM 3004 N N . CYS A 1 378 ? 26.099 -1.030 -38.017 1.00 95.25 378 CYS A N 1
ATOM 3005 C CA . CYS A 1 378 ? 26.875 -0.614 -39.176 1.00 95.25 378 CYS A CA 1
ATOM 3006 C C . CYS A 1 378 ? 27.363 -1.871 -39.889 1.00 95.25 378 CYS A C 1
ATOM 3008 O O . CYS A 1 378 ? 27.738 -2.842 -39.229 1.00 95.25 378 CYS A O 1
ATOM 3010 N N . ASP A 1 379 ? 27.360 -1.858 -41.217 1.00 93.31 379 ASP A N 1
ATOM 3011 C CA . ASP A 1 379 ? 27.888 -2.979 -42.004 1.00 93.31 379 ASP A CA 1
ATOM 3012 C C . ASP A 1 379 ? 29.406 -3.123 -41.882 1.00 93.31 379 ASP A C 1
ATOM 3014 O O . ASP A 1 379 ? 29.948 -4.209 -42.080 1.00 93.31 379 ASP A O 1
ATOM 3018 N N . ILE A 1 380 ? 30.098 -2.036 -41.531 1.00 86.00 380 ILE A N 1
ATOM 3019 C CA . ILE A 1 380 ? 31.525 -2.071 -41.232 1.00 86.00 380 ILE A CA 1
ATOM 3020 C C . ILE A 1 380 ? 31.706 -2.334 -39.729 1.00 86.00 380 ILE A C 1
ATOM 3022 O O . ILE A 1 380 ? 31.206 -1.555 -38.906 1.00 86.00 380 ILE A O 1
ATOM 3026 N N . PRO A 1 381 ? 32.449 -3.392 -39.344 1.00 74.25 381 PRO A N 1
ATOM 3027 C CA . PRO A 1 381 ? 32.808 -3.637 -37.954 1.00 74.25 381 PRO A CA 1
ATOM 3028 C C . PRO A 1 381 ? 33.523 -2.425 -37.346 1.00 74.25 381 PRO A C 1
ATOM 3030 O O . PRO A 1 381 ? 34.143 -1.632 -38.044 1.00 74.25 381 PRO A O 1
ATOM 3033 N N . VAL A 1 382 ? 33.512 -2.300 -36.020 1.00 80.56 382 VAL A N 1
ATOM 3034 C CA . VAL A 1 382 ? 34.287 -1.264 -35.299 1.00 80.56 382 VAL A CA 1
ATOM 3035 C C . VAL A 1 382 ? 33.801 0.184 -35.440 1.00 80.56 382 VAL A C 1
ATOM 3037 O O . VAL A 1 382 ? 34.386 1.059 -34.804 1.00 80.56 382 VAL A O 1
ATOM 3040 N N . ALA A 1 383 ? 32.720 0.453 -36.179 1.00 91.69 383 ALA A N 1
ATOM 3041 C CA . ALA A 1 383 ? 32.136 1.791 -36.234 1.00 91.69 383 ALA A CA 1
ATOM 3042 C C . ALA A 1 383 ? 31.699 2.261 -34.835 1.00 91.69 383 ALA A C 1
ATOM 3044 O O . ALA A 1 383 ? 30.973 1.557 -34.133 1.00 91.69 383 ALA A O 1
ATOM 3045 N N . GLN A 1 384 ? 32.147 3.449 -34.439 1.00 95.06 384 GLN A N 1
ATOM 3046 C CA . GLN A 1 384 ? 31.714 4.120 -33.215 1.00 95.06 384 GLN A CA 1
ATOM 3047 C C . GLN A 1 384 ? 30.457 4.930 -33.515 1.00 95.06 384 GLN A C 1
ATOM 3049 O O . GLN A 1 384 ? 30.354 5.510 -34.593 1.00 95.06 384 GLN A O 1
ATOM 3054 N N . ALA A 1 385 ? 29.522 4.996 -32.578 1.00 95.25 385 ALA A N 1
ATOM 3055 C CA . ALA A 1 385 ? 28.341 5.832 -32.685 1.00 95.25 385 ALA A CA 1
ATOM 3056 C C . ALA A 1 385 ? 28.368 6.954 -31.642 1.00 95.25 385 ALA A C 1
ATOM 3058 O O . ALA A 1 385 ? 28.839 6.770 -30.513 1.00 95.25 385 ALA A O 1
ATOM 3059 N N . THR A 1 386 ? 27.836 8.113 -32.016 1.00 96.69 386 THR A N 1
ATOM 3060 C CA . THR A 1 386 ? 27.438 9.161 -31.077 1.00 96.69 386 THR A CA 1
ATOM 3061 C C . THR A 1 386 ? 25.942 9.427 -31.201 1.00 96.69 386 THR A C 1
ATOM 3063 O O . THR A 1 386 ? 25.363 9.257 -32.276 1.00 96.69 386 THR A O 1
ATOM 3066 N N . LEU A 1 387 ? 25.328 9.829 -30.092 1.00 96.88 387 LEU A N 1
ATOM 3067 C CA . LEU A 1 387 ? 23.949 10.296 -30.010 1.00 96.88 387 LEU A CA 1
ATOM 3068 C C . LEU A 1 387 ? 23.978 11.703 -29.414 1.00 96.88 387 LEU A C 1
ATOM 3070 O O . LEU A 1 387 ? 24.537 11.908 -28.337 1.00 96.88 387 LEU A O 1
ATOM 3074 N N . ASP A 1 388 ? 23.467 12.683 -30.154 1.00 96.44 388 ASP A N 1
ATOM 3075 C CA . ASP A 1 388 ? 23.452 14.103 -29.776 1.00 96.44 388 ASP A CA 1
ATOM 3076 C C . ASP A 1 388 ? 24.833 14.630 -29.357 1.00 96.44 388 ASP A C 1
ATOM 3078 O O . ASP A 1 388 ? 25.002 15.382 -28.397 1.00 96.44 388 ASP A O 1
ATOM 3082 N N . GLY A 1 389 ? 25.863 14.183 -30.083 1.00 92.81 389 GLY A N 1
ATOM 3083 C CA . GLY A 1 389 ? 27.258 14.554 -29.845 1.00 92.81 389 GLY A CA 1
ATOM 3084 C C . GLY A 1 389 ? 27.952 13.782 -28.717 1.00 92.81 389 GLY A C 1
ATOM 3085 O O . GLY A 1 389 ? 29.160 13.939 -28.547 1.00 92.81 389 GLY A O 1
ATOM 3086 N N . ARG A 1 390 ? 27.247 12.912 -27.982 1.00 94.75 390 ARG A N 1
ATOM 3087 C CA . ARG A 1 390 ? 27.827 12.073 -26.922 1.00 94.75 390 ARG A CA 1
ATOM 3088 C C . ARG A 1 390 ? 28.219 10.698 -27.469 1.00 94.75 390 ARG A C 1
ATOM 3090 O O . ARG A 1 390 ? 27.384 10.056 -28.101 1.00 94.75 390 ARG A O 1
ATOM 3097 N N . PRO A 1 391 ? 29.452 10.209 -27.252 1.00 94.44 391 PRO A N 1
ATOM 3098 C CA . PRO A 1 391 ? 29.820 8.840 -27.612 1.00 94.44 391 PRO A CA 1
ATOM 3099 C C . PRO A 1 391 ? 28.947 7.814 -26.878 1.00 94.44 391 PRO A C 1
ATOM 3101 O O . PRO A 1 391 ? 28.851 7.867 -25.656 1.00 94.44 391 PRO A O 1
ATOM 3104 N N . VAL A 1 392 ? 28.339 6.883 -27.620 1.00 93.38 392 VAL A N 1
ATOM 3105 C CA . VAL A 1 392 ? 27.467 5.825 -27.064 1.00 93.38 392 VAL A CA 1
ATOM 3106 C C . VAL A 1 392 ? 28.036 4.414 -27.233 1.00 93.38 392 VAL A C 1
ATOM 3108 O O . VAL A 1 392 ? 27.516 3.466 -26.657 1.00 93.38 392 VAL A O 1
ATOM 3111 N N . GLY A 1 393 ? 29.129 4.264 -27.987 1.00 92.62 393 GLY A N 1
ATOM 3112 C CA . GLY A 1 393 ? 29.896 3.022 -28.074 1.00 92.62 393 GLY A CA 1
ATOM 3113 C C . GLY A 1 393 ? 30.057 2.486 -29.493 1.00 92.62 393 GLY A C 1
ATOM 3114 O O . GLY A 1 393 ? 29.821 3.175 -30.485 1.00 92.62 393 GLY A O 1
ATOM 3115 N N . ARG A 1 394 ? 30.498 1.231 -29.590 1.00 93.81 394 ARG A N 1
ATOM 3116 C CA . ARG A 1 394 ? 30.809 0.548 -30.851 1.00 93.81 394 ARG A CA 1
ATOM 3117 C C . ARG A 1 394 ? 29.600 -0.244 -31.352 1.00 93.81 394 ARG A C 1
ATOM 3119 O O . ARG A 1 394 ? 29.020 -1.007 -30.595 1.00 93.81 394 ARG A O 1
ATOM 3126 N N . CYS A 1 395 ? 29.269 -0.122 -32.635 1.00 92.19 395 CYS A N 1
ATOM 3127 C CA . CYS A 1 395 ? 28.212 -0.909 -33.272 1.00 92.19 395 CYS A CA 1
ATOM 3128 C C . CYS A 1 395 ? 28.603 -2.404 -33.427 1.00 92.19 395 CYS A C 1
ATOM 3130 O O . CYS A 1 395 ? 29.769 -2.689 -33.740 1.00 92.19 395 CYS A O 1
ATOM 3132 N N . PRO A 1 396 ? 27.639 -3.347 -33.319 1.00 93.56 396 PRO A N 1
ATOM 3133 C CA . PRO A 1 396 ? 26.233 -3.119 -32.971 1.00 93.56 396 PRO A CA 1
ATOM 3134 C C . PRO A 1 396 ? 26.054 -2.805 -31.479 1.00 93.56 396 PRO A C 1
ATOM 3136 O O . PRO A 1 396 ? 26.734 -3.393 -30.645 1.00 93.56 396 PRO A O 1
ATOM 3139 N N . LEU A 1 397 ? 25.131 -1.900 -31.155 1.00 92.56 397 LEU A N 1
ATOM 3140 C CA . LEU A 1 397 ? 24.785 -1.565 -29.772 1.00 92.56 397 LEU A CA 1
ATOM 3141 C C . LEU A 1 397 ? 23.289 -1.292 -29.617 1.00 92.56 397 LEU A C 1
ATOM 3143 O O . LEU A 1 397 ? 22.592 -1.021 -30.598 1.00 92.56 397 LEU A O 1
ATOM 3147 N N . GLN A 1 398 ? 22.832 -1.351 -28.372 1.00 90.56 398 GLN A N 1
ATOM 3148 C CA . GLN A 1 398 ? 21.461 -1.115 -27.941 1.00 90.56 398 GLN A CA 1
ATOM 3149 C C . GLN A 1 398 ? 21.481 -0.086 -26.812 1.00 90.56 398 GLN A C 1
ATOM 3151 O O . GLN A 1 398 ? 22.295 -0.187 -25.895 1.00 90.56 398 GLN A O 1
ATOM 3156 N N . LEU A 1 399 ? 20.593 0.895 -26.888 1.00 89.50 399 LEU A N 1
ATOM 3157 C CA . LEU A 1 399 ? 20.354 1.893 -25.853 1.00 89.50 399 LEU A CA 1
ATOM 3158 C C . LEU A 1 399 ? 18.879 1.824 -25.467 1.00 89.50 399 LEU A C 1
ATOM 3160 O O . LEU A 1 399 ? 18.033 1.584 -26.323 1.00 89.50 399 LEU A O 1
ATOM 3164 N N . ARG A 1 400 ? 18.568 2.038 -24.193 1.00 87.56 400 ARG A N 1
ATOM 3165 C CA . ARG A 1 400 ? 17.196 2.048 -23.668 1.00 87.56 400 ARG A CA 1
ATOM 3166 C C . ARG A 1 400 ? 16.936 3.363 -22.943 1.00 87.56 400 ARG A C 1
ATOM 3168 O O . ARG A 1 400 ? 17.886 4.006 -22.495 1.00 87.56 400 ARG A O 1
ATOM 3175 N N . GLY A 1 401 ? 15.667 3.752 -22.838 1.00 83.94 401 GLY A N 1
ATOM 3176 C CA . GLY A 1 401 ? 15.265 4.977 -22.142 1.00 83.94 401 GLY A CA 1
ATOM 3177 C C . GLY A 1 401 ? 15.722 6.260 -22.842 1.00 83.94 401 GLY A C 1
ATOM 3178 O O . GLY A 1 401 ? 15.927 7.282 -22.188 1.00 83.94 401 GLY A O 1
ATOM 3179 N N . ILE A 1 402 ? 15.925 6.223 -24.165 1.00 93.25 402 ILE A N 1
ATOM 3180 C CA . ILE A 1 402 ? 16.191 7.443 -24.930 1.00 93.25 402 ILE A CA 1
ATOM 3181 C C . ILE A 1 402 ? 14.919 8.290 -24.908 1.00 93.25 402 ILE A C 1
ATOM 3183 O O . ILE A 1 402 ? 13.839 7.782 -25.195 1.00 93.25 402 ILE A O 1
ATOM 3187 N N . ARG A 1 403 ? 15.023 9.571 -24.543 1.00 93.38 403 ARG A N 1
ATOM 3188 C CA . ARG A 1 403 ? 13.852 10.458 -24.545 1.00 93.38 403 ARG A CA 1
ATOM 3189 C C . ARG A 1 403 ? 13.272 10.553 -25.963 1.00 93.38 403 ARG A C 1
ATOM 3191 O O . ARG A 1 403 ? 14.052 10.580 -26.905 1.00 93.38 403 ARG A O 1
ATOM 3198 N N . PRO A 1 404 ? 11.948 10.627 -26.144 1.00 94.38 404 PRO A N 1
ATOM 3199 C CA . PRO A 1 404 ? 11.370 10.936 -27.446 1.00 94.38 404 PRO A CA 1
ATOM 3200 C C . PRO A 1 404 ? 11.733 12.364 -27.877 1.00 94.38 404 PRO A C 1
ATOM 3202 O O . PRO A 1 404 ? 11.933 13.256 -27.048 1.00 94.38 404 PRO A O 1
ATOM 3205 N N . GLY A 1 405 ? 11.804 12.601 -29.187 1.00 96.12 405 GLY A N 1
ATOM 3206 C CA . GLY A 1 405 ? 12.192 13.895 -29.743 1.00 96.12 405 GLY A CA 1
ATOM 3207 C C . GLY A 1 405 ? 13.130 13.799 -30.941 1.00 96.12 405 GLY A C 1
ATOM 3208 O O . GLY A 1 405 ? 13.253 12.761 -31.586 1.00 96.12 405 GLY A O 1
ATOM 3209 N N . HIS A 1 406 ? 13.762 14.922 -31.282 1.00 97.62 406 HIS A N 1
ATOM 3210 C CA . HIS A 1 406 ? 14.725 14.980 -32.380 1.00 97.62 406 HIS A CA 1
ATOM 3211 C C . HIS A 1 406 ? 16.116 14.599 -31.886 1.00 97.62 406 HIS A C 1
ATOM 3213 O O . HIS A 1 406 ? 16.657 15.260 -31.003 1.00 97.62 406 HIS A O 1
ATOM 3219 N N . HIS A 1 407 ? 16.704 13.592 -32.524 1.00 97.69 407 HIS A N 1
ATOM 3220 C CA . HIS A 1 407 ? 18.034 13.094 -32.214 1.00 97.69 407 HIS A CA 1
ATOM 3221 C C . HIS A 1 407 ? 18.942 13.123 -33.433 1.00 97.69 407 HIS A C 1
ATOM 3223 O O . HIS A 1 407 ? 18.507 12.947 -34.577 1.00 97.69 407 HIS A O 1
ATOM 3229 N N . LYS A 1 408 ? 20.234 13.309 -33.174 1.00 97.88 408 LYS A N 1
ATOM 3230 C CA . LYS A 1 408 ? 21.298 13.198 -34.167 1.00 97.88 408 LYS A CA 1
ATOM 3231 C C . LYS A 1 408 ? 22.179 11.997 -33.851 1.00 97.88 408 LYS A C 1
ATOM 3233 O O . LYS A 1 408 ? 22.906 11.994 -32.860 1.00 97.88 408 LYS A O 1
ATOM 3238 N N . ILE A 1 409 ? 22.154 11.007 -34.734 1.00 97.69 409 ILE A N 1
ATOM 3239 C CA . ILE A 1 409 ? 23.031 9.840 -34.693 1.00 97.69 409 ILE A CA 1
ATOM 3240 C C . ILE A 1 409 ? 24.224 10.106 -35.610 1.00 97.69 409 ILE A C 1
ATOM 3242 O O . ILE A 1 409 ? 24.044 10.551 -36.744 1.00 97.69 409 ILE A O 1
ATOM 3246 N N . VAL A 1 410 ? 25.440 9.824 -35.146 1.00 97.50 410 VAL A N 1
ATOM 3247 C CA . VAL A 1 410 ? 26.645 9.900 -35.985 1.00 97.50 410 VAL A CA 1
ATOM 3248 C C . VAL A 1 410 ? 27.399 8.586 -35.939 1.00 97.50 410 VAL A C 1
ATOM 3250 O O . VAL A 1 410 ? 27.807 8.154 -34.865 1.00 97.50 410 VAL A O 1
ATOM 3253 N N . TRP A 1 411 ? 27.658 7.980 -37.097 1.00 97.31 411 TRP A N 1
ATOM 3254 C CA . TRP A 1 411 ? 28.577 6.845 -37.209 1.00 97.31 411 TRP A CA 1
ATOM 3255 C C . TRP A 1 411 ? 29.961 7.328 -37.622 1.00 97.31 411 TRP A C 1
ATOM 3257 O O . TRP A 1 411 ? 30.122 7.926 -38.683 1.00 97.31 411 TRP A O 1
ATOM 3267 N N . LYS A 1 412 ? 30.973 7.018 -36.814 1.00 95.44 412 LYS A N 1
ATOM 3268 C CA . LYS A 1 412 ? 32.388 7.273 -37.081 1.00 95.44 412 LYS A CA 1
ATOM 3269 C C . LYS A 1 412 ? 33.102 5.966 -37.417 1.00 95.44 412 LYS A C 1
ATOM 3271 O O . LYS A 1 412 ? 33.186 5.054 -36.593 1.00 95.44 412 LYS A O 1
ATOM 3276 N N . LEU A 1 413 ? 33.623 5.885 -38.635 1.00 93.69 413 LEU A N 1
ATOM 3277 C CA . LEU A 1 413 ? 34.381 4.742 -39.136 1.00 93.69 413 LEU A CA 1
ATOM 3278 C C . LEU A 1 413 ? 35.842 4.794 -38.664 1.00 93.69 413 LEU A C 1
ATOM 3280 O O . LEU A 1 413 ? 36.345 5.837 -38.242 1.00 93.69 413 LEU A O 1
ATOM 3284 N N . ALA A 1 414 ? 36.541 3.660 -38.768 1.00 87.94 414 ALA A N 1
ATOM 3285 C CA . ALA A 1 414 ? 37.944 3.537 -38.365 1.00 87.94 414 ALA A CA 1
ATOM 3286 C C . ALA A 1 414 ? 38.894 4.440 -39.176 1.00 87.94 414 ALA A C 1
ATOM 3288 O O . ALA A 1 414 ? 39.915 4.880 -38.656 1.00 87.94 414 ALA A O 1
ATOM 3289 N N . ASP A 1 415 ? 38.538 4.760 -40.424 1.00 89.12 415 ASP A N 1
ATOM 3290 C CA . ASP A 1 415 ? 39.281 5.683 -41.292 1.00 89.12 415 ASP A CA 1
ATOM 3291 C C . ASP A 1 415 ? 39.017 7.170 -40.972 1.00 89.12 415 ASP A C 1
ATOM 3293 O O . ASP A 1 415 ? 39.511 8.057 -41.664 1.00 89.12 415 ASP A O 1
ATOM 3297 N N . GLY A 1 416 ? 38.230 7.450 -39.928 1.00 87.88 416 GLY A N 1
ATOM 3298 C CA . GLY A 1 416 ? 37.891 8.794 -39.474 1.00 87.88 416 GLY A CA 1
ATOM 3299 C C . GLY A 1 416 ? 36.685 9.421 -40.174 1.00 87.88 416 GLY A C 1
ATOM 3300 O O . GLY A 1 416 ? 36.225 10.468 -39.712 1.00 87.88 416 GLY A O 1
ATOM 3301 N N . LYS A 1 417 ? 36.131 8.799 -41.228 1.00 91.62 417 LYS A N 1
ATOM 3302 C CA . LYS A 1 417 ? 34.920 9.305 -41.890 1.00 91.62 417 LYS A CA 1
ATOM 3303 C C . LYS A 1 417 ? 33.716 9.231 -40.960 1.00 91.62 417 LYS A C 1
ATOM 3305 O O . LYS A 1 417 ? 33.572 8.288 -40.182 1.00 91.62 417 LYS A O 1
ATOM 3310 N N . GLN A 1 418 ? 32.841 10.223 -41.078 1.00 94.06 418 GLN A N 1
ATOM 3311 C CA . GLN A 1 418 ? 31.623 10.337 -40.284 1.00 94.06 418 GLN A CA 1
ATOM 3312 C C . GLN A 1 418 ? 30.398 10.434 -41.184 1.00 94.06 418 GLN A C 1
ATOM 3314 O O . GLN A 1 418 ? 30.484 10.943 -42.304 1.00 94.06 418 GLN A O 1
ATOM 3319 N N . TYR A 1 419 ? 29.274 9.933 -40.687 1.00 95.00 419 TYR A N 1
ATOM 3320 C CA . TYR A 1 419 ? 27.970 10.103 -41.306 1.00 95.00 419 TYR A CA 1
ATOM 3321 C C . TYR A 1 419 ? 26.952 10.505 -40.250 1.00 95.00 419 TYR A C 1
ATOM 3323 O O . TYR A 1 419 ? 26.777 9.787 -39.265 1.00 95.00 419 TYR A O 1
ATOM 3331 N N . ASP A 1 420 ? 26.287 11.626 -40.499 1.00 95.69 420 ASP A N 1
ATOM 3332 C CA . ASP A 1 420 ? 25.276 12.207 -39.628 1.00 95.69 420 ASP A CA 1
ATOM 3333 C C . ASP A 1 420 ? 23.880 11.811 -40.114 1.00 95.69 420 ASP A C 1
ATOM 3335 O O . ASP A 1 420 ? 23.582 11.890 -41.306 1.00 95.69 420 ASP A O 1
ATOM 3339 N N . TYR A 1 421 ? 23.004 11.448 -39.185 1.00 96.81 421 TYR A N 1
ATOM 3340 C CA . TYR A 1 421 ? 21.612 11.116 -39.453 1.00 96.81 421 TYR A CA 1
ATOM 3341 C C . TYR A 1 421 ? 20.716 11.747 -38.393 1.00 96.81 421 TYR A C 1
ATOM 3343 O O . TYR A 1 421 ? 20.904 11.527 -37.197 1.00 96.81 421 TYR A O 1
ATOM 3351 N N . SER A 1 422 ? 19.749 12.547 -38.831 1.00 96.94 422 SER A N 1
ATOM 3352 C CA . SER A 1 422 ? 18.767 13.179 -37.951 1.00 96.94 422 SER A CA 1
ATOM 3353 C C . SER A 1 422 ? 17.440 12.448 -38.046 1.00 96.94 422 SER A C 1
ATOM 3355 O O . SER A 1 422 ? 16.960 12.174 -39.144 1.00 96.94 422 SER A O 1
ATOM 3357 N N . VAL A 1 423 ? 16.839 12.157 -36.897 1.00 96.19 423 VAL A N 1
ATOM 3358 C CA . VAL A 1 423 ? 15.573 11.429 -36.809 1.00 96.19 423 VAL A CA 1
ATOM 3359 C C . VAL A 1 423 ? 14.718 11.974 -35.673 1.00 96.19 423 VAL A C 1
ATOM 3361 O O . VAL A 1 423 ? 15.246 12.432 -34.662 1.00 96.19 423 VAL A O 1
ATOM 3364 N N . LYS A 1 424 ? 13.396 11.936 -35.846 1.00 96.94 424 LYS A N 1
ATOM 3365 C CA . LYS A 1 424 ? 12.437 12.162 -34.766 1.00 96.94 424 LYS A CA 1
ATOM 3366 C C . LYS A 1 424 ? 11.979 10.802 -34.245 1.00 96.94 424 LYS A C 1
ATOM 3368 O O . LYS A 1 424 ? 11.482 9.999 -35.029 1.00 96.94 424 LYS A O 1
ATOM 3373 N N . LEU A 1 425 ? 12.178 10.552 -32.958 1.00 95.69 425 LEU A N 1
ATOM 3374 C CA . LEU A 1 425 ? 11.762 9.330 -32.278 1.00 95.69 425 LEU A CA 1
ATOM 3375 C C . LEU A 1 425 ? 10.499 9.611 -31.461 1.00 95.69 425 LEU A C 1
ATOM 3377 O O . LEU A 1 425 ? 10.404 10.650 -30.803 1.00 95.69 425 LEU A O 1
ATOM 3381 N N . GLU A 1 426 ? 9.537 8.700 -31.534 1.00 94.31 426 GLU A N 1
ATOM 3382 C CA . GLU A 1 426 ? 8.270 8.763 -30.799 1.00 94.31 426 GLU A CA 1
ATOM 3383 C C . GLU A 1 426 ? 8.338 7.864 -29.568 1.00 94.31 426 GLU A C 1
ATOM 3385 O O . GLU A 1 426 ? 9.065 6.872 -29.576 1.00 94.31 426 GLU A O 1
ATOM 3390 N N . ASP A 1 427 ? 7.615 8.221 -28.509 1.00 94.06 427 ASP A N 1
ATOM 3391 C CA . ASP A 1 427 ? 7.660 7.483 -27.245 1.00 94.06 427 ASP A CA 1
ATOM 3392 C C . ASP A 1 427 ? 7.201 6.028 -27.410 1.00 94.06 427 ASP A C 1
ATOM 3394 O O . ASP A 1 427 ? 6.429 5.708 -28.316 1.00 94.06 427 ASP A O 1
ATOM 3398 N N . ALA A 1 428 ? 7.675 5.147 -26.530 1.00 92.56 428 ALA A N 1
ATOM 3399 C CA . ALA A 1 428 ? 7.292 3.738 -26.499 1.00 92.56 428 ALA A CA 1
ATOM 3400 C C . ALA A 1 428 ? 7.567 2.979 -27.813 1.00 92.56 428 ALA A C 1
ATOM 3402 O O . ALA A 1 428 ? 6.818 2.068 -28.182 1.00 92.56 428 ALA A O 1
ATOM 3403 N N . THR A 1 429 ? 8.643 3.338 -28.524 1.00 93.69 429 THR A N 1
ATOM 3404 C CA . THR A 1 429 ? 9.064 2.689 -29.777 1.00 93.69 429 THR A CA 1
ATOM 3405 C C . THR A 1 429 ? 10.418 1.995 -29.656 1.00 93.69 429 THR A C 1
ATOM 3407 O O . THR A 1 429 ? 11.281 2.352 -28.856 1.00 93.69 429 THR A O 1
ATOM 3410 N N . VAL A 1 430 ? 10.615 0.999 -30.513 1.00 91.38 430 VAL A N 1
ATOM 3411 C CA . VAL A 1 430 ? 11.885 0.333 -30.781 1.00 91.38 430 VAL A CA 1
ATOM 3412 C C . VAL A 1 430 ? 12.368 0.786 -32.152 1.00 91.38 430 VAL A C 1
ATOM 3414 O O . VAL A 1 430 ? 11.806 0.410 -33.183 1.00 91.38 430 VAL A O 1
ATOM 3417 N N . ALA A 1 431 ? 13.422 1.591 -32.175 1.00 94.56 431 ALA A N 1
ATOM 3418 C CA . ALA A 1 431 ? 13.992 2.161 -33.383 1.00 94.56 431 ALA A CA 1
ATOM 3419 C C . ALA A 1 431 ? 15.328 1.491 -33.718 1.00 94.56 431 ALA A C 1
ATOM 3421 O O . ALA A 1 431 ? 16.291 1.535 -32.953 1.00 94.56 431 ALA A O 1
ATOM 3422 N N . LYS A 1 432 ? 15.416 0.866 -34.889 1.00 95.31 432 LYS A N 1
ATOM 3423 C CA . LYS A 1 432 ? 16.615 0.186 -35.380 1.00 95.31 432 LYS A CA 1
ATOM 3424 C C . LYS A 1 432 ? 17.150 0.939 -36.586 1.00 95.31 432 LYS A C 1
ATOM 3426 O O . LYS A 1 432 ? 16.458 1.071 -37.590 1.00 95.31 432 LYS A O 1
ATOM 3431 N N . PHE A 1 433 ? 18.408 1.361 -36.520 1.00 96.88 433 PHE A N 1
ATOM 3432 C CA . PHE A 1 433 ? 19.107 2.010 -37.625 1.00 96.88 433 PHE A CA 1
ATOM 3433 C C . PHE A 1 433 ? 20.356 1.226 -37.997 1.00 96.88 433 PHE A C 1
ATOM 3435 O O . PHE A 1 433 ? 21.164 0.859 -37.141 1.00 96.88 433 PHE A O 1
ATOM 3442 N N . ARG A 1 434 ? 20.545 0.991 -39.293 1.00 97.06 434 ARG A N 1
ATOM 3443 C CA . ARG A 1 434 ? 21.748 0.369 -39.843 1.00 97.06 434 ARG A CA 1
ATOM 3444 C C . ARG A 1 434 ? 22.371 1.294 -40.872 1.00 97.06 434 ARG A C 1
ATOM 3446 O O . ARG A 1 434 ? 21.774 1.538 -41.914 1.00 97.06 434 ARG A O 1
ATOM 3453 N N . TYR A 1 435 ? 23.582 1.762 -40.598 1.00 96.94 435 TYR A N 1
ATOM 3454 C CA . TYR A 1 435 ? 24.357 2.517 -41.572 1.00 96.94 435 TYR A CA 1
ATOM 3455 C C . TYR A 1 435 ? 25.082 1.582 -42.547 1.00 96.94 435 TYR A C 1
ATOM 3457 O O . TYR A 1 435 ? 25.744 0.625 -42.133 1.00 96.94 435 TYR A O 1
ATOM 3465 N N . HIS A 1 436 ? 24.979 1.894 -43.838 1.00 96.38 436 HIS A N 1
ATOM 3466 C CA . HIS A 1 436 ? 25.620 1.184 -44.939 1.00 96.38 436 HIS A CA 1
ATOM 3467 C C . HIS A 1 436 ? 26.673 2.096 -45.599 1.00 96.38 436 HIS A C 1
ATOM 3469 O O . HIS A 1 436 ? 26.347 2.890 -46.487 1.00 96.38 436 HIS A O 1
ATOM 3475 N N . PRO A 1 437 ? 27.957 2.018 -45.202 1.00 93.50 437 PRO A N 1
ATOM 3476 C CA . PRO A 1 437 ? 28.977 2.965 -45.665 1.00 93.50 437 PRO A CA 1
ATOM 3477 C C . PRO A 1 437 ? 29.249 2.938 -47.173 1.00 93.50 437 PRO A C 1
ATOM 3479 O O . PRO A 1 437 ? 29.666 3.948 -47.739 1.00 93.50 437 PRO A O 1
ATOM 3482 N N . VAL A 1 438 ? 29.017 1.792 -47.822 1.00 91.50 438 VAL A N 1
ATOM 3483 C CA . VAL A 1 438 ? 29.226 1.610 -49.268 1.00 91.50 438 VAL A CA 1
ATOM 3484 C C . VAL A 1 438 ? 28.194 2.404 -50.072 1.00 91.50 438 VAL A C 1
ATOM 3486 O O . VAL A 1 438 ? 28.561 3.142 -50.982 1.00 91.50 438 VAL A O 1
ATOM 3489 N N . SER A 1 439 ? 26.914 2.296 -49.708 1.00 93.31 439 SER A N 1
ATOM 3490 C CA . SER A 1 439 ? 25.794 3.001 -50.346 1.00 93.31 439 SER A CA 1
ATOM 3491 C C . SER A 1 439 ? 25.524 4.387 -49.756 1.00 93.31 439 SER A C 1
ATOM 3493 O O . SER A 1 439 ? 24.732 5.138 -50.320 1.00 93.31 439 SER A O 1
ATOM 3495 N N . ARG A 1 440 ? 26.178 4.740 -48.640 1.00 91.44 440 ARG A N 1
ATOM 3496 C CA . ARG A 1 440 ? 26.005 6.003 -47.899 1.00 91.44 440 ARG A CA 1
ATOM 3497 C C . ARG A 1 440 ? 24.548 6.290 -47.520 1.00 91.44 440 ARG A C 1
ATOM 3499 O O . ARG A 1 440 ? 24.096 7.432 -47.587 1.00 91.44 440 ARG A O 1
ATOM 3506 N N . ASN A 1 441 ? 23.822 5.253 -47.120 1.00 95.12 441 ASN A N 1
ATOM 3507 C CA . ASN A 1 441 ? 22.442 5.356 -46.657 1.00 95.12 441 ASN A CA 1
ATOM 3508 C C . ASN A 1 441 ? 22.245 4.623 -45.323 1.00 95.12 441 ASN A C 1
ATOM 3510 O O . ASN A 1 441 ? 23.120 3.889 -44.855 1.00 95.12 441 ASN A O 1
ATOM 3514 N N . VAL A 1 442 ? 21.089 4.858 -44.704 1.00 96.19 442 VAL A N 1
ATOM 3515 C CA . VAL A 1 442 ? 20.675 4.227 -43.450 1.00 96.19 442 VAL A CA 1
ATOM 3516 C C . VAL A 1 442 ? 19.378 3.473 -43.702 1.00 96.19 442 VAL A C 1
ATOM 3518 O O . VAL A 1 442 ? 18.408 4.058 -44.179 1.00 96.19 442 VAL A O 1
ATOM 3521 N N . SER A 1 443 ? 19.360 2.183 -43.378 1.00 96.19 443 SER A N 1
ATOM 3522 C CA . SER A 1 443 ? 18.111 1.429 -43.271 1.00 96.19 443 SER A CA 1
ATOM 3523 C C . SER A 1 443 ? 17.517 1.656 -41.887 1.00 96.19 443 SER A C 1
ATOM 3525 O O . SER A 1 443 ? 18.254 1.613 -40.897 1.00 96.19 443 SER A O 1
ATOM 3527 N N . GLN A 1 444 ? 16.205 1.876 -41.815 1.00 94.88 444 GLN A N 1
ATOM 3528 C CA . GLN A 1 444 ? 15.490 2.100 -40.562 1.00 94.88 444 GLN A CA 1
ATOM 3529 C C . GLN A 1 444 ? 14.291 1.164 -40.415 1.00 94.88 444 GLN A C 1
ATOM 3531 O O . GLN A 1 444 ? 13.608 0.862 -41.392 1.00 94.88 444 GLN A O 1
ATOM 3536 N N . GLU A 1 445 ? 14.027 0.755 -39.183 1.00 93.50 445 GLU A N 1
ATOM 3537 C CA . GLU A 1 445 ? 12.830 0.029 -38.766 1.00 93.50 445 GLU A CA 1
ATOM 3538 C C . GLU A 1 445 ? 12.410 0.618 -37.420 1.00 93.50 445 GLU A C 1
ATOM 3540 O O . GLU A 1 445 ? 13.169 0.542 -36.457 1.00 93.50 445 GLU A O 1
ATOM 3545 N N . ILE A 1 446 ? 11.237 1.243 -37.361 1.00 91.81 446 ILE A N 1
ATOM 3546 C CA . ILE A 1 446 ? 10.651 1.743 -36.116 1.00 91.81 446 ILE A CA 1
ATOM 3547 C C . ILE A 1 446 ? 9.383 0.930 -35.893 1.00 91.81 446 ILE A C 1
ATOM 3549 O O . ILE A 1 446 ? 8.509 0.904 -36.757 1.00 91.81 446 ILE A O 1
ATOM 3553 N N . SER A 1 447 ? 9.331 0.215 -34.776 1.00 90.44 447 SER A N 1
ATOM 3554 C CA . SER A 1 447 ? 8.255 -0.714 -34.428 1.00 90.44 447 SER A CA 1
ATOM 3555 C C . SER A 1 447 ? 7.916 -0.573 -32.951 1.00 90.44 447 SER A C 1
ATOM 3557 O O . SER A 1 447 ? 8.756 -0.160 -32.159 1.00 90.44 447 SER A O 1
ATOM 3559 N N . ARG A 1 448 ? 6.703 -0.956 -32.563 1.00 83.94 448 ARG A N 1
ATOM 3560 C CA . ARG A 1 448 ? 6.303 -1.144 -31.157 1.00 83.94 448 ARG A CA 1
ATOM 3561 C C . ARG A 1 448 ? 6.109 -2.629 -30.813 1.00 83.94 448 ARG A C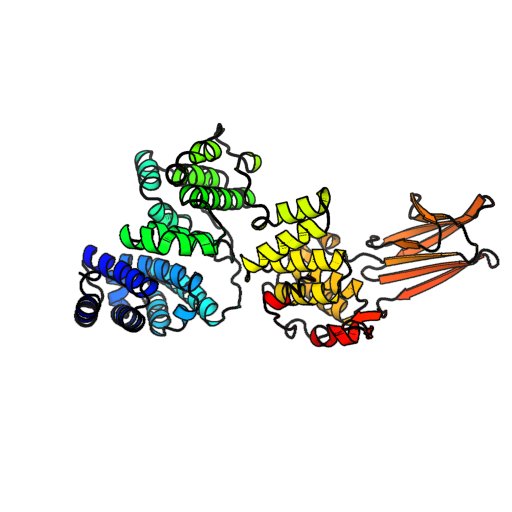 1
ATOM 3563 O O . ARG A 1 448 ? 5.947 -2.987 -29.653 1.00 83.94 448 ARG A O 1
ATOM 3570 N N . CYS A 1 449 ? 6.201 -3.486 -31.830 1.00 79.44 449 CYS A N 1
ATOM 3571 C CA . CYS A 1 449 ? 6.060 -4.934 -31.764 1.00 79.44 449 CYS A CA 1
ATOM 3572 C C . CYS A 1 449 ? 7.413 -5.656 -31.843 1.00 79.44 449 CYS A C 1
ATOM 3574 O O . CYS A 1 449 ? 8.351 -5.206 -32.516 1.00 79.44 449 CYS A O 1
ATOM 3576 N N . GLY A 1 450 ? 7.468 -6.836 -31.228 1.00 83.06 450 GLY A N 1
ATOM 3577 C CA . GLY A 1 450 ? 8.629 -7.716 -31.184 1.00 83.06 450 GLY A CA 1
ATOM 3578 C C . GLY A 1 450 ? 8.279 -9.078 -30.585 1.00 83.06 450 GLY A C 1
ATOM 3579 O O . GLY A 1 450 ? 7.136 -9.339 -30.225 1.00 83.06 450 GLY A O 1
ATOM 3580 N N . SER A 1 451 ? 9.271 -9.961 -30.496 1.00 86.62 451 SER A N 1
ATOM 3581 C CA . SER A 1 451 ? 9.122 -11.281 -29.881 1.00 86.62 451 SER A CA 1
ATOM 3582 C C . SER A 1 451 ? 10.360 -11.609 -29.059 1.00 86.62 451 SER A C 1
ATOM 3584 O O . SER A 1 451 ? 11.479 -11.497 -29.566 1.00 86.62 451 SER A O 1
ATOM 3586 N N . ILE A 1 452 ? 10.158 -12.049 -27.821 1.00 89.44 452 ILE A N 1
ATOM 3587 C CA . ILE A 1 452 ? 11.225 -12.506 -26.927 1.00 89.44 452 ILE A CA 1
ATOM 3588 C C . ILE A 1 452 ? 11.087 -14.014 -26.758 1.00 89.44 452 ILE A C 1
ATOM 3590 O O . ILE A 1 452 ? 9.992 -14.516 -26.511 1.00 89.44 452 ILE A O 1
ATOM 3594 N N . THR A 1 453 ? 12.200 -14.730 -26.884 1.00 91.62 453 THR A N 1
ATOM 3595 C CA . THR A 1 453 ? 12.291 -16.143 -26.512 1.00 91.62 453 THR A CA 1
ATOM 3596 C C . THR A 1 453 ? 12.996 -16.236 -25.168 1.00 91.62 453 THR A C 1
ATOM 3598 O O . THR A 1 453 ? 14.102 -15.717 -25.023 1.00 91.62 453 THR A O 1
ATOM 3601 N N . ILE A 1 454 ? 12.356 -16.887 -24.200 1.00 88.75 454 ILE A N 1
ATOM 3602 C CA . ILE A 1 454 ? 12.900 -17.137 -22.863 1.00 88.75 454 ILE A CA 1
ATOM 3603 C C . ILE A 1 454 ? 13.093 -18.635 -22.644 1.00 88.75 454 ILE A C 1
ATOM 3605 O O . ILE A 1 454 ? 12.488 -19.455 -23.335 1.00 88.75 454 ILE A O 1
ATOM 3609 N N . PHE A 1 455 ? 13.946 -18.989 -21.686 1.00 85.44 455 PHE A N 1
ATOM 3610 C CA . PHE A 1 455 ? 14.092 -20.364 -21.225 1.00 85.44 455 PHE A CA 1
ATOM 3611 C C . PHE A 1 455 ? 13.246 -20.544 -19.965 1.00 85.44 455 PHE A C 1
ATOM 3613 O O . PHE A 1 455 ? 13.490 -19.874 -18.966 1.00 85.44 455 PHE A O 1
ATOM 3620 N N . HIS A 1 456 ? 12.231 -21.399 -20.030 1.00 79.00 456 HIS A N 1
ATOM 3621 C CA . HIS A 1 456 ? 11.266 -21.617 -18.955 1.00 79.00 456 HIS A CA 1
ATOM 3622 C C . HIS A 1 456 ? 10.956 -23.114 -18.863 1.00 79.00 456 HIS A C 1
ATOM 3624 O O . HIS A 1 456 ? 10.713 -23.751 -19.888 1.00 79.00 456 HIS A O 1
ATOM 3630 N N . ASP A 1 457 ? 11.021 -23.686 -17.658 1.00 79.81 457 ASP A N 1
ATOM 3631 C CA . ASP A 1 457 ? 10.837 -25.126 -17.403 1.00 79.81 457 ASP A CA 1
ATOM 3632 C C . ASP A 1 457 ? 11.699 -26.055 -18.283 1.00 79.81 457 ASP A C 1
ATOM 3634 O O . ASP A 1 457 ? 11.271 -27.128 -18.706 1.00 79.81 457 ASP A O 1
ATOM 3638 N N . GLY A 1 458 ? 12.938 -25.653 -18.577 1.00 84.94 458 GLY A N 1
ATOM 3639 C CA . GLY A 1 458 ? 13.858 -26.467 -19.379 1.00 84.94 458 GLY A CA 1
ATOM 3640 C C . GLY A 1 458 ? 13.658 -26.367 -20.897 1.00 84.94 458 GLY A C 1
ATOM 3641 O O . GLY A 1 458 ? 14.372 -27.043 -21.640 1.00 84.94 458 GLY A O 1
ATOM 3642 N N . GLU A 1 459 ? 12.739 -25.522 -21.374 1.00 90.12 459 GLU A N 1
ATOM 3643 C CA . GLU A 1 459 ? 12.434 -25.353 -22.797 1.00 90.12 459 GLU A CA 1
ATOM 3644 C C . GLU A 1 459 ? 12.486 -23.884 -23.237 1.00 90.12 459 GLU A C 1
ATOM 3646 O O . GLU A 1 459 ? 12.199 -22.960 -22.476 1.00 90.12 459 GLU A O 1
ATOM 3651 N N . ALA A 1 460 ? 12.831 -23.655 -24.507 1.00 92.88 460 ALA A N 1
ATOM 3652 C CA . ALA A 1 460 ? 12.728 -22.335 -25.121 1.00 92.88 460 ALA A CA 1
ATOM 3653 C C . ALA A 1 460 ? 11.268 -22.057 -25.511 1.00 92.88 460 ALA A C 1
ATOM 3655 O O . ALA A 1 460 ? 10.695 -22.789 -26.320 1.00 92.88 460 ALA A O 1
ATOM 3656 N N . ARG A 1 461 ? 10.677 -20.991 -24.967 1.00 93.75 461 ARG A N 1
ATOM 3657 C CA . ARG A 1 461 ? 9.286 -20.581 -25.224 1.00 93.75 461 ARG A CA 1
ATOM 3658 C C . ARG A 1 461 ? 9.211 -19.109 -25.600 1.00 93.75 461 ARG A C 1
ATOM 3660 O O . ARG A 1 461 ? 10.083 -18.320 -25.230 1.00 93.75 461 ARG A O 1
ATOM 3667 N N . LEU A 1 462 ? 8.178 -18.726 -26.347 1.00 95.44 462 LEU A N 1
ATOM 3668 C CA . LEU A 1 462 ? 7.891 -17.310 -26.552 1.00 95.44 462 LEU A CA 1
ATOM 3669 C C . LEU A 1 462 ? 7.391 -16.717 -25.237 1.00 95.44 462 LEU A C 1
ATOM 3671 O O . LEU A 1 462 ? 6.545 -17.307 -24.568 1.00 95.44 462 LEU A O 1
ATOM 3675 N N . LEU A 1 463 ? 7.888 -15.532 -24.884 1.00 94.94 463 LEU A N 1
ATOM 3676 C CA . LEU A 1 463 ? 7.437 -14.818 -23.693 1.00 94.94 463 LEU A CA 1
ATOM 3677 C C . LEU A 1 463 ? 5.915 -14.627 -23.722 1.00 94.94 463 LEU A C 1
ATOM 3679 O O . LEU A 1 463 ? 5.269 -14.842 -22.705 1.00 94.94 463 LEU A O 1
ATOM 3683 N N . SER A 1 464 ? 5.348 -14.318 -24.895 1.00 96.00 464 SER A N 1
ATOM 3684 C CA . SER A 1 464 ? 3.901 -14.177 -25.108 1.00 96.00 464 SER A CA 1
ATOM 3685 C C . SER A 1 464 ? 3.091 -15.390 -24.659 1.00 96.00 464 SER A C 1
ATOM 3687 O O . SER A 1 464 ? 1.972 -15.219 -24.190 1.00 96.00 464 SER A O 1
ATOM 3689 N N . ASP A 1 465 ? 3.648 -16.595 -24.789 1.00 95.31 465 ASP A N 1
ATOM 3690 C CA . ASP A 1 465 ? 2.962 -17.832 -24.419 1.00 95.31 465 ASP A CA 1
ATOM 3691 C C . ASP A 1 465 ? 3.006 -18.035 -22.901 1.00 95.31 465 ASP A C 1
ATOM 3693 O O . ASP A 1 465 ? 2.039 -18.500 -22.305 1.00 95.31 465 ASP A O 1
ATOM 3697 N N . VAL A 1 466 ? 4.115 -17.643 -22.264 1.00 94.00 466 VAL A N 1
ATOM 3698 C CA . VAL A 1 466 ? 4.308 -17.754 -20.810 1.00 94.00 466 VAL A CA 1
ATOM 3699 C C . VAL A 1 466 ? 3.466 -16.724 -20.057 1.00 94.00 466 VAL A C 1
ATOM 3701 O O . VAL A 1 466 ? 2.888 -17.045 -19.024 1.00 94.00 466 VAL A O 1
ATOM 3704 N N . VAL A 1 467 ? 3.344 -15.503 -20.585 1.00 95.94 467 VAL A N 1
ATOM 3705 C CA . VAL A 1 467 ? 2.594 -14.411 -19.937 1.00 95.94 467 VAL A CA 1
ATOM 3706 C C . VAL A 1 467 ? 1.196 -14.205 -20.518 1.00 95.94 467 VAL A C 1
ATOM 3708 O O . VAL A 1 467 ? 0.590 -13.164 -20.281 1.00 95.94 467 VAL A O 1
ATOM 3711 N N . ALA A 1 468 ? 0.662 -15.174 -21.268 1.00 97.06 468 ALA A N 1
ATOM 3712 C CA . ALA A 1 468 ? -0.600 -15.039 -22.002 1.00 97.06 468 ALA A CA 1
ATOM 3713 C C . ALA A 1 468 ? -1.776 -14.564 -21.126 1.00 97.06 468 ALA A C 1
ATOM 3715 O O . ALA A 1 468 ? -2.607 -13.783 -21.582 1.00 97.06 468 ALA A O 1
ATOM 3716 N N . VAL A 1 469 ? -1.814 -14.976 -19.854 1.00 97.00 469 VAL A N 1
ATOM 3717 C CA . VAL A 1 469 ? -2.843 -14.565 -18.879 1.00 97.00 469 VAL A CA 1
ATOM 3718 C C . VAL A 1 469 ? -2.819 -13.066 -18.554 1.00 97.00 469 VAL A C 1
ATOM 3720 O O . VAL A 1 469 ? -3.844 -12.509 -18.176 1.00 97.00 469 VAL A O 1
ATOM 3723 N N . TYR A 1 470 ? -1.679 -12.399 -18.744 1.00 97.75 470 TYR A N 1
ATOM 3724 C CA . TYR A 1 470 ? -1.501 -10.961 -18.536 1.00 97.75 470 TYR A CA 1
ATOM 3725 C C . TYR A 1 470 ? -1.724 -10.146 -19.821 1.00 97.75 470 TYR A C 1
ATOM 3727 O O . TYR A 1 470 ? -1.622 -8.920 -19.796 1.00 97.75 470 TYR A O 1
ATOM 3735 N N . LEU A 1 471 ? -2.006 -10.792 -20.960 1.00 97.44 471 LEU A N 1
ATOM 3736 C CA . LEU A 1 471 ? -2.257 -10.133 -22.245 1.00 97.44 471 LEU A CA 1
ATOM 3737 C C . LEU A 1 471 ? -3.766 -9.977 -22.477 1.00 97.44 471 LEU A C 1
ATOM 3739 O O . LEU A 1 471 ? -4.374 -10.682 -23.278 1.00 97.44 471 LEU A O 1
ATOM 3743 N N . VAL A 1 472 ? -4.363 -9.030 -21.759 1.00 97.75 472 VAL A N 1
ATOM 3744 C CA . VAL A 1 472 ? -5.815 -8.816 -21.700 1.00 97.75 472 VAL A CA 1
ATOM 3745 C C . VAL A 1 472 ? -6.329 -7.824 -22.752 1.00 97.75 472 VAL A C 1
ATOM 3747 O O . VAL A 1 472 ? -5.562 -7.096 -23.374 1.00 97.75 472 VAL A O 1
ATOM 3750 N N . ASP A 1 473 ? -7.646 -7.794 -22.966 1.00 96.50 473 ASP A N 1
ATOM 3751 C CA . ASP A 1 473 ? -8.309 -6.761 -23.785 1.00 96.50 473 ASP A CA 1
ATOM 3752 C C . ASP A 1 473 ? -8.713 -5.522 -22.972 1.00 96.50 473 ASP A C 1
ATOM 3754 O O . ASP A 1 473 ? -9.054 -4.492 -23.543 1.00 96.50 473 ASP A O 1
ATOM 3758 N N . ASP A 1 474 ? -8.722 -5.654 -21.647 1.00 95.19 474 ASP A N 1
ATOM 3759 C CA . ASP A 1 474 ? -9.131 -4.646 -20.676 1.00 95.19 474 ASP A CA 1
ATOM 3760 C C . ASP A 1 474 ? -8.304 -4.874 -19.409 1.00 95.19 474 ASP A C 1
ATOM 3762 O O . ASP A 1 474 ? -8.279 -5.997 -18.896 1.00 95.19 474 ASP A O 1
ATOM 3766 N N . LEU A 1 475 ? -7.630 -3.833 -18.913 1.00 94.69 475 LEU A N 1
ATOM 3767 C CA . LEU A 1 475 ? -6.772 -3.919 -17.729 1.00 94.69 475 LEU A CA 1
ATOM 3768 C C . LEU A 1 475 ? -7.539 -4.391 -16.483 1.00 94.69 475 LEU A C 1
ATOM 3770 O O . LEU A 1 475 ? -6.949 -5.043 -15.628 1.00 94.69 475 LEU A O 1
ATOM 3774 N N . ALA A 1 476 ? -8.856 -4.167 -16.405 1.00 90.19 476 ALA A N 1
ATOM 3775 C CA . ALA A 1 476 ? -9.689 -4.676 -15.313 1.00 90.19 476 ALA A CA 1
ATOM 3776 C C . ALA A 1 476 ? -9.764 -6.216 -15.256 1.00 90.19 476 ALA A C 1
ATOM 3778 O O . ALA A 1 476 ? -10.205 -6.774 -14.256 1.00 90.19 476 ALA A O 1
ATOM 3779 N N . LYS A 1 477 ? -9.352 -6.911 -16.325 1.00 94.56 477 LYS A N 1
ATOM 3780 C CA . LYS A 1 477 ? -9.318 -8.381 -16.407 1.00 94.56 477 LYS A CA 1
ATOM 3781 C C . LYS A 1 477 ? -7.951 -8.974 -16.082 1.00 94.56 477 LYS A C 1
ATOM 3783 O O . LYS A 1 477 ? -7.770 -10.179 -16.257 1.00 94.56 477 LYS A O 1
ATOM 3788 N N . LEU A 1 478 ? -6.980 -8.150 -15.689 1.00 95.81 478 LEU A N 1
ATOM 3789 C CA . LEU A 1 478 ? -5.686 -8.651 -15.251 1.00 95.81 478 LEU A CA 1
ATOM 3790 C C . LEU A 1 478 ? -5.866 -9.618 -14.077 1.00 95.81 478 LEU A C 1
ATOM 3792 O O . LEU A 1 478 ? -6.708 -9.365 -13.216 1.00 95.81 478 LEU A O 1
ATOM 3796 N N . PRO A 1 479 ? -5.110 -10.726 -14.032 1.00 93.25 479 PRO A N 1
ATOM 3797 C CA . PRO A 1 479 ? -5.213 -11.678 -12.936 1.00 93.25 479 PRO A CA 1
ATOM 3798 C C . PRO A 1 479 ? -4.789 -11.033 -11.609 1.00 93.25 479 PRO A C 1
ATOM 3800 O O . PRO A 1 479 ? -4.134 -9.983 -11.573 1.00 93.25 479 PRO A O 1
ATOM 3803 N N . HIS A 1 480 ? -5.136 -11.691 -10.505 1.00 88.19 480 HIS A N 1
ATOM 3804 C CA . HIS A 1 480 ? -4.818 -11.247 -9.145 1.00 88.19 480 HIS A CA 1
ATOM 3805 C C . HIS A 1 480 ? -3.913 -12.289 -8.478 1.00 88.19 480 HIS A C 1
ATOM 3807 O O . HIS A 1 480 ? -4.404 -13.108 -7.704 1.00 88.19 480 HIS A O 1
ATOM 3813 N N . PRO A 1 481 ? -2.608 -12.324 -8.819 1.00 89.56 481 PRO A N 1
ATOM 3814 C CA . PRO A 1 481 ? -1.692 -13.287 -8.228 1.00 89.56 481 PRO A CA 1
ATOM 3815 C C . PRO A 1 481 ? -1.566 -13.053 -6.730 1.00 89.56 481 PRO A C 1
ATOM 3817 O O . PRO A 1 481 ? -1.558 -11.901 -6.275 1.00 89.56 481 PRO A O 1
ATOM 3820 N N . ASP A 1 482 ? -1.418 -14.127 -5.967 1.00 85.00 482 ASP A N 1
ATOM 3821 C CA . ASP A 1 482 ? -1.151 -14.030 -4.540 1.00 85.00 482 ASP A CA 1
ATOM 3822 C C . ASP A 1 482 ? 0.300 -13.587 -4.253 1.00 85.00 482 ASP A C 1
ATOM 3824 O O . ASP A 1 482 ? 1.134 -13.377 -5.143 1.00 85.00 482 ASP A O 1
ATOM 3828 N N . VAL A 1 483 ? 0.610 -13.376 -2.973 1.00 84.19 483 VAL A N 1
ATOM 3829 C CA . VAL A 1 483 ? 1.952 -12.946 -2.558 1.00 84.19 483 VAL A CA 1
ATOM 3830 C C . VAL A 1 483 ? 3.007 -14.018 -2.832 1.00 84.19 483 VAL A C 1
ATOM 3832 O O . VAL A 1 483 ? 4.130 -13.675 -3.195 1.00 84.19 483 VAL A O 1
ATOM 3835 N N . THR A 1 484 ? 2.658 -15.301 -2.741 1.00 87.56 484 THR A N 1
ATOM 3836 C CA . THR A 1 484 ? 3.596 -16.402 -2.998 1.00 87.56 484 THR A CA 1
ATOM 3837 C C . THR A 1 484 ? 3.966 -16.504 -4.476 1.00 87.56 484 THR A C 1
ATOM 3839 O O . THR A 1 484 ? 5.131 -16.732 -4.802 1.00 87.56 484 THR A O 1
ATOM 3842 N N . GLU A 1 485 ? 3.017 -16.233 -5.374 1.00 90.56 485 GLU A N 1
ATOM 3843 C CA . GLU A 1 485 ? 3.261 -16.105 -6.809 1.00 90.56 485 GLU A CA 1
ATOM 3844 C C . GLU A 1 485 ? 4.154 -14.897 -7.115 1.00 90.56 485 GLU A C 1
ATOM 3846 O O . GLU A 1 485 ? 5.033 -14.987 -7.970 1.00 90.56 485 GLU A O 1
ATOM 3851 N N . CYS A 1 486 ? 3.984 -13.778 -6.398 1.00 90.50 486 CYS A N 1
ATOM 3852 C CA . CYS A 1 486 ? 4.817 -12.580 -6.559 1.00 90.50 486 CYS A CA 1
ATOM 3853 C C . CYS A 1 486 ? 6.259 -12.778 -6.067 1.00 90.50 486 CYS A C 1
ATOM 3855 O O . CYS A 1 486 ? 7.197 -12.281 -6.691 1.00 90.50 486 CYS A O 1
ATOM 3857 N N . ILE A 1 487 ? 6.456 -13.521 -4.979 1.00 87.56 487 ILE A N 1
ATOM 3858 C CA . ILE A 1 487 ? 7.773 -13.894 -4.446 1.00 87.56 487 ILE A CA 1
ATOM 3859 C C . ILE A 1 487 ? 8.289 -15.134 -5.190 1.00 87.56 487 ILE A C 1
ATOM 3861 O O . ILE A 1 487 ? 8.878 -15.981 -4.547 1.00 87.56 487 ILE A O 1
ATOM 3865 N N . GLY A 1 488 ? 8.098 -15.300 -6.504 1.00 75.75 488 GLY A N 1
ATOM 3866 C CA . GLY A 1 488 ? 8.380 -16.550 -7.245 1.00 75.75 488 GLY A CA 1
ATOM 3867 C C . GLY A 1 488 ? 9.608 -17.371 -6.791 1.00 75.75 488 GLY A C 1
ATOM 3868 O O . GLY A 1 488 ? 10.575 -16.803 -6.288 1.00 75.75 488 GLY A O 1
ATOM 3869 N N . LYS A 1 489 ? 9.562 -18.702 -6.967 1.00 64.25 489 LYS A N 1
ATOM 3870 C CA . LYS A 1 489 ? 10.473 -19.716 -6.379 1.00 64.25 489 LYS A CA 1
ATOM 3871 C C . LYS A 1 489 ? 11.900 -19.217 -6.086 1.00 64.25 489 LYS A C 1
ATOM 3873 O O . LYS A 1 489 ? 12.598 -18.752 -6.982 1.00 64.25 489 LYS A O 1
ATOM 3878 N N . VAL A 1 490 ? 12.323 -19.347 -4.827 1.00 50.31 490 VAL A N 1
ATOM 3879 C CA . VAL A 1 490 ? 13.728 -19.184 -4.435 1.00 50.31 490 VAL A CA 1
ATOM 3880 C C . VAL A 1 490 ? 14.477 -20.377 -5.022 1.00 50.31 490 VAL A C 1
ATOM 3882 O O . VAL A 1 490 ? 14.180 -21.517 -4.669 1.00 50.31 490 VAL A O 1
ATOM 3885 N N . ASP A 1 491 ? 15.362 -20.126 -5.981 1.00 41.75 491 ASP A N 1
ATOM 3886 C CA . ASP A 1 491 ? 16.287 -21.149 -6.460 1.00 41.75 491 ASP A CA 1
ATOM 3887 C C . ASP A 1 491 ? 17.275 -21.448 -5.315 1.00 41.75 491 ASP A C 1
ATOM 3889 O O . ASP A 1 491 ? 18.094 -20.592 -4.975 1.00 41.75 491 ASP A O 1
ATOM 3893 N N . ASP A 1 492 ? 17.133 -22.623 -4.691 1.00 29.77 492 ASP A N 1
ATOM 3894 C CA . ASP A 1 492 ? 18.057 -23.171 -3.678 1.00 29.77 492 ASP A CA 1
ATOM 3895 C C . ASP A 1 492 ? 19.425 -23.561 -4.268 1.00 29.77 492 ASP A C 1
ATOM 3897 O O . ASP A 1 492 ? 19.463 -24.184 -5.361 1.00 29.77 492 ASP A O 1
#

Secondary structure (DSSP, 8-state):
-TTT-HHHHHHHHHHH-S-S-HHHHHHHHHHHHHHHHTT-HHHHHHHHHHH---HHHHHHTHHHHHHHHHHHHHHHHH-GGGGG-HHHHHHHHHHHHT--HHHHHHHHHHHHHHHHHHTTTPPPP--B-PPPPP---HHHHHHHHH-HHHHIIIIIGGGB---TTHHHHHHHHHHHHHS-HHHHHHHHHHHHHTT---SSHHHHHHHHHHHHHHHHHHTT-HHHHHHHHHHHGGGGGGGHHHHSS---SS--GGGSPPP-GGG-HHHHHHHHHHT-HHHHHHHHHHHHHH-TT-HHHHHHHHHHHHHTT-HHHHHHHHHHHHHH-TT-HHHHHHHHHHHHHTT-HHHHHHHHHHHHTSHHHHH-GGGG---EEEEEEESSTT-EEEETTEEEEESSEEEEEEPSEEEEEEEE-TTS-EEEEEEEEPTTEEEEEEEETTTTEEEEEEES----EEEETTEEEEHHHHTGGG--SSGGG-----HHHHT-----

Solvent-accessible surface area (backbone atoms only — not comparable to full-atom values): 26642 Å² total; per-residue (Å²): 98,47,87,81,37,45,71,63,41,44,53,48,30,63,75,62,36,74,53,91,46,67,70,57,41,50,52,52,56,51,41,44,53,49,21,58,78,72,67,34,62,71,59,32,52,48,46,48,60,19,63,53,61,56,33,72,59,44,60,78,37,43,75,53,52,54,52,46,38,52,52,51,40,32,48,23,68,78,40,30,74,58,35,69,45,65,55,58,55,53,42,22,48,31,30,39,71,51,70,47,69,68,42,22,50,43,13,52,52,31,47,52,49,32,54,35,23,64,48,79,63,62,66,63,86,43,48,82,57,71,71,83,84,74,94,72,52,71,70,57,51,55,46,27,47,75,35,50,48,58,45,39,57,74,48,50,60,75,26,41,46,55,35,69,68,50,49,50,51,51,28,45,50,43,48,54,62,66,43,55,73,70,57,30,71,72,45,38,66,63,54,52,48,62,78,42,93,60,96,46,69,32,56,46,37,44,49,52,32,45,54,54,23,44,54,27,42,78,71,72,33,44,70,60,15,46,50,42,36,62,35,42,32,72,56,9,62,84,57,21,56,54,74,58,54,90,66,52,105,66,58,53,76,87,68,52,70,88,68,66,53,46,80,34,72,69,46,33,55,45,35,34,74,75,77,27,66,68,66,21,46,56,32,30,45,52,23,28,70,60,26,74,70,35,28,64,39,28,33,52,39,12,49,53,29,40,74,73,64,37,48,62,58,11,48,43,12,25,33,30,9,28,69,38,33,74,85,36,60,68,41,42,47,54,40,25,44,45,27,53,77,58,23,37,45,72,52,28,51,55,31,49,57,57,38,68,72,36,70,66,38,72,76,45,52,80,82,67,63,66,15,21,34,38,34,42,38,46,78,54,77,70,21,32,35,25,52,73,86,40,81,74,47,52,37,70,43,77,46,71,64,38,75,54,43,81,44,40,40,32,44,35,40,88,89,69,53,72,49,80,46,78,46,77,45,59,63,60,27,38,37,37,39,34,40,34,79,89,80,71,48,68,53,77,50,78,40,47,68,63,86,51,78,42,81,54,100,94,37,82,41,49,46,68,72,76,41,44,74,70,67,57,98,44,80,90,64,46,53,78,57,54,65,69,64,48,52,51,83,81,85,128

Mean predicted aligned error: 11.95 Å

Radius of gy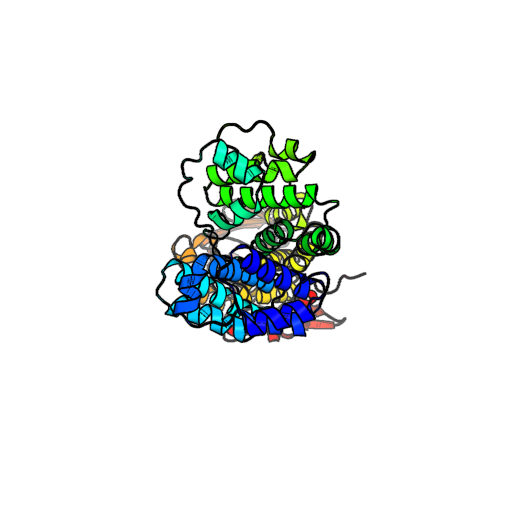ration: 28.49 Å; Cα contacts (8 Å, |Δi|>4): 758; chains: 1; bounding box: 72×51×86 Å